Protein AF-A0A2T3GA55-F1 (afdb_monomer_lite)

Structure (mmCIF, N/CA/C/O backbone):
data_AF-A0A2T3GA55-F1
#
_entry.id   AF-A0A2T3GA55-F1
#
loop_
_atom_site.group_PDB
_atom_site.id
_atom_site.type_symbol
_atom_site.label_atom_id
_atom_site.label_alt_id
_atom_site.label_comp_id
_atom_site.label_asym_id
_atom_site.label_entity_id
_atom_site.label_seq_id
_atom_site.pdbx_PDB_ins_code
_atom_site.Cartn_x
_atom_site.Cartn_y
_atom_site.Cartn_z
_atom_site.occupancy
_atom_site.B_iso_or_equiv
_atom_site.auth_seq_id
_atom_site.auth_comp_id
_atom_site.auth_asym_id
_atom_site.auth_atom_id
_atom_site.pdbx_PDB_model_num
ATOM 1 N N . MET A 1 1 ? -4.677 -5.260 -0.514 1.00 96.19 1 MET A N 1
ATOM 2 C CA . MET A 1 1 ? -3.449 -5.928 -0.987 1.00 96.19 1 MET A CA 1
ATOM 3 C C . MET A 1 1 ? -2.407 -4.839 -1.131 1.00 96.19 1 MET A C 1
ATOM 5 O O . MET A 1 1 ? -2.725 -3.806 -1.706 1.00 96.19 1 MET A O 1
ATOM 9 N N . ALA A 1 2 ? -1.230 -5.041 -0.551 1.00 95.25 2 ALA A N 1
ATOM 10 C CA . ALA A 1 2 ? -0.173 -4.039 -0.507 1.00 95.25 2 ALA A CA 1
ATOM 11 C C . ALA A 1 2 ? 1.080 -4.580 -1.197 1.00 95.25 2 ALA A C 1
ATOM 13 O O . ALA A 1 2 ? 1.342 -5.790 -1.122 1.00 95.25 2 ALA A O 1
ATOM 14 N N . ASP A 1 3 ? 1.811 -3.696 -1.877 1.00 95.75 3 ASP A N 1
ATOM 15 C CA . ASP A 1 3 ? 3.162 -3.948 -2.378 1.00 95.75 3 ASP A CA 1
ATOM 16 C C . ASP A 1 3 ? 3.270 -5.247 -3.186 1.00 95.75 3 ASP A C 1
ATOM 18 O O . ASP A 1 3 ? 4.075 -6.126 -2.856 1.00 95.75 3 ASP A O 1
ATOM 22 N N . ILE A 1 4 ? 2.432 -5.430 -4.218 1.00 96.81 4 ILE A N 1
ATOM 23 C CA . ILE A 1 4 ? 2.640 -6.545 -5.158 1.00 96.81 4 ILE A CA 1
ATOM 24 C C . ILE A 1 4 ? 4.035 -6.411 -5.772 1.00 96.81 4 ILE A C 1
ATOM 26 O O . ILE A 1 4 ? 4.764 -7.394 -5.841 1.00 96.81 4 ILE A O 1
ATOM 30 N N . GLN A 1 5 ? 4.412 -5.196 -6.176 1.00 93.31 5 GLN A N 1
ATOM 31 C CA . GLN A 1 5 ? 5.736 -4.806 -6.648 1.00 93.31 5 GLN A CA 1
ATOM 32 C C . GLN A 1 5 ? 6.448 -5.903 -7.460 1.00 93.31 5 GLN A C 1
ATOM 34 O O . GLN A 1 5 ? 7.613 -6.247 -7.216 1.00 93.31 5 GLN A O 1
ATOM 39 N N . ASP A 1 6 ? 5.729 -6.451 -8.441 1.00 93.69 6 ASP A N 1
ATOM 40 C CA . ASP A 1 6 ? 6.230 -7.487 -9.335 1.00 93.69 6 ASP A CA 1
ATOM 41 C C . ASP A 1 6 ? 6.695 -6.880 -10.669 1.00 93.69 6 ASP A C 1
ATOM 43 O O . ASP A 1 6 ? 6.344 -5.759 -11.057 1.00 93.69 6 ASP A O 1
ATOM 47 N N . LYS A 1 7 ? 7.564 -7.615 -11.365 1.00 91.44 7 LYS A N 1
ATOM 48 C CA . LYS A 1 7 ? 8.037 -7.273 -12.716 1.00 91.44 7 LYS A CA 1
ATOM 49 C C . LYS A 1 7 ? 6.975 -7.653 -13.773 1.00 91.44 7 LYS A C 1
ATOM 51 O O . LYS A 1 7 ? 6.017 -8.340 -13.424 1.00 91.44 7 LYS A O 1
ATOM 56 N N . PRO A 1 8 ? 7.140 -7.281 -15.062 1.00 92.44 8 PRO A N 1
ATOM 57 C CA . PRO A 1 8 ? 6.168 -7.619 -16.111 1.00 92.44 8 PRO A CA 1
ATOM 58 C C . PRO A 1 8 ? 5.787 -9.099 -16.186 1.00 92.44 8 PRO A C 1
ATOM 60 O O . PRO A 1 8 ? 4.627 -9.441 -16.409 1.00 92.44 8 PRO A O 1
ATOM 63 N N . GLU A 1 9 ? 6.755 -9.989 -15.984 1.00 93.44 9 GLU A N 1
ATOM 64 C CA . GLU A 1 9 ? 6.503 -11.404 -15.741 1.00 93.44 9 GLU A CA 1
ATOM 65 C C . GLU A 1 9 ? 6.203 -11.623 -14.250 1.00 93.44 9 GLU A C 1
ATOM 67 O O . GLU A 1 9 ? 7.098 -11.996 -13.486 1.00 93.44 9 GLU A O 1
ATOM 72 N N . VAL A 1 10 ? 4.953 -11.351 -13.855 1.00 96.44 10 VAL A N 1
ATOM 73 C CA . VAL A 1 10 ? 4.454 -11.494 -12.474 1.00 96.44 10 VAL A CA 1
ATOM 74 C C . VAL A 1 10 ? 4.730 -12.898 -11.941 1.00 96.44 10 VAL A C 1
ATOM 76 O O . VAL A 1 10 ? 4.567 -13.896 -12.653 1.00 96.44 10 VAL A O 1
ATOM 79 N N . ASP A 1 11 ? 5.153 -12.976 -10.682 1.00 96.38 11 ASP A N 1
ATOM 80 C CA . ASP A 1 11 ? 5.551 -14.233 -10.068 1.00 96.38 11 ASP A CA 1
ATOM 81 C C . ASP A 1 11 ? 4.339 -15.179 -9.923 1.00 96.38 11 ASP A C 1
ATOM 83 O O . ASP A 1 11 ? 3.278 -14.774 -9.431 1.00 96.38 11 ASP A O 1
ATOM 87 N N . PRO A 1 12 ? 4.453 -16.462 -10.316 1.00 97.25 12 PRO A N 1
ATOM 88 C CA . PRO A 1 12 ? 3.365 -17.421 -10.151 1.00 97.25 12 PRO A CA 1
ATOM 89 C C . PRO A 1 12 ? 2.891 -17.583 -8.700 1.00 97.25 12 PRO A C 1
ATOM 91 O O . PRO A 1 12 ? 1.712 -17.880 -8.485 1.00 97.25 12 PRO A O 1
ATOM 94 N N . ASP A 1 13 ? 3.769 -17.391 -7.711 1.00 97.44 13 ASP A N 1
ATOM 95 C CA . ASP A 1 13 ? 3.400 -17.450 -6.297 1.00 97.44 13 ASP A CA 1
ATOM 96 C C . ASP A 1 13 ? 2.600 -16.214 -5.869 1.00 97.44 13 ASP A C 1
ATOM 98 O O . ASP A 1 13 ? 1.644 -16.366 -5.109 1.00 97.44 13 ASP A O 1
ATOM 102 N N . THR A 1 14 ? 2.880 -15.027 -6.420 1.00 97.75 14 THR A N 1
ATOM 103 C CA . THR A 1 14 ? 2.029 -13.835 -6.246 1.00 97.75 14 THR A CA 1
ATOM 104 C C . THR A 1 14 ? 0.611 -14.128 -6.733 1.00 97.75 14 THR A C 1
ATOM 106 O O . THR A 1 14 ? -0.357 -14.025 -5.976 1.00 97.75 14 THR A O 1
ATOM 109 N N . ILE A 1 15 ? 0.475 -14.601 -7.978 1.00 98.38 15 ILE A N 1
ATOM 110 C CA . ILE A 1 15 ? -0.829 -14.930 -8.581 1.00 98.38 15 ILE A CA 1
ATOM 111 C C . ILE A 1 15 ? -1.546 -16.008 -7.758 1.00 98.38 15 ILE A C 1
ATOM 113 O O . ILE A 1 15 ? -2.759 -15.948 -7.544 1.00 98.38 15 ILE A O 1
ATOM 117 N N . ARG A 1 16 ? -0.808 -17.016 -7.281 1.00 98.31 16 ARG A N 1
ATOM 118 C CA . ARG A 1 16 ? -1.361 -18.090 -6.452 1.00 98.31 16 ARG A CA 1
ATOM 119 C C . ARG A 1 16 ? -1.829 -17.585 -5.091 1.00 98.31 16 ARG A C 1
ATOM 121 O O . ARG A 1 16 ? -2.898 -18.006 -4.658 1.00 98.31 16 ARG A O 1
ATOM 128 N N . LEU A 1 17 ? -1.072 -16.708 -4.432 1.00 98.50 17 LEU A N 1
ATOM 129 C CA . LEU A 1 17 ? -1.464 -16.115 -3.154 1.00 98.50 17 LEU A CA 1
ATOM 130 C C . LEU A 1 17 ? -2.773 -15.338 -3.298 1.00 98.50 17 LEU A C 1
ATOM 132 O O . LEU A 1 17 ? -3.695 -15.569 -2.519 1.00 98.50 17 LEU A O 1
ATOM 136 N N . ILE A 1 18 ? -2.871 -14.482 -4.320 1.00 98.56 18 ILE A N 1
ATOM 137 C CA . ILE A 1 18 ? -4.080 -13.704 -4.619 1.00 98.56 18 ILE A CA 1
ATOM 138 C C . ILE A 1 18 ? -5.263 -14.648 -4.868 1.00 98.56 18 ILE A C 1
ATOM 140 O O . ILE A 1 18 ? -6.307 -14.511 -4.233 1.00 98.56 18 ILE A O 1
ATOM 144 N N . ARG A 1 19 ? -5.084 -15.665 -5.722 1.00 98.69 19 ARG A N 1
ATOM 145 C CA . ARG A 1 19 ? -6.135 -16.645 -6.034 1.00 98.69 19 ARG A CA 1
ATOM 146 C C . ARG A 1 19 ? -6.633 -17.393 -4.798 1.00 98.69 19 ARG A C 1
ATOM 148 O O . ARG A 1 19 ? -7.840 -17.514 -4.610 1.00 98.69 19 ARG A O 1
ATOM 155 N N . GLU A 1 20 ? -5.733 -17.911 -3.965 1.00 98.62 20 GLU A N 1
ATOM 156 C CA . GLU A 1 20 ? -6.134 -18.649 -2.762 1.00 98.62 20 GLU A CA 1
ATOM 157 C C . GLU A 1 20 ? -6.738 -17.729 -1.696 1.00 98.62 20 GLU A C 1
ATOM 159 O O . GLU A 1 20 ? -7.642 -18.153 -0.979 1.00 98.62 20 GLU A O 1
ATOM 164 N N . ALA A 1 21 ? -6.293 -16.472 -1.607 1.00 98.56 21 ALA A N 1
ATOM 165 C CA . ALA A 1 21 ? -6.888 -15.484 -0.715 1.00 98.56 21 ALA A CA 1
ATOM 166 C C . ALA A 1 21 ? -8.329 -15.163 -1.122 1.00 98.56 21 ALA A C 1
ATOM 168 O O . ALA A 1 21 ? -9.211 -15.252 -0.274 1.00 98.56 21 ALA A O 1
ATOM 169 N N . ILE A 1 22 ? -8.581 -14.894 -2.408 1.00 98.62 22 ILE A N 1
ATOM 170 C CA . ILE A 1 22 ? -9.934 -14.677 -2.946 1.00 98.62 22 ILE A CA 1
ATOM 171 C C . ILE A 1 22 ? -10.798 -15.913 -2.708 1.00 98.62 22 ILE A C 1
ATOM 173 O O . ILE A 1 22 ? -11.869 -15.809 -2.126 1.00 98.62 22 ILE A O 1
ATOM 177 N N . ARG A 1 23 ? -10.297 -17.110 -3.039 1.00 98.25 23 ARG A N 1
ATOM 178 C CA . ARG A 1 23 ? -11.025 -18.370 -2.819 1.00 98.25 23 ARG A CA 1
ATOM 179 C C . ARG A 1 23 ? -11.372 -18.615 -1.349 1.00 98.25 23 ARG A C 1
ATOM 181 O O . ARG A 1 23 ? -12.375 -19.256 -1.049 1.00 98.25 23 ARG A O 1
ATOM 188 N N . LYS A 1 24 ? -10.500 -18.196 -0.429 1.00 98.31 24 LYS A N 1
ATOM 189 C CA . LYS A 1 24 ? -10.686 -18.382 1.013 1.00 98.31 24 LYS A CA 1
ATOM 190 C C . LYS A 1 24 ? -11.614 -17.332 1.622 1.00 98.31 24 LYS A C 1
ATOM 192 O O . LYS A 1 24 ? -12.299 -17.665 2.588 1.00 98.31 24 LYS A O 1
ATOM 197 N N . ALA A 1 25 ? -11.541 -16.097 1.141 1.00 97.94 25 ALA A N 1
ATOM 198 C CA . ALA A 1 25 ? -12.227 -14.951 1.721 1.00 97.94 25 ALA A CA 1
ATOM 199 C C . ALA A 1 25 ? -13.588 -14.666 1.089 1.00 97.94 25 ALA A C 1
ATOM 201 O O . ALA A 1 25 ? -14.432 -14.141 1.796 1.00 97.94 25 ALA A O 1
ATOM 202 N N . ASP A 1 26 ? -13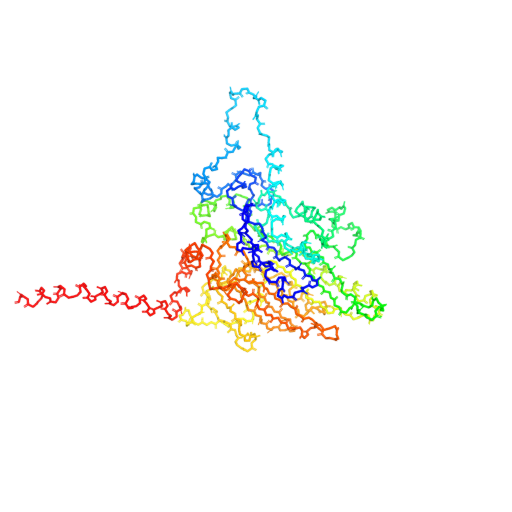.772 -15.009 -0.190 1.00 97.94 26 ASP A N 1
ATOM 203 C CA . ASP A 1 26 ? -14.946 -14.638 -0.991 1.00 97.94 26 ASP A CA 1
ATOM 204 C C . ASP A 1 26 ? -15.295 -13.137 -0.855 1.00 97.94 26 ASP A C 1
ATOM 206 O O . ASP A 1 26 ? -16.360 -12.796 -0.350 1.00 97.94 26 ASP A O 1
ATOM 210 N N . PRO A 1 27 ? -14.351 -12.224 -1.172 1.00 98.25 27 PRO A N 1
ATOM 211 C CA . PRO A 1 27 ? -14.492 -10.812 -0.831 1.00 98.25 27 PRO A CA 1
ATOM 212 C C . PRO A 1 27 ? -15.449 -10.066 -1.769 1.00 98.25 27 PRO A C 1
ATOM 214 O O . PRO A 1 27 ? -15.421 -10.280 -2.978 1.00 98.25 27 PRO A O 1
ATOM 217 N N . ASP A 1 28 ? -16.178 -9.089 -1.225 1.00 98.06 28 ASP A N 1
ATOM 218 C CA . ASP A 1 28 ? -17.022 -8.169 -2.007 1.00 98.06 28 ASP A CA 1
ATOM 219 C C . ASP A 1 28 ? -16.221 -7.060 -2.716 1.00 98.06 28 ASP A C 1
ATOM 221 O O . ASP A 1 28 ? -16.700 -6.447 -3.668 1.00 98.06 28 ASP A O 1
ATOM 225 N N . LEU A 1 29 ? -14.998 -6.784 -2.249 1.00 98.69 29 LEU A N 1
ATOM 226 C CA . LEU A 1 29 ? -14.118 -5.743 -2.781 1.00 98.69 29 LEU A CA 1
ATOM 227 C C . LEU A 1 29 ? -12.643 -6.103 -2.571 1.00 98.69 29 LEU A C 1
ATOM 229 O O . LEU A 1 29 ? -12.236 -6.545 -1.493 1.00 98.69 29 LEU A O 1
ATOM 233 N N . VAL A 1 30 ? -11.814 -5.832 -3.579 1.00 98.75 30 VAL A N 1
ATOM 234 C CA . VAL A 1 30 ? -10.350 -5.837 -3.464 1.00 98.75 30 VAL A CA 1
ATOM 235 C C . VAL A 1 30 ? -9.805 -4.410 -3.509 1.00 98.75 30 VAL A C 1
ATOM 237 O O . VAL A 1 30 ? -9.987 -3.691 -4.481 1.00 98.75 30 VAL A O 1
ATOM 240 N N . VAL A 1 31 ? -9.059 -4.018 -2.477 1.00 98.62 31 VAL A N 1
ATOM 241 C CA . VAL A 1 31 ? -8.334 -2.738 -2.442 1.00 98.62 31 VAL A CA 1
ATOM 242 C C . VAL A 1 31 ? -6.849 -2.965 -2.732 1.00 98.62 31 VAL A C 1
ATOM 244 O O . VAL A 1 31 ? -6.243 -3.843 -2.113 1.00 98.62 31 VAL A O 1
ATOM 247 N N . LEU A 1 32 ? -6.250 -2.179 -3.629 1.00 98.50 32 LEU A N 1
ATOM 248 C CA . LEU A 1 32 ? -4.815 -2.143 -3.938 1.00 98.50 32 LEU A CA 1
ATOM 249 C C . LEU A 1 32 ? -4.205 -0.835 -3.409 1.00 98.50 32 LEU A C 1
ATOM 251 O O . LEU A 1 32 ? -4.581 0.248 -3.847 1.00 98.50 32 LEU A O 1
ATOM 255 N N . THR A 1 33 ? -3.274 -0.923 -2.460 1.00 96.19 33 THR A N 1
ATOM 256 C CA . THR A 1 33 ? -2.779 0.233 -1.683 1.00 96.19 33 THR A CA 1
ATOM 257 C C . THR A 1 33 ? -1.459 0.808 -2.213 1.00 96.19 33 THR A C 1
ATOM 259 O O . THR A 1 33 ? -0.624 1.225 -1.422 1.00 96.19 33 THR A O 1
ATOM 262 N N . GLY A 1 34 ? -1.217 0.771 -3.526 1.00 93.81 34 GLY A N 1
ATOM 263 C CA . GLY A 1 34 ? 0.034 1.258 -4.131 1.00 93.81 34 GLY A CA 1
ATOM 264 C C . GLY A 1 34 ? 1.198 0.261 -4.169 1.00 93.81 34 GLY A C 1
ATOM 265 O O . GLY A 1 34 ? 1.159 -0.798 -3.534 1.00 93.81 34 GLY A O 1
ATOM 266 N N . ASP A 1 35 ? 2.187 0.594 -4.995 1.00 95.31 35 ASP A N 1
ATOM 267 C CA . ASP A 1 35 ? 3.342 -0.211 -5.407 1.00 95.31 35 ASP A CA 1
ATOM 268 C C . ASP A 1 35 ? 2.947 -1.590 -5.929 1.00 95.31 35 ASP A C 1
ATOM 270 O O . ASP A 1 35 ? 3.420 -2.645 -5.499 1.00 95.31 35 ASP A O 1
ATOM 274 N N . GLN A 1 36 ? 2.048 -1.588 -6.911 1.00 95.12 36 GLN A N 1
ATOM 275 C CA . GLN A 1 36 ? 1.646 -2.808 -7.603 1.00 95.12 36 GLN A CA 1
ATOM 276 C C . GLN A 1 36 ? 2.692 -3.227 -8.642 1.00 95.12 36 GLN A C 1
ATOM 278 O O . GLN A 1 36 ? 2.908 -4.420 -8.873 1.00 95.12 36 GLN A O 1
ATOM 283 N N . ILE A 1 37 ? 3.391 -2.254 -9.236 1.00 93.62 37 ILE A N 1
ATOM 284 C CA . ILE A 1 37 ? 4.450 -2.490 -10.221 1.00 93.62 37 ILE A CA 1
ATOM 285 C C . ILE A 1 37 ? 5.815 -2.253 -9.587 1.00 93.62 37 ILE A C 1
ATOM 287 O O . ILE A 1 37 ? 6.079 -1.222 -8.975 1.00 93.62 37 ILE A O 1
ATOM 291 N N . ARG A 1 38 ? 6.767 -3.147 -9.864 1.00 92.12 38 ARG A N 1
ATOM 292 C CA . ARG A 1 38 ? 8.191 -2.854 -9.678 1.00 92.12 38 ARG A CA 1
ATOM 293 C C . ARG A 1 38 ? 8.674 -1.874 -10.751 1.00 92.12 38 ARG A C 1
ATOM 295 O O . ARG A 1 38 ? 9.379 -2.269 -11.681 1.00 92.12 38 ARG A O 1
ATOM 302 N N . GLY A 1 39 ? 8.303 -0.597 -10.650 1.00 90.00 39 GLY A N 1
ATOM 303 C CA . GLY A 1 39 ? 8.564 0.397 -11.701 1.00 90.00 39 GLY A CA 1
ATOM 304 C C . GLY A 1 39 ? 10.048 0.618 -12.015 1.00 90.00 39 GLY A C 1
ATOM 305 O O . GLY A 1 39 ? 10.406 1.048 -13.104 1.00 90.00 39 GLY A O 1
ATOM 306 N N . TYR A 1 40 ? 10.934 0.228 -11.101 1.00 86.44 40 TYR A N 1
ATOM 307 C CA . TYR A 1 40 ? 12.385 0.262 -11.277 1.00 86.44 40 TYR A CA 1
ATOM 308 C C . TYR A 1 40 ? 13.017 -1.017 -11.849 1.00 86.44 40 TYR A C 1
ATOM 310 O O . TYR A 1 40 ? 14.250 -1.136 -11.874 1.00 86.44 40 TYR A O 1
ATOM 318 N N . ASP A 1 41 ? 12.211 -2.001 -12.259 1.00 89.88 41 ASP A N 1
ATOM 319 C CA . ASP A 1 41 ? 12.714 -3.218 -12.896 1.00 89.88 41 ASP A CA 1
ATOM 320 C C . ASP A 1 41 ? 13.459 -2.887 -14.210 1.00 89.88 41 ASP A C 1
ATOM 322 O O . ASP A 1 41 ? 13.027 -2.009 -14.964 1.00 89.88 41 ASP A O 1
ATOM 326 N N . PRO A 1 42 ? 14.562 -3.594 -14.531 1.00 86.44 42 PRO A N 1
ATOM 327 C CA . PRO A 1 42 ? 15.272 -3.449 -15.803 1.00 86.44 42 PRO A CA 1
ATOM 328 C C . PRO A 1 42 ? 14.399 -3.485 -17.062 1.00 86.44 42 PRO A C 1
ATOM 330 O O . PRO A 1 42 ? 14.786 -2.913 -18.080 1.00 86.44 42 PRO A O 1
ATOM 333 N N . ALA A 1 43 ? 13.229 -4.124 -17.029 1.00 90.12 43 ALA A N 1
ATOM 334 C CA . ALA A 1 43 ? 12.291 -4.118 -18.147 1.00 90.12 43 ALA A CA 1
ATOM 335 C C . ALA A 1 43 ? 11.807 -2.708 -18.542 1.00 90.12 43 ALA A C 1
ATOM 337 O O . ALA A 1 43 ? 11.412 -2.513 -19.695 1.00 90.12 43 ALA A O 1
ATOM 338 N N . TYR A 1 44 ? 11.871 -1.737 -17.628 1.00 91.31 44 TYR A N 1
ATOM 339 C CA . TYR A 1 44 ? 11.476 -0.340 -17.835 1.00 91.31 44 TYR A CA 1
ATOM 340 C C . TYR A 1 44 ? 12.671 0.608 -17.990 1.00 91.31 44 TYR A C 1
ATOM 342 O O . TYR A 1 44 ? 12.508 1.820 -17.964 1.00 91.31 44 TYR A O 1
ATOM 350 N N . ILE A 1 45 ? 13.889 0.085 -18.167 1.00 87.44 45 ILE A N 1
ATOM 351 C CA . ILE A 1 45 ? 15.132 0.872 -18.136 1.00 87.44 45 ILE A CA 1
ATOM 352 C C . ILE A 1 45 ? 15.158 2.076 -19.093 1.00 87.44 45 ILE A C 1
ATOM 354 O O . ILE A 1 45 ? 15.782 3.092 -18.796 1.00 87.44 45 ILE A O 1
ATOM 358 N N . ASP A 1 46 ? 14.495 1.964 -20.243 1.00 86.56 46 ASP A N 1
ATOM 359 C CA . ASP A 1 46 ? 14.435 3.027 -21.245 1.00 86.56 46 ASP A CA 1
ATOM 360 C C . ASP A 1 46 ? 13.376 4.096 -20.905 1.00 86.56 46 ASP A C 1
ATOM 362 O O . ASP A 1 46 ? 13.498 5.230 -21.347 1.00 86.56 46 ASP A O 1
ATOM 366 N N . THR A 1 47 ? 12.367 3.783 -20.092 1.00 91.75 47 THR A N 1
ATOM 367 C CA . THR A 1 47 ? 11.290 4.718 -19.713 1.00 91.75 47 THR A CA 1
ATOM 368 C C . THR A 1 47 ? 11.320 5.103 -18.236 1.00 91.75 47 THR A C 1
ATOM 370 O O . THR A 1 47 ? 10.472 5.863 -17.783 1.00 91.75 47 THR A O 1
ATOM 373 N N . PHE A 1 48 ? 12.313 4.608 -17.492 1.00 90.81 48 PHE A N 1
ATOM 374 C CA . PHE A 1 48 ? 12.415 4.787 -16.051 1.00 90.81 48 PHE A CA 1
ATOM 375 C C . PHE A 1 48 ? 12.422 6.265 -15.648 1.00 90.81 48 PHE A C 1
ATOM 377 O O . PHE A 1 48 ? 13.170 7.067 -16.218 1.00 90.81 48 PHE A O 1
ATOM 384 N N . LEU A 1 49 ? 11.646 6.589 -14.615 1.00 88.31 49 LEU A N 1
ATOM 385 C CA . LEU A 1 49 ? 11.608 7.901 -13.979 1.00 88.31 49 LEU A CA 1
ATOM 386 C C . LEU A 1 49 ? 12.060 7.793 -12.526 1.00 88.31 49 LEU A C 1
ATOM 388 O O . LEU A 1 49 ? 11.549 6.985 -11.754 1.00 88.31 49 LEU A O 1
ATOM 392 N N . ARG A 1 50 ? 13.005 8.651 -12.134 1.00 82.69 50 ARG A N 1
ATOM 393 C CA . ARG A 1 50 ? 13.403 8.807 -10.728 1.00 82.69 50 ARG A CA 1
ATOM 394 C C . ARG A 1 50 ? 12.429 9.714 -9.975 1.00 82.69 50 ARG A C 1
ATOM 396 O O . ARG A 1 50 ? 12.067 9.435 -8.837 1.00 82.69 50 ARG A O 1
ATOM 403 N N . ARG A 1 51 ? 12.053 10.817 -10.618 1.00 84.56 51 ARG A N 1
ATOM 404 C CA . ARG A 1 51 ? 11.135 11.853 -10.136 1.00 84.56 51 ARG A CA 1
ATOM 405 C C . ARG A 1 51 ? 10.182 12.218 -11.272 1.00 84.56 51 ARG A C 1
ATOM 407 O O . ARG A 1 51 ? 10.537 12.059 -12.445 1.00 84.56 51 ARG A O 1
ATOM 414 N N . ARG A 1 52 ? 8.997 12.725 -10.929 1.00 83.88 52 ARG A N 1
ATOM 415 C CA . ARG A 1 52 ? 8.079 13.309 -11.917 1.00 83.88 52 ARG A CA 1
ATOM 416 C C . ARG A 1 52 ? 8.767 14.465 -12.655 1.00 83.88 52 ARG A C 1
ATOM 418 O O . ARG A 1 52 ? 9.642 15.133 -12.109 1.00 83.88 52 ARG A O 1
ATOM 425 N N . GLY A 1 53 ? 8.407 14.662 -13.921 1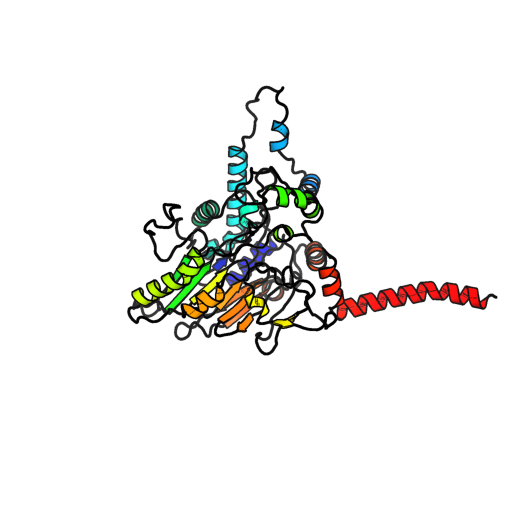.00 81.75 53 GLY A N 1
ATOM 426 C CA . GLY A 1 53 ? 8.971 15.719 -14.771 1.00 81.75 53 GLY A CA 1
ATOM 427 C C . GLY A 1 53 ? 10.381 15.452 -15.318 1.00 81.75 53 GLY A C 1
ATOM 428 O O . GLY A 1 53 ? 10.895 16.259 -16.092 1.00 81.75 53 GLY A O 1
ATOM 429 N N . GLU A 1 54 ? 11.025 14.333 -14.965 1.00 83.12 54 GLU A N 1
ATOM 430 C CA . GLU A 1 54 ? 12.291 13.942 -15.588 1.00 83.12 54 GLU A CA 1
ATOM 431 C C . GLU A 1 54 ? 12.099 13.380 -17.004 1.00 83.12 54 GLU A C 1
ATOM 433 O O . GLU A 1 54 ? 11.048 12.854 -17.361 1.00 83.12 54 GLU A O 1
ATOM 438 N N . GLN A 1 55 ? 13.155 13.464 -17.817 1.00 82.38 55 GLN A N 1
ATOM 439 C CA . GLN A 1 55 ? 13.181 12.824 -19.131 1.00 82.38 55 GLN A CA 1
ATOM 440 C C . GLN A 1 55 ? 13.276 11.293 -18.965 1.00 82.38 55 GLN A C 1
ATOM 442 O O . GLN A 1 55 ? 14.222 10.830 -18.312 1.00 82.38 55 GLN A O 1
ATOM 447 N N . PRO A 1 56 ? 12.356 10.503 -19.556 1.00 85.81 56 PRO A N 1
ATOM 448 C CA . PRO A 1 56 ? 12.347 9.047 -19.427 1.00 85.81 56 PRO A CA 1
ATOM 449 C C . PRO A 1 56 ? 13.696 8.407 -19.774 1.00 85.81 56 PRO A C 1
ATOM 451 O O . PRO A 1 56 ? 14.330 8.734 -20.780 1.00 85.81 56 PRO A O 1
ATOM 454 N N . GLY A 1 57 ? 14.167 7.518 -18.898 1.00 77.94 57 GLY A N 1
ATOM 455 C CA . GLY A 1 57 ? 15.431 6.805 -19.063 1.00 77.94 57 GLY A CA 1
ATOM 456 C C . GLY A 1 57 ? 16.687 7.658 -18.843 1.00 77.94 57 GLY A C 1
ATOM 457 O O . GLY A 1 57 ? 17.793 7.127 -18.920 1.00 77.94 57 GLY A O 1
ATOM 458 N N . ALA A 1 58 ? 16.604 8.954 -18.539 1.00 77.69 58 ALA A N 1
ATOM 459 C CA . ALA A 1 58 ? 17.808 9.777 -18.383 1.00 77.69 58 ALA A CA 1
ATOM 460 C C . ALA A 1 58 ? 18.667 9.370 -17.168 1.00 77.69 58 ALA A C 1
ATOM 462 O O . ALA A 1 58 ? 19.896 9.418 -17.236 1.00 77.69 58 ALA A O 1
ATOM 463 N N . ARG A 1 59 ? 18.037 8.937 -16.067 1.00 74.50 59 ARG A N 1
ATOM 464 C CA . ARG A 1 59 ? 18.695 8.687 -14.771 1.00 74.50 59 ARG A CA 1
ATOM 465 C C . ARG A 1 59 ? 18.424 7.272 -14.247 1.00 74.50 59 ARG A C 1
ATOM 467 O O . ARG A 1 59 ? 17.679 7.076 -13.294 1.00 74.50 59 ARG A O 1
ATOM 474 N N . VAL A 1 60 ? 19.023 6.271 -14.896 1.00 72.00 60 VAL A N 1
ATOM 475 C CA . VAL A 1 60 ? 18.860 4.845 -14.548 1.00 72.00 60 VAL A CA 1
ATOM 476 C C . VAL A 1 60 ? 19.805 4.408 -13.426 1.00 72.00 60 VAL A C 1
ATOM 478 O O . VAL A 1 60 ? 21.011 4.653 -13.486 1.00 72.00 60 VAL A O 1
ATOM 481 N N . ARG A 1 61 ? 19.273 3.669 -12.444 1.00 69.94 61 ARG A N 1
ATOM 482 C CA . ARG A 1 61 ? 20.030 3.102 -11.313 1.00 69.94 61 ARG A CA 1
ATOM 483 C C . ARG A 1 61 ? 21.174 2.198 -11.801 1.00 69.94 61 ARG A C 1
ATOM 485 O O . ARG A 1 61 ? 20.935 1.296 -12.604 1.00 69.94 61 ARG A O 1
ATOM 492 N N . VAL A 1 62 ? 22.385 2.328 -11.245 1.00 69.50 62 VAL A N 1
ATOM 493 C CA . VAL A 1 62 ? 23.522 1.454 -11.622 1.00 69.50 62 VAL A CA 1
ATOM 494 C C . VAL A 1 62 ? 23.216 -0.010 -11.305 1.00 69.50 62 VAL A C 1
ATOM 496 O O . VAL A 1 62 ? 23.550 -0.884 -12.104 1.00 69.50 62 VAL A O 1
ATOM 499 N N . ILE A 1 63 ? 22.515 -0.304 -10.199 1.00 67.25 63 ILE A N 1
ATOM 500 C CA . ILE A 1 63 ? 22.079 -1.684 -9.929 1.00 67.25 63 ILE A CA 1
ATOM 501 C C . ILE A 1 63 ? 21.138 -2.206 -11.019 1.00 67.25 63 ILE A C 1
ATOM 503 O O . ILE A 1 63 ? 21.271 -3.355 -11.422 1.00 67.25 63 ILE A O 1
ATOM 507 N N . THR A 1 64 ? 20.229 -1.368 -11.527 1.00 70.75 64 THR A N 1
ATOM 508 C CA . THR A 1 64 ? 19.301 -1.736 -12.601 1.00 70.75 64 THR A CA 1
ATOM 509 C C . THR A 1 64 ? 20.075 -1.974 -13.894 1.00 70.75 64 THR A C 1
ATOM 511 O O . THR A 1 64 ? 19.761 -2.915 -14.609 1.00 70.75 64 THR A O 1
ATOM 514 N N . GLU A 1 65 ? 21.144 -1.221 -14.172 1.00 73.75 65 GLU A N 1
ATOM 515 C CA . GLU A 1 65 ? 22.033 -1.495 -15.309 1.00 73.75 65 GLU A CA 1
ATOM 516 C C . GLU A 1 65 ? 22.824 -2.805 -15.152 1.00 73.75 65 GLU A C 1
ATOM 518 O O . GLU A 1 65 ? 23.020 -3.534 -16.127 1.00 73.75 65 GLU A O 1
ATOM 523 N N . ILE A 1 66 ? 23.278 -3.134 -13.939 1.00 72.25 66 ILE A N 1
ATOM 524 C CA . ILE A 1 66 ? 23.942 -4.413 -13.647 1.00 72.25 66 ILE A CA 1
ATOM 525 C C . ILE A 1 66 ? 22.946 -5.568 -13.797 1.00 72.25 66 ILE A C 1
ATOM 527 O O . ILE A 1 66 ? 23.244 -6.544 -14.487 1.00 72.25 66 ILE A O 1
ATOM 531 N N . GLU A 1 67 ? 21.756 -5.451 -13.202 1.00 73.62 67 GLU A N 1
ATOM 532 C CA . GLU A 1 67 ? 20.672 -6.427 -13.339 1.00 73.62 67 GLU A CA 1
ATOM 533 C C . GLU A 1 67 ? 20.264 -6.580 -14.814 1.00 73.62 67 GLU A C 1
ATOM 535 O O . GLU A 1 67 ? 20.124 -7.707 -15.285 1.00 73.62 67 GLU A O 1
ATOM 540 N N . ALA A 1 68 ? 20.170 -5.483 -15.573 1.00 77.19 68 ALA A N 1
ATOM 541 C CA . ALA A 1 68 ? 19.904 -5.494 -17.010 1.00 77.19 68 ALA A CA 1
ATOM 542 C C . ALA A 1 68 ? 20.969 -6.294 -17.770 1.00 77.19 68 ALA A C 1
ATOM 544 O O . ALA A 1 68 ? 20.625 -7.205 -18.521 1.00 77.19 68 ALA A O 1
ATOM 545 N N . LYS A 1 69 ? 22.261 -6.034 -17.522 1.00 78.94 69 LYS A N 1
ATOM 546 C CA . LYS A 1 69 ? 23.371 -6.781 -18.141 1.00 78.94 69 LYS A CA 1
ATOM 547 C C . LYS A 1 69 ? 23.314 -8.273 -17.818 1.00 78.94 69 LYS A C 1
ATOM 549 O O . LYS A 1 69 ? 23.505 -9.087 -18.717 1.00 78.94 69 LYS A O 1
ATOM 554 N N . LEU A 1 70 ? 23.026 -8.636 -16.566 1.00 76.31 70 LEU A N 1
ATOM 555 C CA . LEU A 1 70 ? 22.884 -10.036 -16.145 1.00 76.31 70 LEU A CA 1
ATOM 556 C C . LEU A 1 70 ? 21.677 -10.722 -16.801 1.00 76.31 70 LEU A C 1
ATOM 558 O O . LEU A 1 70 ? 21.752 -11.903 -17.130 1.00 76.31 70 LEU A O 1
ATOM 562 N N . ARG A 1 71 ? 20.583 -9.983 -17.015 1.00 78.38 71 ARG A N 1
ATOM 563 C CA . ARG A 1 71 ? 19.355 -10.460 -17.672 1.00 78.38 71 ARG A CA 1
ATOM 564 C C . ARG A 1 71 ? 19.400 -10.358 -19.203 1.00 78.38 71 ARG A C 1
ATOM 566 O O . ARG A 1 71 ? 18.443 -10.748 -19.861 1.00 78.38 71 ARG A O 1
ATOM 573 N N . GLY A 1 72 ? 20.483 -9.832 -19.780 1.00 78.00 72 GLY A N 1
ATOM 574 C CA . GLY A 1 72 ? 20.612 -9.618 -21.224 1.00 78.00 72 GLY A CA 1
ATOM 575 C C . GLY A 1 72 ? 19.748 -8.480 -21.786 1.00 78.00 72 GLY A C 1
ATOM 576 O O . GLY A 1 72 ? 19.585 -8.389 -23.001 1.00 78.00 72 GLY A O 1
ATOM 577 N N . VAL A 1 73 ? 19.214 -7.602 -20.934 1.00 79.81 73 VAL A N 1
ATOM 578 C CA . VAL A 1 73 ? 18.448 -6.416 -21.337 1.00 79.81 73 VAL A CA 1
ATOM 579 C C . VAL A 1 73 ? 19.422 -5.320 -21.775 1.00 79.81 73 VAL A C 1
ATOM 581 O O . VAL A 1 73 ? 20.317 -4.929 -21.022 1.00 79.81 73 VAL A O 1
ATOM 584 N N . LYS A 1 74 ? 19.264 -4.820 -23.004 1.00 71.69 74 LYS A N 1
ATOM 585 C CA . LYS A 1 74 ? 20.068 -3.721 -23.559 1.00 71.69 74 LYS A CA 1
ATOM 586 C C . LYS A 1 74 ? 19.260 -2.427 -23.568 1.00 71.69 74 LYS A C 1
ATOM 588 O O . LYS A 1 74 ? 18.087 -2.449 -23.925 1.00 71.69 74 LYS A O 1
ATOM 593 N N . ARG A 1 75 ? 19.907 -1.310 -23.222 1.00 71.06 75 ARG A N 1
ATOM 594 C CA . ARG A 1 75 ? 19.321 0.031 -23.352 1.00 71.06 75 ARG A CA 1
ATOM 595 C C . ARG A 1 75 ? 19.246 0.414 -24.821 1.00 71.06 75 ARG A C 1
ATOM 597 O O . ARG A 1 75 ? 20.274 0.393 -25.497 1.00 71.06 75 ARG A O 1
ATOM 604 N N . ARG A 1 76 ? 18.061 0.790 -25.292 1.00 71.81 76 ARG A N 1
ATOM 605 C CA . ARG A 1 76 ? 17.818 1.135 -26.702 1.00 71.81 76 ARG A CA 1
ATOM 606 C C . ARG A 1 76 ? 17.898 2.637 -26.955 1.00 71.81 76 ARG A C 1
ATOM 608 O O . ARG A 1 76 ? 18.217 3.059 -28.059 1.00 71.81 76 ARG A O 1
ATOM 615 N N . ILE A 1 77 ? 17.734 3.461 -25.917 1.00 62.62 77 ILE A N 1
ATOM 616 C CA . ILE A 1 77 ? 17.921 4.920 -26.027 1.00 62.62 77 ILE A CA 1
ATOM 617 C C . ILE A 1 77 ? 19.393 5.303 -26.262 1.00 62.62 77 ILE A C 1
ATOM 619 O O . ILE A 1 77 ? 19.671 6.284 -26.949 1.00 62.62 77 ILE A O 1
ATOM 623 N N . ALA A 1 78 ? 20.349 4.525 -25.742 1.00 51.47 78 ALA A N 1
ATOM 624 C CA . ALA A 1 78 ? 21.781 4.832 -25.836 1.00 51.47 78 ALA A CA 1
ATOM 625 C C . ALA A 1 78 ? 22.347 4.774 -27.27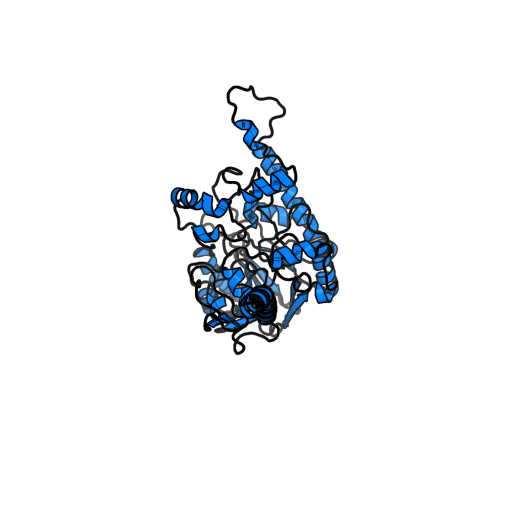3 1.00 51.47 78 ALA A C 1
ATOM 627 O O . ALA A 1 78 ? 23.395 5.360 -27.539 1.00 51.47 78 ALA A O 1
ATOM 628 N N . GLU A 1 79 ? 21.649 4.132 -28.216 1.00 49.12 79 GLU A N 1
ATOM 629 C CA . GLU A 1 79 ? 22.042 4.081 -29.633 1.00 49.12 79 GLU A CA 1
ATOM 630 C C . GLU A 1 79 ? 21.786 5.412 -30.377 1.00 49.12 79 GLU A C 1
ATOM 632 O O . GLU A 1 79 ? 22.272 5.601 -31.489 1.00 49.12 79 GLU A O 1
ATOM 637 N N . ARG A 1 80 ? 21.102 6.386 -29.749 1.00 51.19 80 ARG A N 1
ATOM 638 C CA . ARG A 1 80 ? 20.758 7.695 -30.345 1.00 51.19 80 ARG A CA 1
ATOM 639 C C . ARG A 1 80 ? 21.868 8.749 -30.325 1.00 51.19 80 ARG A C 1
ATOM 641 O O . ARG A 1 80 ? 21.690 9.812 -30.910 1.00 51.19 80 ARG A O 1
ATOM 648 N N . HIS A 1 81 ? 22.998 8.506 -29.661 1.00 45.41 81 HIS A N 1
ATOM 649 C CA . HIS A 1 81 ? 23.998 9.556 -29.419 1.00 45.41 81 HIS A CA 1
ATOM 650 C C . HIS A 1 81 ? 25.131 9.637 -30.459 1.00 45.41 81 HIS A C 1
ATOM 652 O O . HIS A 1 81 ? 26.168 10.232 -30.166 1.00 45.41 81 HIS A O 1
ATOM 658 N N . ASN A 1 82 ? 24.961 9.072 -31.662 1.00 50.06 82 ASN A N 1
ATOM 659 C CA . ASN A 1 82 ? 25.892 9.295 -32.771 1.00 50.06 82 ASN A CA 1
ATOM 660 C C . ASN A 1 82 ? 25.255 10.194 -33.854 1.00 50.06 82 ASN A C 1
ATOM 662 O O . ASN A 1 82 ? 24.557 9.679 -34.729 1.00 50.06 82 ASN A O 1
ATOM 666 N N . PRO A 1 83 ? 25.478 11.522 -33.810 1.00 51.72 83 PRO A N 1
ATOM 667 C CA . PRO A 1 83 ? 24.903 12.469 -34.770 1.00 51.72 83 PRO A CA 1
ATOM 668 C C . PRO A 1 83 ? 25.431 12.307 -36.208 1.00 51.72 83 PRO A C 1
ATOM 670 O O . PRO A 1 83 ? 24.881 12.923 -37.117 1.00 51.72 83 PRO A O 1
ATOM 673 N N . ASP A 1 84 ? 26.455 11.473 -36.428 1.00 57.78 84 ASP A N 1
ATOM 674 C CA . ASP A 1 84 ? 27.055 11.225 -37.745 1.00 57.78 84 ASP A CA 1
ATOM 675 C C . ASP A 1 84 ? 26.392 10.068 -38.520 1.00 57.78 84 ASP A C 1
ATOM 677 O O . ASP A 1 84 ? 26.817 9.739 -39.632 1.00 57.78 84 ASP A O 1
ATOM 681 N N . VAL A 1 85 ? 25.361 9.423 -37.958 1.00 55.16 85 VAL A N 1
ATOM 682 C CA . VAL A 1 85 ? 24.661 8.295 -38.596 1.00 55.16 85 VAL A CA 1
ATOM 683 C C . VAL A 1 85 ? 23.288 8.753 -39.111 1.00 55.16 85 VAL A C 1
ATOM 685 O O . VAL A 1 85 ? 22.491 9.267 -38.325 1.00 55.16 85 VAL A O 1
ATOM 688 N N . PRO A 1 86 ? 22.975 8.584 -40.412 1.00 50.06 86 PRO A N 1
ATOM 689 C CA . PRO A 1 86 ? 21.657 8.919 -40.945 1.00 50.06 86 PRO A CA 1
ATOM 690 C C . PRO A 1 86 ? 20.561 8.058 -40.291 1.00 50.06 86 PRO A C 1
ATOM 692 O O . PRO A 1 86 ? 20.803 6.877 -40.026 1.00 50.06 86 PRO A O 1
ATOM 695 N N . PRO A 1 87 ? 19.360 8.615 -40.039 1.00 50.09 87 PRO A N 1
ATOM 696 C CA . PRO A 1 87 ? 18.263 7.859 -39.450 1.00 50.09 87 PRO A CA 1
ATOM 697 C C . PRO A 1 87 ? 17.884 6.695 -40.372 1.00 50.09 87 PRO A C 1
ATOM 699 O O . PRO A 1 87 ? 17.618 6.890 -41.557 1.00 50.09 87 PRO A O 1
ATOM 702 N N . VAL A 1 88 ? 17.913 5.485 -39.822 1.00 54.50 88 VAL A N 1
ATOM 703 C CA . VAL A 1 88 ? 17.442 4.251 -40.465 1.00 54.50 88 VAL A CA 1
ATOM 704 C C . VAL A 1 88 ? 15.972 4.024 -40.097 1.00 54.50 88 VAL A C 1
ATOM 706 O O . VAL A 1 88 ? 15.556 4.383 -39.000 1.00 54.50 88 VAL A O 1
ATOM 709 N N . ASP A 1 89 ? 15.186 3.415 -40.986 1.00 49.59 89 ASP A N 1
ATOM 710 C CA . ASP A 1 89 ? 13.747 3.162 -40.769 1.00 49.59 89 ASP A CA 1
ATOM 711 C C . ASP A 1 89 ? 13.446 2.225 -39.568 1.00 49.59 89 ASP A C 1
ATOM 713 O O . ASP A 1 89 ? 12.316 2.183 -39.093 1.00 49.59 89 ASP A O 1
ATOM 717 N N . ASP A 1 90 ? 14.458 1.535 -39.021 1.00 53.97 90 ASP A N 1
ATOM 718 C CA . ASP A 1 90 ? 14.380 0.663 -37.831 1.00 53.97 90 ASP A CA 1
ATOM 719 C C . ASP A 1 90 ? 14.624 1.402 -36.485 1.00 53.97 90 ASP A C 1
ATOM 721 O O . ASP A 1 90 ? 14.895 0.778 -35.454 1.00 53.97 90 ASP A O 1
ATOM 725 N N . VAL A 1 91 ? 14.586 2.741 -36.454 1.00 58.91 91 VAL A N 1
ATOM 726 C CA . VAL A 1 91 ? 14.853 3.523 -35.230 1.00 58.91 91 VAL A CA 1
ATOM 727 C C . VAL A 1 91 ? 13.634 3.536 -34.308 1.00 58.91 91 VAL A C 1
ATOM 729 O O . VAL A 1 91 ? 12.674 4.268 -34.532 1.00 58.91 91 VAL A O 1
ATOM 732 N N . ILE A 1 92 ? 13.729 2.803 -33.198 1.00 70.88 92 ILE A N 1
ATOM 733 C CA . ILE A 1 92 ? 12.754 2.853 -32.101 1.00 70.88 92 ILE A CA 1
ATOM 734 C C . ILE A 1 92 ? 12.655 4.293 -31.561 1.00 70.88 92 ILE A C 1
ATOM 736 O O . ILE A 1 92 ? 13.657 4.916 -31.169 1.00 70.88 92 ILE A O 1
ATOM 740 N N . THR A 1 93 ? 11.443 4.845 -31.549 1.00 79.50 93 THR A N 1
ATOM 741 C CA . THR A 1 93 ? 11.137 6.185 -31.037 1.00 79.50 93 THR A CA 1
ATOM 742 C C . THR A 1 93 ? 10.880 6.191 -29.526 1.00 79.50 93 THR A C 1
ATOM 744 O O . THR A 1 93 ? 10.570 5.150 -28.949 1.00 79.50 93 THR A O 1
ATOM 747 N N . PRO A 1 94 ? 11.000 7.344 -28.832 1.00 81.88 94 PRO A N 1
ATOM 748 C CA . PRO A 1 94 ? 10.586 7.432 -27.433 1.00 81.88 94 PRO A CA 1
ATOM 749 C C . PRO A 1 94 ? 9.100 7.101 -27.266 1.00 81.88 94 PRO A C 1
ATOM 751 O O . PRO A 1 94 ? 8.729 6.501 -26.267 1.00 81.88 94 PRO A O 1
ATOM 754 N N . ALA A 1 95 ? 8.272 7.436 -28.263 1.00 85.44 95 ALA A N 1
ATOM 755 C CA . ALA A 1 95 ? 6.867 7.052 -28.290 1.00 85.44 95 ALA A CA 1
ATOM 756 C C . ALA A 1 95 ? 6.705 5.524 -28.349 1.00 85.44 95 ALA A C 1
ATOM 758 O O . ALA A 1 95 ? 5.995 4.974 -27.515 1.00 85.44 95 ALA A O 1
ATOM 759 N N . ASP A 1 96 ? 7.452 4.835 -29.221 1.00 87.12 96 ASP A N 1
ATOM 760 C CA . ASP A 1 96 ? 7.418 3.366 -29.305 1.00 87.12 96 ASP A CA 1
ATOM 761 C C . ASP A 1 96 ? 7.849 2.705 -27.985 1.00 87.12 96 ASP A C 1
ATOM 763 O O . ASP A 1 96 ? 7.255 1.722 -27.547 1.00 87.12 96 ASP A O 1
ATOM 767 N N . LEU A 1 97 ? 8.865 3.256 -27.310 1.00 89.50 97 LEU A N 1
ATOM 768 C CA . LEU A 1 97 ? 9.305 2.764 -25.998 1.00 89.50 97 LEU A CA 1
ATOM 769 C C . LEU A 1 97 ? 8.226 2.943 -24.930 1.00 89.50 97 LEU A C 1
ATOM 771 O O . LEU A 1 97 ? 8.015 2.038 -24.121 1.00 89.50 97 LEU A O 1
ATOM 775 N N . MET A 1 98 ? 7.541 4.087 -24.934 1.00 92.94 98 MET A N 1
ATOM 776 C CA . MET A 1 98 ? 6.409 4.329 -24.044 1.00 92.94 98 MET A CA 1
ATOM 777 C C . MET A 1 98 ? 5.255 3.367 -24.345 1.00 92.94 98 MET A C 1
ATOM 779 O O . MET A 1 98 ? 4.702 2.797 -23.410 1.00 92.94 98 MET A O 1
ATOM 783 N N . ASP A 1 99 ? 4.949 3.093 -25.614 1.00 93.81 99 ASP A N 1
ATOM 784 C CA . ASP A 1 99 ? 3.916 2.127 -26.012 1.00 93.81 99 ASP A CA 1
ATOM 785 C C . ASP A 1 99 ? 4.255 0.693 -25.592 1.00 93.81 99 ASP A C 1
ATOM 787 O O . ASP A 1 99 ? 3.405 -0.039 -25.072 1.00 93.81 99 ASP A O 1
ATOM 791 N N . GLU A 1 100 ? 5.517 0.288 -25.720 1.00 93.50 100 GLU A N 1
ATOM 792 C CA . GLU A 1 100 ? 5.980 -0.986 -25.176 1.00 93.50 100 GLU A CA 1
ATOM 793 C C . GLU A 1 100 ? 5.862 -1.044 -23.646 1.00 93.50 100 GLU A C 1
ATOM 795 O O . GLU A 1 100 ? 5.514 -2.094 -23.094 1.00 93.50 100 GLU A O 1
ATOM 800 N N . THR A 1 101 ? 6.154 0.057 -22.951 1.00 95.69 101 THR A N 1
ATOM 801 C CA . THR A 1 101 ? 6.003 0.166 -21.495 1.00 95.69 101 THR A CA 1
ATOM 802 C C . THR A 1 101 ? 4.535 0.088 -21.083 1.00 95.69 101 THR A C 1
ATOM 804 O O . THR A 1 101 ? 4.218 -0.713 -20.203 1.00 95.69 101 THR A O 1
ATOM 807 N N . ARG A 1 102 ? 3.619 0.782 -21.772 1.00 97.38 102 ARG A N 1
ATOM 808 C CA . ARG A 1 102 ? 2.161 0.629 -21.599 1.00 97.38 102 ARG A CA 1
ATOM 809 C C . ARG A 1 102 ? 1.740 -0.826 -21.750 1.00 97.38 102 ARG A C 1
ATOM 811 O O . ARG A 1 102 ? 0.999 -1.363 -20.930 1.00 97.38 102 ARG A O 1
ATOM 818 N N . ALA A 1 103 ? 2.238 -1.502 -22.786 1.00 97.44 103 ALA A N 1
ATOM 819 C CA . ALA A 1 103 ? 1.937 -2.908 -23.020 1.00 97.44 103 ALA A CA 1
ATOM 820 C C . ALA A 1 103 ? 2.479 -3.819 -21.906 1.00 97.44 103 ALA A C 1
ATOM 822 O O . ALA A 1 103 ? 1.825 -4.803 -21.563 1.00 97.44 103 ALA A O 1
ATOM 823 N N . LYS A 1 104 ? 3.656 -3.520 -21.338 1.00 97.06 104 LYS A N 1
ATOM 824 C CA . LYS A 1 104 ? 4.197 -4.234 -20.168 1.00 97.06 104 LYS A CA 1
ATOM 825 C C . LYS A 1 104 ? 3.320 -4.012 -18.939 1.00 97.06 104 LYS A C 1
ATOM 827 O O . LYS A 1 104 ? 2.886 -5.002 -18.368 1.00 97.06 104 LYS A O 1
ATOM 832 N N . VAL A 1 105 ? 3.003 -2.762 -18.597 1.00 97.81 105 VAL A N 1
ATOM 833 C CA . VAL A 1 105 ? 2.129 -2.397 -17.466 1.00 97.81 105 VAL A CA 1
ATOM 834 C C . VAL A 1 105 ? 0.783 -3.112 -17.562 1.00 97.81 105 VAL A C 1
ATOM 836 O O . VAL A 1 105 ? 0.400 -3.821 -16.635 1.00 97.81 105 VAL A O 1
ATOM 839 N N . ARG A 1 106 ? 0.128 -3.054 -18.728 1.00 98.00 106 ARG A N 1
ATOM 840 C CA . ARG A 1 106 ? -1.136 -3.759 -18.981 1.00 98.00 106 ARG A CA 1
ATOM 841 C C . ARG A 1 106 ? -1.024 -5.272 -18.774 1.00 98.00 106 ARG A C 1
ATOM 843 O O . ARG A 1 106 ? -1.927 -5.875 -18.205 1.00 98.00 106 ARG A O 1
ATOM 850 N N . ARG A 1 107 ? 0.074 -5.908 -19.204 1.00 97.31 107 ARG A N 1
ATOM 851 C CA . ARG A 1 107 ? 0.298 -7.346 -18.954 1.00 97.31 107 ARG A CA 1
ATOM 852 C C . ARG A 1 107 ? 0.525 -7.653 -17.476 1.00 97.31 107 ARG A C 1
ATOM 854 O O . ARG A 1 107 ? 0.004 -8.660 -17.005 1.00 97.31 107 ARG A O 1
ATOM 861 N N . THR A 1 108 ? 1.264 -6.804 -16.763 1.00 97.62 108 THR A N 1
ATOM 862 C CA . THR A 1 108 ? 1.460 -6.921 -15.312 1.00 97.62 108 THR A CA 1
ATOM 863 C C . THR A 1 108 ? 0.109 -6.891 -14.599 1.00 97.62 108 THR A C 1
ATOM 865 O O . THR A 1 108 ? -0.205 -7.815 -13.852 1.00 97.62 108 THR A O 1
ATOM 868 N N . PHE A 1 109 ? -0.723 -5.888 -14.909 1.00 98.38 109 PHE A N 1
ATOM 869 C CA . PHE A 1 109 ? -2.067 -5.734 -14.346 1.00 98.38 109 PHE A CA 1
ATOM 870 C C . PHE A 1 109 ? -2.935 -6.945 -14.670 1.00 98.38 109 PHE A C 1
ATOM 872 O O . PHE A 1 109 ? -3.481 -7.561 -13.762 1.00 98.38 109 PHE A O 1
ATOM 879 N N . ALA A 1 110 ? -2.973 -7.374 -15.935 1.00 98.31 110 ALA A N 1
ATOM 880 C CA . ALA A 1 110 ? -3.727 -8.556 -16.346 1.00 98.31 110 ALA A CA 1
ATOM 881 C C . ALA A 1 110 ? -3.326 -9.823 -15.575 1.00 98.31 110 ALA A C 1
ATOM 883 O O . ALA A 1 110 ? -4.177 -10.656 -15.271 1.00 98.31 110 ALA A O 1
ATOM 884 N N . ALA A 1 111 ? -2.042 -9.981 -15.250 1.00 98.31 111 ALA A N 1
ATOM 885 C CA . ALA A 1 111 ? -1.555 -11.156 -14.545 1.00 98.31 111 ALA A CA 1
ATOM 886 C C . ALA A 1 111 ? -1.988 -11.179 -13.070 1.00 98.31 111 ALA A C 1
ATOM 888 O O . ALA A 1 111 ? -2.526 -12.195 -12.622 1.00 98.31 111 ALA A O 1
ATOM 889 N N . PHE A 1 112 ? -1.788 -10.091 -12.315 1.00 97.44 112 PHE A N 1
ATOM 890 C CA . PHE A 1 112 ? -2.156 -10.074 -10.892 1.00 97.44 112 PHE A CA 1
ATOM 891 C C . PHE A 1 112 ? -3.648 -9.810 -10.648 1.00 97.44 112 PHE A C 1
ATOM 893 O O . PHE A 1 112 ? -4.186 -10.310 -9.661 1.00 97.44 112 PHE A O 1
ATOM 900 N N . LEU A 1 113 ? -4.335 -9.090 -11.544 1.00 98.56 113 LEU A N 1
ATOM 901 C CA . LEU A 1 113 ? -5.792 -8.914 -11.499 1.00 98.56 113 LEU A CA 1
ATOM 902 C C . LEU A 1 113 ? -6.538 -10.126 -12.047 1.00 98.56 113 LEU A C 1
ATOM 904 O O . LEU A 1 113 ? -7.717 -10.268 -11.753 1.00 98.56 113 LEU A O 1
ATOM 908 N N . GLY A 1 114 ? -5.884 -11.011 -12.806 1.00 98.50 114 GLY A N 1
ATOM 909 C CA . GLY A 1 114 ? -6.513 -12.200 -13.387 1.00 98.50 114 GLY A CA 1
ATOM 910 C C . GLY A 1 114 ? -7.401 -12.962 -12.393 1.00 98.50 114 GLY A C 1
ATOM 911 O O . GLY A 1 114 ? -8.587 -13.111 -12.658 1.00 98.50 114 GLY A O 1
ATOM 912 N N . PRO A 1 115 ? -6.903 -13.354 -11.202 1.00 98.56 115 PRO A N 1
ATOM 913 C CA . PRO A 1 115 ? -7.732 -14.009 -10.189 1.00 98.56 115 PRO A CA 1
ATOM 914 C C . PRO A 1 115 ? -8.902 -13.169 -9.647 1.00 98.56 115 PRO A C 1
ATOM 916 O O . PRO A 1 115 ? -9.894 -13.748 -9.216 1.00 98.56 115 PRO A O 1
ATOM 919 N N . VAL A 1 116 ? -8.783 -11.836 -9.635 1.00 98.69 116 VAL A N 1
ATOM 920 C CA . VAL A 1 116 ? -9.833 -10.895 -9.196 1.00 98.69 116 VAL A CA 1
ATOM 921 C C . VAL A 1 116 ? -10.940 -10.824 -10.249 1.00 98.69 116 VAL A C 1
ATOM 923 O O . VAL A 1 116 ? -12.111 -11.040 -9.938 1.00 98.69 116 VAL A O 1
ATOM 926 N N . VAL A 1 117 ? -10.550 -10.621 -11.510 1.00 98.69 117 VAL A N 1
ATOM 927 C CA . VAL A 1 117 ? -11.450 -10.557 -12.668 1.00 98.69 117 VAL A CA 1
ATOM 928 C C . VAL A 1 117 ? -12.151 -11.898 -12.894 1.00 98.69 117 VAL A C 1
ATOM 930 O O . VAL A 1 117 ? -13.362 -11.922 -13.096 1.00 98.69 117 VAL A O 1
ATOM 933 N N . ASP A 1 118 ? -11.426 -13.017 -12.798 1.00 98.56 118 ASP A N 1
ATOM 934 C CA . ASP A 1 118 ? -11.982 -14.371 -12.936 1.00 98.56 118 ASP A CA 1
ATOM 935 C C . ASP A 1 118 ? -13.060 -14.666 -11.879 1.00 98.56 118 ASP A C 1
ATOM 937 O O . ASP A 1 118 ? -14.004 -15.412 -12.145 1.00 98.56 118 ASP A O 1
ATOM 941 N N . ALA A 1 119 ? -12.922 -14.092 -10.679 1.00 98.44 119 ALA A N 1
ATOM 942 C CA . ALA A 1 119 ? -13.888 -14.226 -9.593 1.00 98.44 119 ALA A CA 1
ATOM 943 C C . ALA A 1 119 ? -15.059 -13.231 -9.693 1.00 98.44 119 ALA A C 1
ATOM 945 O O . ALA A 1 119 ? -16.025 -13.364 -8.948 1.00 98.44 119 ALA A O 1
ATOM 946 N N . GLY A 1 120 ? -14.996 -12.254 -10.605 1.00 98.44 120 GLY A N 1
ATOM 947 C CA . GLY A 1 120 ? -16.007 -11.204 -10.739 1.00 98.44 120 GLY A CA 1
ATOM 948 C C . GLY A 1 120 ? -16.040 -10.224 -9.564 1.00 98.44 120 GLY A C 1
ATOM 949 O O . GLY A 1 120 ? -17.065 -9.583 -9.347 1.00 98.44 120 GLY A O 1
ATOM 950 N N . VAL A 1 121 ? -14.945 -10.119 -8.806 1.00 98.69 121 VAL A N 1
ATOM 951 C CA . VAL A 1 121 ? -14.858 -9.253 -7.626 1.00 98.69 121 VAL A CA 1
ATOM 952 C C . VAL A 1 121 ? -14.470 -7.832 -8.058 1.00 98.69 121 VAL A C 1
ATOM 954 O O . VAL A 1 121 ? -13.458 -7.672 -8.745 1.00 98.69 121 VAL A O 1
ATOM 957 N N . PRO A 1 122 ? -15.228 -6.791 -7.670 1.00 98.69 122 PRO A N 1
ATOM 958 C CA . PRO A 1 122 ? -14.833 -5.404 -7.888 1.00 98.69 122 PRO A CA 1
ATOM 959 C C . PRO A 1 122 ? -13.504 -5.055 -7.210 1.00 98.69 122 PRO A C 1
ATOM 961 O O . PRO A 1 122 ? -13.153 -5.611 -6.165 1.00 98.69 122 PRO A O 1
ATOM 964 N N . PHE A 1 123 ? -12.769 -4.095 -7.765 1.00 98.81 123 PHE A N 1
ATOM 965 C CA . PHE A 1 123 ? -11.515 -3.637 -7.180 1.00 98.81 123 PHE A CA 1
ATOM 966 C C . PHE A 1 123 ? -11.286 -2.136 -7.339 1.00 98.81 123 PHE A C 1
ATOM 968 O O . PHE A 1 123 ? -11.769 -1.511 -8.279 1.00 98.81 123 PHE A O 1
ATOM 975 N N . ALA A 1 124 ? -10.493 -1.579 -6.429 1.00 98.56 124 ALA A N 1
ATOM 976 C CA . ALA A 1 124 ? -10.055 -0.190 -6.435 1.00 98.56 124 ALA A CA 1
ATOM 977 C C . ALA A 1 124 ? -8.548 -0.107 -6.166 1.00 98.56 124 ALA A C 1
ATOM 979 O O . ALA A 1 124 ? -8.002 -0.934 -5.429 1.00 98.56 124 ALA A O 1
ATOM 980 N N . ALA A 1 125 ? -7.877 0.888 -6.741 1.00 98.06 125 ALA A N 1
ATOM 981 C CA . ALA A 1 125 ? -6.437 1.078 -6.620 1.00 98.06 125 ALA A CA 1
ATOM 982 C C . ALA A 1 125 ? -6.061 2.526 -6.283 1.00 98.06 125 ALA A C 1
ATOM 984 O O . ALA A 1 125 ? -6.644 3.469 -6.809 1.00 98.06 125 ALA A O 1
ATOM 985 N N . THR A 1 126 ? -5.051 2.676 -5.432 1.00 97.56 126 THR A N 1
ATOM 986 C CA . THR A 1 126 ? -4.256 3.900 -5.268 1.00 97.56 126 THR A CA 1
ATOM 987 C C . THR A 1 126 ? -2.784 3.577 -5.536 1.00 97.56 126 THR A C 1
ATOM 989 O O . THR A 1 126 ? -2.442 2.433 -5.859 1.00 97.56 126 THR A O 1
ATOM 992 N N . TYR A 1 127 ? -1.917 4.576 -5.425 1.00 95.94 127 TYR A N 1
ATOM 993 C CA . TYR A 1 127 ? -0.550 4.552 -5.923 1.00 95.94 127 TYR A CA 1
ATOM 994 C C . TYR A 1 127 ? 0.479 4.708 -4.816 1.00 95.94 127 TYR A C 1
ATOM 996 O O . TYR A 1 127 ? 0.231 5.345 -3.793 1.00 95.94 127 TYR A O 1
ATOM 1004 N N . GLY A 1 128 ? 1.644 4.125 -5.063 1.00 93.88 128 GLY A N 1
ATOM 1005 C CA . GLY A 1 128 ? 2.838 4.287 -4.257 1.00 93.88 128 GLY A CA 1
ATOM 1006 C C . GLY A 1 128 ? 3.987 4.939 -5.020 1.00 93.88 128 GLY A C 1
ATOM 1007 O O . GLY A 1 128 ? 3.877 5.355 -6.181 1.00 93.88 128 GLY A O 1
ATOM 1008 N N . ASN A 1 129 ? 5.124 5.041 -4.341 1.00 91.88 129 ASN A N 1
ATOM 1009 C CA . ASN A 1 129 ? 6.309 5.733 -4.835 1.00 91.88 129 ASN A CA 1
ATOM 1010 C C . ASN A 1 129 ? 7.068 4.970 -5.937 1.00 91.88 129 ASN A C 1
ATOM 1012 O O . ASN A 1 129 ? 7.932 5.549 -6.603 1.00 91.88 129 ASN A O 1
ATOM 1016 N N . HIS A 1 130 ? 6.780 3.690 -6.168 1.00 92.31 130 HIS A N 1
ATOM 1017 C CA . HIS A 1 130 ? 7.378 2.889 -7.233 1.00 92.31 130 HIS A CA 1
ATOM 1018 C C . HIS A 1 130 ? 6.493 2.732 -8.470 1.00 92.31 130 HIS A C 1
ATOM 1020 O O . HIS A 1 130 ? 7.041 2.474 -9.547 1.00 92.31 130 HIS A O 1
ATOM 1026 N N . ASP A 1 131 ? 5.180 2.949 -8.379 1.00 94.62 131 ASP A N 1
ATOM 1027 C CA . ASP A 1 131 ? 4.267 2.731 -9.509 1.00 94.62 131 ASP A CA 1
ATOM 1028 C C . ASP A 1 131 ? 4.626 3.591 -10.732 1.00 94.62 131 ASP A C 1
ATOM 1030 O O . ASP A 1 131 ? 4.733 3.078 -11.850 1.00 94.62 131 ASP A O 1
ATOM 1034 N N . PHE A 1 132 ? 4.878 4.891 -10.542 1.00 93.69 132 PHE A N 1
ATOM 1035 C CA . PHE A 1 132 ? 5.176 5.811 -11.652 1.00 93.69 132 PHE A CA 1
ATOM 1036 C C . PHE A 1 132 ? 6.553 5.578 -12.288 1.00 93.69 132 PHE A C 1
ATOM 1038 O O . PHE A 1 132 ? 6.824 6.025 -13.405 1.00 93.69 132 PHE A O 1
ATOM 1045 N N . GLN A 1 133 ? 7.454 4.890 -11.581 1.00 92.44 133 GLN A N 1
ATOM 1046 C CA . GLN A 1 133 ? 8.859 4.802 -11.968 1.00 92.44 133 GLN A CA 1
ATOM 1047 C C . GLN A 1 133 ? 9.076 4.024 -13.261 1.00 92.44 133 GLN A C 1
ATOM 1049 O O . GLN A 1 133 ? 10.130 4.171 -13.872 1.00 92.44 133 GLN A O 1
ATOM 1054 N N . CYS A 1 134 ? 8.092 3.240 -13.709 1.00 93.50 134 CYS A N 1
ATOM 1055 C CA . CYS A 1 134 ? 8.133 2.597 -15.020 1.00 93.50 134 CYS A CA 1
ATOM 1056 C C . CYS A 1 134 ? 8.043 3.598 -16.187 1.00 93.50 134 CYS A C 1
ATOM 1058 O O . CYS A 1 134 ? 8.360 3.231 -17.318 1.00 93.50 134 CYS A O 1
ATOM 1060 N N . GLY A 1 135 ? 7.627 4.839 -15.925 1.00 93.81 135 GLY A N 1
ATOM 1061 C CA . GLY A 1 135 ? 7.407 5.894 -16.913 1.00 93.81 135 GLY A CA 1
ATOM 1062 C C . GLY A 1 135 ? 5.936 6.258 -17.113 1.00 93.81 135 GLY A C 1
ATOM 1063 O O . GLY A 1 135 ? 5.658 7.323 -17.652 1.00 93.81 135 GLY A O 1
ATOM 1064 N N . ILE A 1 136 ? 5.003 5.411 -16.669 1.00 95.50 136 ILE A N 1
ATOM 1065 C CA . ILE A 1 136 ? 3.556 5.642 -16.781 1.00 95.50 136 ILE A CA 1
ATOM 1066 C C . ILE A 1 136 ? 3.061 6.297 -15.492 1.00 95.50 136 ILE A C 1
ATOM 1068 O O . ILE A 1 136 ? 3.196 5.713 -14.418 1.00 95.50 136 ILE A O 1
ATOM 1072 N N . LEU A 1 137 ? 2.512 7.508 -15.581 1.00 94.19 137 LEU A N 1
ATOM 1073 C CA . LEU A 1 137 ? 2.034 8.262 -14.415 1.00 94.19 137 LEU A CA 1
ATOM 1074 C C . LEU A 1 137 ? 0.684 7.734 -13.908 1.00 94.19 137 LEU A C 1
ATOM 1076 O O . LEU A 1 137 ? 0.015 6.977 -14.605 1.00 94.19 137 LEU A O 1
ATOM 1080 N N . ALA A 1 138 ? 0.293 8.148 -12.699 1.00 93.12 138 ALA A N 1
ATOM 1081 C CA . ALA A 1 138 ? -0.921 7.683 -12.026 1.00 93.12 138 ALA A CA 1
ATOM 1082 C C . ALA A 1 138 ? -2.176 7.798 -12.906 1.00 93.12 138 ALA A C 1
ATOM 1084 O O . ALA A 1 138 ? -2.851 6.797 -13.096 1.00 93.12 138 ALA A O 1
ATOM 1085 N N . GLU A 1 139 ? -2.426 8.960 -13.519 1.00 91.81 139 GLU A N 1
ATOM 1086 C CA . GLU A 1 139 ? -3.570 9.193 -14.420 1.00 91.81 139 GLU A CA 1
ATOM 1087 C C . GLU A 1 139 ? -3.673 8.145 -15.539 1.00 91.81 139 GLU A C 1
ATOM 1089 O O . GLU A 1 139 ? -4.720 7.536 -15.753 1.00 91.81 139 GLU A O 1
ATOM 1094 N N . GLU A 1 140 ? -2.553 7.872 -16.207 1.00 94.75 140 GLU A N 1
ATOM 1095 C CA . GLU A 1 140 ? -2.505 6.904 -17.297 1.00 94.75 140 GLU A CA 1
ATOM 1096 C C . GLU A 1 140 ? -2.593 5.456 -16.782 1.00 94.75 140 GLU A C 1
ATOM 1098 O O . GLU A 1 140 ? -3.184 4.591 -17.428 1.00 94.75 140 GLU A O 1
ATOM 1103 N N . GLN A 1 141 ? -2.046 5.160 -15.599 1.00 96.25 141 GLN A N 1
ATOM 1104 C CA . GLN A 1 141 ? -2.264 3.857 -14.965 1.00 96.25 141 GLN A CA 1
ATOM 1105 C C . GLN A 1 141 ? -3.732 3.646 -14.588 1.00 96.25 141 GLN A C 1
ATOM 1107 O O . GLN A 1 141 ? -4.220 2.524 -14.686 1.00 96.25 141 GLN A O 1
ATOM 1112 N N . ASP A 1 142 ? -4.428 4.704 -14.181 1.00 94.44 142 ASP A N 1
ATOM 1113 C CA . ASP A 1 142 ? -5.860 4.717 -13.881 1.00 94.44 142 ASP A CA 1
ATOM 1114 C C . ASP A 1 142 ? -6.681 4.341 -15.123 1.00 94.44 142 ASP A C 1
ATOM 1116 O O . ASP A 1 142 ? -7.552 3.471 -15.059 1.00 94.44 142 ASP A O 1
ATOM 1120 N N . ASP A 1 143 ? -6.338 4.914 -16.283 1.00 95.56 143 ASP A N 1
ATOM 1121 C CA . ASP A 1 143 ? -6.920 4.524 -17.572 1.00 95.56 143 ASP A CA 1
ATOM 1122 C C . ASP A 1 143 ? -6.705 3.038 -17.868 1.00 95.56 143 ASP A C 1
ATOM 1124 O O . ASP A 1 143 ? -7.647 2.346 -18.257 1.00 95.56 143 ASP A O 1
ATOM 1128 N N . ILE A 1 144 ? -5.494 2.520 -17.635 1.00 97.62 144 ILE A N 1
ATOM 1129 C CA . ILE A 1 144 ? -5.188 1.101 -17.856 1.00 97.62 144 ILE A CA 1
ATOM 1130 C C . ILE A 1 144 ? -5.953 0.212 -16.863 1.00 97.62 144 ILE A C 1
ATOM 1132 O O . ILE A 1 144 ? -6.455 -0.836 -17.264 1.00 97.62 144 ILE A O 1
ATOM 1136 N N . TYR A 1 145 ? -6.082 0.595 -15.588 1.00 98.12 145 TYR A N 1
ATOM 1137 C CA . TYR A 1 145 ? -6.884 -0.153 -14.611 1.00 98.12 145 TYR A CA 1
ATOM 1138 C C . TYR A 1 145 ? -8.353 -0.242 -15.034 1.00 98.12 145 TYR A C 1
ATOM 1140 O O . TYR A 1 145 ? -8.946 -1.319 -14.939 1.00 98.12 145 TYR A O 1
ATOM 1148 N N . ARG A 1 146 ? -8.918 0.846 -15.573 1.00 97.50 146 ARG A N 1
ATOM 1149 C CA . ARG A 1 146 ? -10.300 0.894 -16.076 1.00 97.50 146 ARG A CA 1
ATOM 1150 C C . ARG A 1 146 ? -10.554 -0.010 -17.286 1.00 97.50 146 ARG A C 1
ATOM 1152 O O . ARG A 1 146 ? -11.709 -0.320 -17.572 1.00 97.50 146 ARG A O 1
ATOM 1159 N N . GLU A 1 147 ? -9.516 -0.485 -17.976 1.00 98.00 147 GLU A N 1
ATOM 1160 C CA . GLU A 1 147 ? -9.666 -1.502 -19.028 1.00 98.00 147 GLU A CA 1
ATOM 1161 C C . GLU A 1 147 ? -10.089 -2.876 -18.471 1.00 98.00 147 GLU A C 1
ATOM 1163 O O . GLU A 1 147 ? -10.584 -3.722 -19.223 1.00 98.00 147 GLU A O 1
ATOM 1168 N N . PHE A 1 148 ? -9.904 -3.123 -17.168 1.00 98.56 148 PHE A N 1
ATOM 1169 C CA . PHE A 1 148 ? -10.221 -4.397 -16.526 1.00 98.56 148 PHE A CA 1
ATOM 1170 C C . PHE A 1 148 ? -11.628 -4.389 -15.901 1.00 98.56 148 PHE A C 1
ATOM 1172 O O . PHE A 1 148 ? -11.982 -3.452 -15.179 1.00 98.56 148 PHE A O 1
ATOM 1179 N N . PRO A 1 149 ? -12.441 -5.445 -16.116 1.00 98.44 149 PRO A N 1
ATOM 1180 C CA . PRO A 1 149 ? -13.766 -5.551 -15.511 1.00 98.44 149 PRO A CA 1
ATOM 1181 C C . PRO A 1 149 ? -13.720 -5.466 -13.983 1.00 98.44 149 PRO A C 1
ATOM 1183 O O . PRO A 1 149 ? -12.875 -6.094 -13.349 1.00 98.44 149 PRO A O 1
ATOM 1186 N N . GLY A 1 150 ? -14.665 -4.727 -13.400 1.00 97.94 150 GLY A N 1
ATOM 1187 C CA . GLY A 1 150 ? -14.773 -4.559 -11.949 1.00 97.94 150 GLY A CA 1
ATOM 1188 C C . GLY A 1 150 ? -13.923 -3.426 -11.369 1.00 97.94 150 GLY A C 1
ATOM 1189 O O . GLY A 1 150 ? -14.000 -3.207 -10.165 1.00 97.94 150 GLY A O 1
ATOM 1190 N N . CYS A 1 151 ? -13.154 -2.691 -12.181 1.00 98.56 151 CYS A N 1
ATOM 1191 C CA . CYS A 1 151 ? -12.447 -1.501 -11.712 1.00 98.56 151 CYS A CA 1
ATOM 1192 C C . CYS A 1 151 ? -13.436 -0.414 -11.258 1.00 98.56 151 CYS A C 1
ATOM 1194 O O . CYS A 1 151 ? -14.343 -0.045 -12.007 1.00 98.56 151 CYS A O 1
ATOM 1196 N N . LEU A 1 152 ? -13.237 0.103 -10.046 1.00 97.75 152 LEU A N 1
ATOM 1197 C CA . LEU A 1 152 ? -14.040 1.163 -9.434 1.00 97.75 152 LEU A CA 1
ATOM 1198 C C . LEU A 1 152 ? -13.338 2.529 -9.426 1.00 97.75 152 LEU A C 1
ATOM 1200 O O . LEU A 1 152 ? -13.910 3.492 -8.921 1.00 97.75 152 LEU A O 1
ATOM 1204 N N . ASN A 1 153 ? -12.120 2.634 -9.969 1.00 96.69 153 ASN A N 1
ATOM 1205 C CA . ASN A 1 153 ? -11.401 3.905 -10.023 1.00 96.69 153 ASN A CA 1
ATOM 1206 C C . ASN A 1 153 ? -12.165 4.905 -10.916 1.00 96.69 153 ASN A C 1
ATOM 1208 O O . ASN A 1 153 ? -12.422 4.597 -12.089 1.00 96.69 153 ASN A O 1
ATOM 1212 N N . PRO A 1 154 ? -12.527 6.095 -10.402 1.00 93.31 154 PRO A N 1
ATOM 1213 C CA . PRO A 1 154 ? -13.273 7.090 -11.162 1.00 93.31 154 PRO A CA 1
ATOM 1214 C C . PRO A 1 154 ? -12.410 7.659 -12.294 1.00 93.31 154 PRO A C 1
ATOM 1216 O O . PRO A 1 154 ? -11.188 7.680 -12.170 1.00 93.31 154 PRO A O 1
ATOM 1219 N N . PRO A 1 155 ? -13.006 8.131 -13.404 1.00 86.50 155 PRO A N 1
ATOM 1220 C CA . PRO A 1 155 ? -12.251 8.837 -14.434 1.00 86.50 155 PRO A CA 1
ATOM 1221 C C . PRO A 1 155 ? -11.561 10.071 -13.841 1.00 86.50 155 PRO A C 1
ATOM 1223 O O . PRO A 1 155 ? -12.113 10.725 -12.953 1.00 86.50 155 PRO A O 1
ATOM 1226 N N . ALA A 1 156 ? -10.379 10.407 -14.363 1.00 71.81 156 ALA A N 1
ATOM 1227 C CA . ALA A 1 156 ? -9.680 11.618 -13.956 1.00 71.81 156 ALA A CA 1
ATOM 1228 C C . ALA A 1 156 ? -10.572 12.861 -14.176 1.00 71.81 156 ALA A C 1
ATOM 1230 O O . ALA A 1 156 ? -11.353 12.901 -15.139 1.00 71.81 156 ALA A O 1
ATOM 1231 N N . PRO A 1 157 ? -10.499 13.875 -13.293 1.00 66.50 157 PRO A N 1
ATOM 1232 C CA . PRO A 1 157 ? -11.224 15.122 -13.493 1.00 66.50 157 PRO A CA 1
ATOM 1233 C C . PRO A 1 157 ? -10.821 15.760 -14.830 1.00 66.50 157 PRO A C 1
ATOM 1235 O O . PRO A 1 157 ? -9.665 15.727 -15.233 1.00 66.50 157 PRO A O 1
ATOM 1238 N N . ALA A 1 158 ? -11.784 16.358 -15.534 1.00 53.97 158 ALA A N 1
ATOM 1239 C CA . ALA A 1 158 ? -11.589 16.869 -16.896 1.00 53.97 158 ALA A CA 1
ATOM 1240 C C . ALA A 1 158 ? -10.637 18.086 -17.007 1.00 53.97 158 ALA A C 1
ATOM 1242 O O . ALA A 1 158 ? -10.430 18.595 -18.111 1.00 53.97 158 ALA A O 1
ATOM 1243 N N . SER A 1 159 ? -10.104 18.587 -15.888 1.00 56.69 159 SER A N 1
ATOM 1244 C CA . SER A 1 159 ? -9.227 19.756 -15.829 1.00 56.69 159 SER A CA 1
ATOM 1245 C C . SER A 1 159 ? -8.290 19.713 -14.623 1.00 56.69 159 SER A C 1
ATOM 1247 O O . SER A 1 159 ? -8.750 19.479 -13.507 1.00 56.69 159 SER A O 1
ATOM 1249 N N . ASP A 1 160 ? -7.033 20.097 -14.844 1.00 57.97 160 ASP A N 1
ATOM 1250 C CA . ASP A 1 160 ? -6.016 20.301 -13.799 1.00 57.97 160 ASP A CA 1
ATOM 1251 C C . ASP A 1 160 ? -6.165 21.642 -13.049 1.00 57.97 160 ASP A C 1
ATOM 1253 O O . ASP A 1 160 ? -5.323 21.999 -12.225 1.00 57.97 160 ASP A O 1
ATOM 1257 N N . GLU A 1 161 ? -7.194 22.442 -13.359 1.00 60.34 161 GLU A N 1
ATOM 1258 C CA . GLU A 1 161 ? -7.419 23.711 -12.665 1.00 60.34 161 GLU A CA 1
ATOM 1259 C C . GLU A 1 161 ? -7.950 23.462 -11.239 1.00 60.34 161 GLU A C 1
ATOM 1261 O O . GLU A 1 161 ? -8.998 22.828 -11.094 1.00 60.34 161 GLU A O 1
ATOM 1266 N N . PRO A 1 162 ? -7.296 24.003 -10.189 1.00 54.59 162 PRO A N 1
ATOM 1267 C CA . PRO A 1 162 ? -7.653 23.733 -8.791 1.00 54.59 162 PRO A CA 1
ATOM 1268 C C . PRO A 1 162 ? -9.106 24.074 -8.424 1.00 54.59 162 PRO A C 1
ATOM 1270 O O . PRO A 1 162 ? -9.706 23.397 -7.591 1.00 54.59 162 PRO A O 1
ATOM 1273 N N . ASP A 1 163 ? -9.669 25.103 -9.068 1.00 59.06 163 ASP A N 1
ATOM 1274 C CA . ASP A 1 163 ? -10.997 25.658 -8.773 1.00 59.06 163 ASP A CA 1
ATOM 1275 C C . ASP A 1 163 ? -12.088 25.208 -9.762 1.00 59.06 163 ASP A C 1
ATOM 1277 O O . ASP A 1 163 ? -13.233 25.672 -9.693 1.00 59.06 163 ASP A O 1
ATOM 1281 N N . ALA A 1 164 ? -11.762 24.340 -10.725 1.00 61.56 164 ALA A N 1
ATOM 1282 C CA . ALA A 1 164 ? -12.757 23.873 -11.678 1.00 61.56 164 ALA A CA 1
ATOM 1283 C C . ALA A 1 164 ? -13.832 23.022 -10.970 1.00 61.56 164 ALA A C 1
ATOM 1285 O O . ALA A 1 164 ? -13.510 22.211 -10.096 1.00 61.56 164 ALA A O 1
ATOM 1286 N N . PRO A 1 165 ? -15.123 23.167 -11.341 1.00 59.53 165 PRO A N 1
ATOM 1287 C CA . PRO A 1 165 ? -16.179 22.349 -10.767 1.00 59.53 165 PRO A CA 1
ATOM 1288 C C . PRO A 1 165 ? -15.882 20.875 -11.020 1.00 59.53 165 PRO A C 1
ATOM 1290 O O . PRO A 1 165 ? -15.759 20.442 -12.169 1.00 59.53 165 PRO A O 1
ATOM 1293 N N . ARG A 1 166 ? -15.788 20.100 -9.941 1.00 66.69 166 ARG A N 1
ATOM 1294 C CA . ARG A 1 166 ? -15.508 18.672 -10.042 1.00 66.69 166 ARG A CA 1
ATOM 1295 C C . ARG A 1 166 ? -16.751 17.936 -10.520 1.00 66.69 166 ARG A C 1
ATOM 1297 O O . ARG A 1 166 ? -17.823 18.144 -9.950 1.00 66.69 166 ARG A O 1
ATOM 1304 N N . PRO A 1 167 ? -16.633 17.085 -11.549 1.00 69.12 167 PRO A N 1
ATOM 1305 C CA . PRO A 1 167 ? -17.779 16.359 -12.080 1.00 69.12 167 PRO A CA 1
ATOM 1306 C C . PRO A 1 167 ? -18.347 15.338 -11.082 1.00 69.12 167 PRO A C 1
ATOM 1308 O O . PRO A 1 167 ? -19.549 15.088 -11.111 1.00 69.12 167 PRO A O 1
ATOM 1311 N N . ASP A 1 168 ? -17.515 14.798 -10.187 1.00 86.94 168 ASP A N 1
ATOM 1312 C CA . ASP A 1 168 ? -17.927 13.929 -9.083 1.00 86.94 168 ASP A CA 1
ATOM 1313 C C . ASP A 1 168 ? -17.290 14.423 -7.771 1.00 86.94 168 ASP A C 1
ATOM 1315 O O . ASP A 1 168 ? -16.062 14.431 -7.670 1.00 86.94 168 ASP A O 1
ATOM 1319 N N . PRO A 1 169 ? -18.073 14.843 -6.758 1.00 90.00 169 PRO A N 1
ATOM 1320 C CA . PRO A 1 169 ? -17.523 15.273 -5.471 1.00 90.00 169 PRO A CA 1
ATOM 1321 C C . PRO A 1 169 ? -16.841 14.134 -4.693 1.00 90.00 169 PRO A C 1
ATOM 1323 O O . PRO A 1 169 ? -16.062 14.408 -3.778 1.00 90.00 169 PRO A O 1
ATOM 1326 N N . LEU A 1 170 ? -17.094 12.870 -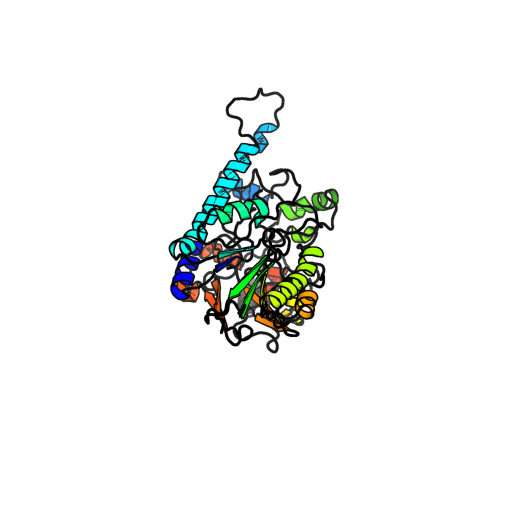5.057 1.00 95.06 170 LEU A N 1
ATOM 1327 C CA . LEU A 1 170 ? -16.440 11.700 -4.467 1.00 95.06 170 LEU A CA 1
ATOM 1328 C C . LEU A 1 170 ? -15.077 11.380 -5.091 1.00 95.06 170 LEU A C 1
ATOM 1330 O O . LEU A 1 170 ? -14.400 10.485 -4.594 1.00 95.06 170 LEU A O 1
ATOM 1334 N N . ALA A 1 171 ? -14.656 12.084 -6.141 1.00 94.12 171 ALA A N 1
ATOM 1335 C CA . ALA A 1 171 ? -13.361 11.889 -6.783 1.00 94.12 171 ALA A CA 1
ATOM 1336 C C . ALA A 1 171 ? -12.531 13.179 -6.723 1.00 94.12 171 ALA A C 1
ATOM 1338 O O . ALA A 1 171 ? -12.998 14.256 -7.105 1.00 94.12 171 ALA A O 1
ATOM 1339 N N . PHE A 1 172 ? -11.291 13.078 -6.240 1.00 92.81 172 PHE A N 1
ATOM 1340 C CA . PHE A 1 172 ? -10.367 14.208 -6.155 1.00 92.81 172 PHE A CA 1
ATOM 1341 C C . PHE A 1 172 ? -9.344 14.181 -7.289 1.00 92.81 172 PHE A C 1
ATOM 1343 O O . PHE A 1 172 ? -9.324 15.085 -8.120 1.00 92.81 172 PHE A O 1
ATOM 1350 N N . GLU A 1 173 ? -8.527 13.136 -7.341 1.00 92.62 173 GLU A N 1
ATOM 1351 C CA . GLU A 1 173 ? -7.470 12.930 -8.337 1.00 92.62 173 GLU A CA 1
ATOM 1352 C C . GLU A 1 173 ? -7.247 11.417 -8.518 1.00 92.62 173 GLU A C 1
ATOM 1354 O O . GLU A 1 173 ? -7.799 10.630 -7.738 1.00 92.62 173 GLU A O 1
ATOM 1359 N N . PRO A 1 174 ? -6.430 10.972 -9.491 1.00 93.88 174 PRO A N 1
ATOM 1360 C CA . PRO A 1 174 ? -6.069 9.563 -9.613 1.00 93.88 174 PRO A CA 1
ATOM 1361 C C . PRO A 1 174 ? -5.565 8.979 -8.282 1.00 93.88 174 PRO A C 1
ATOM 1363 O O . PRO A 1 174 ? -4.545 9.407 -7.735 1.00 93.88 174 PRO A O 1
ATOM 1366 N N . GLY A 1 175 ? -6.285 7.978 -7.769 1.00 95.31 175 GLY A N 1
ATOM 1367 C CA . GLY A 1 175 ? -5.988 7.308 -6.497 1.00 95.31 175 GLY A CA 1
ATOM 1368 C C . GLY A 1 175 ? -6.570 7.968 -5.238 1.00 95.31 175 GLY A C 1
ATOM 1369 O O . GLY A 1 175 ? -6.471 7.363 -4.173 1.00 95.31 175 GLY A O 1
ATOM 1370 N N . THR A 1 176 ? -7.214 9.139 -5.341 1.00 97.44 176 THR A N 1
ATOM 1371 C CA . THR A 1 176 ? -7.895 9.815 -4.218 1.00 97.44 176 THR A CA 1
ATOM 1372 C C . THR A 1 176 ? -9.396 9.933 -4.487 1.00 97.44 176 THR A C 1
ATOM 1374 O O . THR A 1 176 ? -9.833 10.798 -5.250 1.00 97.44 176 THR A O 1
ATOM 1377 N N . PHE A 1 177 ? -10.194 9.047 -3.887 1.00 97.81 177 PHE A N 1
ATOM 1378 C CA . PHE A 1 177 ? -11.646 8.988 -4.085 1.00 97.81 177 PHE A CA 1
ATOM 1379 C C . PHE A 1 177 ? -12.372 8.178 -2.999 1.00 97.81 177 PHE A C 1
ATOM 1381 O O . PHE A 1 177 ? -11.770 7.379 -2.281 1.00 97.81 177 PHE A O 1
ATOM 1388 N N . ALA A 1 178 ? -13.684 8.375 -2.891 1.00 98.19 178 ALA A N 1
ATOM 1389 C CA . ALA A 1 178 ? -14.563 7.722 -1.927 1.00 98.19 178 ALA A CA 1
ATOM 1390 C C . ALA A 1 178 ? -15.509 6.724 -2.603 1.00 98.19 178 ALA A C 1
ATOM 1392 O O . ALA A 1 178 ? -16.120 7.015 -3.630 1.00 98.19 178 ALA A O 1
ATOM 1393 N N . MET A 1 179 ? -15.680 5.561 -1.979 1.00 98.00 179 MET A N 1
ATOM 1394 C CA . MET A 1 179 ? -16.621 4.520 -2.386 1.00 98.00 179 MET A CA 1
ATOM 1395 C C . MET A 1 179 ? -17.664 4.311 -1.280 1.00 98.00 179 MET A C 1
ATOM 1397 O O . MET A 1 179 ? -17.409 3.550 -0.338 1.00 98.00 179 MET A O 1
ATOM 1401 N N . PRO A 1 180 ? -18.829 4.978 -1.360 1.00 97.69 180 PRO A N 1
ATOM 1402 C CA . PRO A 1 180 ? -19.917 4.750 -0.422 1.00 97.69 180 PRO A CA 1
ATOM 1403 C C . PRO A 1 180 ? -20.496 3.341 -0.592 1.00 97.69 180 PRO A C 1
ATOM 1405 O O . PRO A 1 180 ? -20.731 2.877 -1.707 1.00 97.69 180 PRO A O 1
ATOM 1408 N N . ILE A 1 181 ? -20.758 2.681 0.531 1.00 97.38 181 ILE A N 1
ATOM 1409 C CA . ILE A 1 181 ? -21.424 1.384 0.617 1.00 97.38 181 ILE A CA 1
ATOM 1410 C C . ILE A 1 181 ? -22.824 1.629 1.175 1.00 97.38 181 ILE A C 1
ATOM 1412 O O . ILE A 1 181 ? -22.992 2.031 2.330 1.00 97.38 181 ILE A O 1
ATOM 1416 N N . GLU A 1 182 ? -23.828 1.414 0.330 1.00 96.75 182 GLU A N 1
ATOM 1417 C CA . GLU A 1 182 ? -25.232 1.531 0.713 1.00 96.75 182 GLU A CA 1
ATOM 1418 C C . GLU A 1 182 ? -25.662 0.393 1.645 1.00 96.75 182 GLU A C 1
ATOM 1420 O O . GLU A 1 182 ? -25.146 -0.725 1.594 1.00 96.75 182 GLU A O 1
ATOM 1425 N N . SER A 1 183 ? -26.637 0.696 2.495 1.00 95.94 183 SER A N 1
ATOM 1426 C CA . SER A 1 183 ? -27.295 -0.259 3.372 1.00 95.94 183 SER A CA 1
ATOM 1427 C C . SER A 1 183 ? -28.014 -1.339 2.564 1.00 95.94 183 SER A C 1
ATOM 1429 O O . SER A 1 183 ? -28.611 -1.083 1.514 1.00 95.94 183 SER A O 1
ATOM 1431 N N . SER A 1 184 ? -28.006 -2.560 3.092 1.00 95.75 184 SER A N 1
ATOM 1432 C CA . SER A 1 184 ? -28.650 -3.719 2.475 1.00 95.75 184 SER A CA 1
ATOM 1433 C C . SER A 1 184 ? -30.183 -3.656 2.502 1.00 95.75 184 SER A C 1
ATOM 1435 O O . SER A 1 184 ? -30.845 -4.454 1.834 1.00 95.75 184 SER A O 1
ATOM 1437 N N . ASP A 1 185 ? -30.767 -2.703 3.235 1.00 95.25 185 ASP A N 1
ATOM 1438 C CA . ASP A 1 185 ? -32.216 -2.533 3.376 1.00 95.25 185 ASP A CA 1
ATOM 1439 C C . ASP A 1 185 ? -32.896 -1.842 2.175 1.00 95.25 185 ASP A C 1
ATOM 1441 O O . ASP A 1 185 ? -34.127 -1.761 2.118 1.00 95.25 185 ASP A O 1
ATOM 1445 N N . GLY A 1 186 ? -32.110 -1.373 1.199 1.00 93.25 186 GLY A N 1
ATOM 1446 C CA . GLY A 1 186 ? -32.597 -0.699 -0.005 1.00 93.25 186 GLY A CA 1
ATOM 1447 C C . GLY A 1 186 ? -33.080 0.737 0.226 1.00 93.25 186 GLY A C 1
ATOM 1448 O O . GLY A 1 186 ? -33.742 1.301 -0.646 1.00 93.25 186 GLY A O 1
ATOM 1449 N N . SER A 1 187 ? -32.774 1.337 1.380 1.00 94.50 187 SER A N 1
ATOM 1450 C CA . SER A 1 187 ? -33.107 2.732 1.699 1.00 94.50 187 SER A CA 1
ATOM 1451 C C . SER A 1 187 ? -32.277 3.757 0.921 1.00 94.50 187 SER A C 1
ATOM 1453 O O . SER A 1 187 ? -32.665 4.924 0.861 1.00 94.50 187 SER A O 1
ATOM 1455 N N . GLY A 1 188 ? -31.145 3.337 0.345 1.00 94.38 188 GLY A N 1
ATOM 1456 C CA . GLY A 1 188 ? -30.132 4.230 -0.224 1.00 94.38 188 GLY A CA 1
ATOM 1457 C C . GLY A 1 188 ? -29.289 4.950 0.836 1.00 94.38 188 GLY A C 1
ATOM 1458 O O . GLY A 1 188 ? -28.494 5.821 0.495 1.00 94.38 188 GLY A O 1
ATOM 1459 N N . HIS A 1 189 ? -29.453 4.614 2.120 1.00 96.38 189 HIS A N 1
ATOM 1460 C CA . HIS A 1 189 ? -28.606 5.128 3.192 1.00 96.38 189 HIS A CA 1
ATOM 1461 C C . HIS A 1 189 ? -27.185 4.574 3.059 1.00 96.38 189 HIS A C 1
ATOM 1463 O O . HIS A 1 189 ? -27.000 3.365 2.947 1.00 96.38 189 HIS A O 1
ATOM 1469 N N . ILE A 1 190 ? -26.171 5.427 3.146 1.00 98.00 190 ILE A N 1
ATOM 1470 C CA . ILE A 1 190 ? -24.762 5.035 3.117 1.00 98.00 190 ILE A CA 1
ATOM 1471 C C . ILE A 1 190 ? -24.362 4.551 4.514 1.00 98.00 190 ILE A C 1
ATOM 1473 O O . ILE A 1 190 ? -24.264 5.345 5.452 1.00 98.00 190 ILE A O 1
ATOM 1477 N N . ALA A 1 191 ? -24.143 3.244 4.660 1.00 97.38 191 ALA A N 1
ATOM 1478 C CA . ALA A 1 191 ? -23.773 2.616 5.928 1.00 97.38 191 ALA A CA 1
ATOM 1479 C C . ALA A 1 191 ? -22.303 2.871 6.293 1.00 97.38 191 ALA A C 1
ATOM 1481 O O . ALA A 1 191 ? -21.973 3.087 7.459 1.00 97.38 191 ALA A O 1
ATOM 1482 N N . MET A 1 192 ? -21.420 2.867 5.295 1.00 98.19 192 MET A N 1
ATOM 1483 C CA . MET A 1 192 ? -20.006 3.204 5.450 1.00 98.19 192 MET A CA 1
ATOM 1484 C C . MET A 1 192 ? -19.401 3.665 4.123 1.00 98.19 192 MET A C 1
ATOM 1486 O O . MET A 1 192 ? -20.029 3.541 3.076 1.00 98.19 192 MET A O 1
ATOM 1490 N N . SER A 1 193 ? -18.165 4.152 4.151 1.00 98.38 193 SER A N 1
ATOM 1491 C CA . SER A 1 193 ? -17.387 4.462 2.952 1.00 98.38 193 SER A CA 1
ATOM 1492 C C . SER A 1 193 ? -15.988 3.855 3.023 1.00 98.38 193 SER A C 1
ATOM 1494 O O . SER A 1 193 ? -15.364 3.803 4.087 1.00 98.38 193 SER A O 1
ATOM 1496 N N . VAL A 1 194 ? -15.481 3.409 1.878 1.00 98.69 194 VAL A N 1
ATOM 1497 C CA . VAL A 1 194 ? -14.074 3.044 1.692 1.00 98.69 194 VAL A CA 1
ATOM 1498 C C . VAL A 1 194 ? -13.385 4.186 0.957 1.00 98.69 194 VAL A C 1
ATOM 1500 O O . VAL A 1 194 ? -13.810 4.568 -0.129 1.00 98.69 194 VAL A O 1
ATOM 1503 N N . MET A 1 195 ? -12.326 4.731 1.547 1.00 98.50 195 MET A N 1
ATOM 1504 C CA . MET A 1 195 ? -11.585 5.865 1.004 1.00 98.50 195 MET A CA 1
ATOM 1505 C C . MET A 1 195 ? -10.250 5.392 0.440 1.00 98.50 195 MET A C 1
ATOM 1507 O O . MET A 1 195 ? -9.483 4.713 1.125 1.00 98.50 195 MET A O 1
ATOM 1511 N N . MET A 1 196 ? -9.974 5.770 -0.799 1.00 98.50 196 MET A N 1
ATOM 1512 C CA . MET A 1 196 ? -8.665 5.654 -1.430 1.00 98.50 196 MET A CA 1
ATOM 1513 C C . MET A 1 196 ? -7.984 7.012 -1.323 1.00 98.50 196 MET A C 1
ATOM 1515 O O . MET A 1 196 ? -8.618 8.025 -1.615 1.00 98.50 196 MET A O 1
ATOM 1519 N N . VAL A 1 197 ? -6.725 7.041 -0.889 1.00 97.88 197 VAL A N 1
ATOM 1520 C CA . VAL A 1 197 ? -5.934 8.275 -0.805 1.00 97.88 197 VAL A CA 1
ATOM 1521 C C . VAL A 1 197 ? -4.613 8.067 -1.534 1.00 97.88 197 VAL A C 1
ATOM 1523 O O . VAL A 1 197 ? -3.906 7.078 -1.312 1.00 97.88 197 VAL A O 1
ATOM 1526 N N . ASN A 1 198 ? -4.276 8.985 -2.436 1.00 96.38 198 ASN A N 1
ATOM 1527 C CA . ASN A 1 198 ? -2.956 9.067 -3.037 1.00 96.38 198 ASN A CA 1
ATOM 1528 C C . ASN A 1 198 ? -2.022 9.775 -2.052 1.00 96.38 198 ASN A C 1
ATOM 1530 O O . ASN A 1 198 ? -2.063 10.992 -1.888 1.00 96.38 198 ASN A O 1
ATOM 1534 N N . SER A 1 199 ? -1.166 9.004 -1.385 1.00 94.88 199 SER A N 1
ATOM 1535 C CA . SER A 1 199 ? -0.223 9.524 -0.387 1.00 94.88 199 SER A CA 1
ATOM 1536 C C . SER A 1 199 ? 0.960 10.296 -0.992 1.00 94.88 199 SER A C 1
ATOM 1538 O O . SER A 1 199 ? 1.874 10.688 -0.271 1.00 94.88 199 SER A O 1
ATOM 1540 N N . GLY A 1 200 ? 0.985 10.484 -2.315 1.00 90.69 200 GLY A N 1
ATOM 1541 C CA . GLY A 1 200 ? 2.133 11.007 -3.045 1.00 90.69 200 GLY A CA 1
ATOM 1542 C C . GLY A 1 200 ? 3.197 9.938 -3.305 1.00 90.69 200 GLY A C 1
ATOM 1543 O O . GLY A 1 200 ? 2.988 8.750 -3.064 1.00 90.69 200 GLY A O 1
ATOM 1544 N N . ASP A 1 201 ? 4.347 10.363 -3.834 1.00 89.00 201 ASP A N 1
ATOM 1545 C CA . ASP A 1 201 ? 5.492 9.485 -4.091 1.00 89.00 201 ASP A CA 1
ATOM 1546 C C . ASP A 1 201 ? 6.740 9.900 -3.301 1.00 89.00 201 ASP A C 1
ATOM 1548 O O . ASP A 1 201 ? 7.060 9.324 -2.263 1.00 89.00 201 ASP A O 1
ATOM 1552 N N . TYR A 1 202 ? 7.451 10.920 -3.757 1.00 87.31 202 TYR A N 1
ATOM 1553 C CA . TYR A 1 202 ? 8.650 11.443 -3.129 1.00 87.31 202 TYR A CA 1
ATOM 1554 C C . TYR A 1 202 ? 8.505 12.943 -2.929 1.00 87.31 202 TYR A C 1
ATOM 1556 O O . TYR A 1 202 ? 7.942 13.640 -3.771 1.00 87.31 202 TYR A O 1
ATOM 1564 N N . ALA A 1 203 ? 9.054 13.452 -1.831 1.00 84.50 203 ALA A N 1
ATOM 1565 C CA . ALA A 1 203 ? 9.076 14.888 -1.612 1.00 84.50 203 ALA A CA 1
ATOM 1566 C C . ALA A 1 203 ? 9.998 15.586 -2.632 1.00 84.50 203 ALA A C 1
ATOM 1568 O O . ALA A 1 203 ? 10.939 14.987 -3.161 1.00 84.50 203 ALA A O 1
ATOM 1569 N N . ASP A 1 204 ? 9.733 16.867 -2.882 1.00 78.56 204 ASP A N 1
ATOM 1570 C CA . ASP A 1 204 ? 10.505 17.732 -3.787 1.00 78.56 204 ASP A CA 1
ATOM 1571 C C . ASP A 1 204 ? 11.175 18.858 -2.979 1.00 78.56 204 ASP A C 1
ATOM 1573 O O . ASP A 1 204 ? 10.991 20.043 -3.253 1.00 78.56 204 ASP A O 1
ATOM 1577 N N . LYS A 1 205 ? 11.880 18.484 -1.898 1.00 74.88 205 LYS A N 1
ATOM 1578 C CA . LYS A 1 205 ? 12.551 19.443 -0.999 1.00 74.88 205 LYS A CA 1
ATOM 1579 C C . LYS A 1 205 ? 13.852 19.979 -1.584 1.00 74.88 205 LYS A C 1
ATOM 1581 O O . LYS A 1 205 ? 14.165 21.154 -1.398 1.00 74.88 205 LYS A O 1
ATOM 1586 N N . ASP A 1 206 ? 14.595 19.121 -2.276 1.00 75.44 206 ASP A N 1
ATOM 1587 C CA . ASP A 1 206 ? 15.868 19.489 -2.879 1.00 75.44 206 ASP A CA 1
ATOM 1588 C C . ASP A 1 206 ? 15.649 20.070 -4.278 1.00 75.44 206 ASP A C 1
ATOM 1590 O O . ASP A 1 206 ? 14.693 19.760 -4.984 1.00 75.44 206 ASP A O 1
ATOM 1594 N N . THR A 1 207 ? 16.574 20.900 -4.746 1.00 76.31 207 THR A N 1
ATOM 1595 C CA . THR A 1 207 ? 16.601 21.288 -6.157 1.00 76.31 207 THR A CA 1
ATOM 1596 C C . THR A 1 207 ? 17.034 20.104 -7.034 1.00 76.31 207 THR A C 1
ATOM 1598 O O . THR A 1 207 ? 17.766 19.216 -6.584 1.00 76.31 207 THR A O 1
ATOM 1601 N N . PRO A 1 208 ? 16.706 20.096 -8.343 1.00 77.31 208 PRO A N 1
ATOM 1602 C CA . PRO A 1 208 ? 17.220 19.079 -9.263 1.00 77.31 208 PRO A CA 1
ATOM 1603 C C . PRO A 1 208 ? 18.750 18.920 -9.229 1.00 77.31 208 PRO A C 1
ATOM 1605 O O . PRO A 1 208 ? 19.256 17.813 -9.397 1.00 77.31 208 PRO A O 1
ATOM 1608 N N . ALA A 1 209 ? 19.489 20.011 -8.988 1.00 76.38 209 ALA A N 1
ATOM 1609 C CA . ALA A 1 209 ? 20.946 19.990 -8.879 1.00 76.38 209 ALA A CA 1
ATOM 1610 C C . ALA A 1 209 ? 21.435 19.304 -7.590 1.00 76.38 209 ALA A C 1
ATOM 1612 O O . ALA A 1 209 ? 22.396 18.536 -7.635 1.00 76.38 209 ALA A O 1
ATOM 1613 N N . GLU A 1 210 ? 20.769 19.547 -6.460 1.00 77.00 210 GLU A N 1
ATOM 1614 C CA . GLU A 1 210 ? 21.062 18.889 -5.179 1.00 77.00 210 GLU A CA 1
ATOM 1615 C C . GLU A 1 210 ? 20.751 17.390 -5.249 1.00 77.00 210 GLU A C 1
ATOM 1617 O O . GLU A 1 210 ? 21.605 16.571 -4.899 1.00 77.00 210 GLU A O 1
ATOM 1622 N N . ARG A 1 211 ? 19.616 17.013 -5.850 1.00 76.50 211 ARG A N 1
ATOM 1623 C CA . ARG A 1 211 ? 19.294 15.607 -6.145 1.00 76.50 211 ARG A CA 1
ATOM 1624 C C . ARG A 1 211 ? 20.337 14.921 -7.014 1.00 76.50 211 ARG A C 1
ATOM 1626 O O . ARG A 1 211 ? 20.683 13.759 -6.795 1.00 76.50 211 ARG A O 1
ATOM 1633 N N . ASP A 1 212 ? 20.818 15.605 -8.047 1.00 76.31 212 ASP A N 1
ATOM 1634 C CA . ASP A 1 212 ? 21.829 15.057 -8.952 1.00 76.31 212 ASP A CA 1
ATOM 1635 C C . ASP A 1 212 ? 23.194 14.908 -8.259 1.00 76.31 212 ASP A C 1
ATOM 1637 O O . ASP A 1 212 ? 23.918 13.953 -8.543 1.00 76.31 212 ASP A O 1
ATOM 1641 N N . ALA A 1 213 ? 23.522 15.769 -7.290 1.00 76.56 213 ALA A N 1
ATOM 1642 C CA . ALA A 1 213 ? 24.734 15.636 -6.482 1.00 76.56 213 ALA A CA 1
ATOM 1643 C C . ALA A 1 213 ? 24.709 14.400 -5.564 1.00 76.56 213 ALA A C 1
ATOM 1645 O O . ALA A 1 213 ? 25.750 13.782 -5.332 1.00 76.56 213 ALA A O 1
ATOM 1646 N N . GLN A 1 214 ? 23.531 14.011 -5.072 1.00 69.31 214 GLN A N 1
ATOM 1647 C CA . GLN A 1 214 ? 23.348 12.841 -4.204 1.00 69.31 214 GLN A CA 1
ATOM 1648 C C . GLN A 1 214 ? 23.184 11.527 -4.989 1.00 69.31 214 GLN A C 1
ATOM 1650 O O . GLN A 1 214 ? 23.422 10.434 -4.466 1.00 69.31 214 GLN A O 1
ATOM 1655 N N . TYR A 1 215 ? 22.851 11.624 -6.279 1.00 68.81 215 TYR A N 1
ATOM 1656 C CA . TYR A 1 215 ? 22.584 10.490 -7.159 1.00 68.81 215 TYR A CA 1
ATOM 1657 C C . TYR A 1 215 ? 23.662 9.389 -7.178 1.00 68.81 215 TYR A C 1
ATOM 1659 O O . TYR A 1 215 ? 23.283 8.217 -7.195 1.00 68.81 215 TYR A O 1
ATOM 1667 N N . PRO A 1 216 ? 24.983 9.671 -7.151 1.00 71.62 216 PRO A N 1
ATOM 1668 C CA . PRO A 1 216 ? 25.996 8.612 -7.168 1.00 71.62 216 PRO A CA 1
ATOM 1669 C C . PRO A 1 216 ? 25.909 7.643 -5.976 1.00 71.62 216 PRO A C 1
ATOM 1671 O O . PRO A 1 216 ? 26.177 6.448 -6.133 1.00 71.62 216 PRO A O 1
ATOM 1674 N N . LEU A 1 217 ? 25.515 8.136 -4.795 1.00 65.50 217 LEU A N 1
ATOM 1675 C CA . LEU A 1 217 ? 25.327 7.308 -3.598 1.00 65.50 217 LEU A CA 1
ATOM 1676 C C . LEU A 1 217 ? 24.112 6.396 -3.768 1.00 65.50 217 LEU A C 1
ATOM 1678 O O . LEU A 1 217 ? 24.219 5.179 -3.621 1.00 65.50 217 LEU A O 1
ATOM 1682 N N . TYR A 1 218 ? 22.990 6.976 -4.188 1.00 61.34 218 TYR A N 1
ATOM 1683 C CA . TYR A 1 218 ? 21.769 6.238 -4.481 1.00 61.34 218 TYR A CA 1
ATOM 1684 C C . TYR A 1 218 ? 21.971 5.172 -5.571 1.00 61.34 218 TYR A C 1
ATOM 1686 O O . TYR A 1 218 ? 21.606 4.008 -5.413 1.00 61.34 218 TYR A O 1
ATOM 1694 N N . ALA A 1 219 ? 22.610 5.542 -6.682 1.00 60.84 219 ALA A N 1
ATOM 1695 C CA . ALA A 1 219 ? 22.766 4.669 -7.835 1.00 60.84 219 ALA A CA 1
ATOM 1696 C C . ALA A 1 219 ? 23.555 3.389 -7.503 1.00 60.84 219 ALA A C 1
ATOM 1698 O O . ALA A 1 219 ? 23.290 2.344 -8.104 1.00 60.84 219 ALA A O 1
ATOM 1699 N N . THR A 1 220 ? 24.494 3.462 -6.551 1.00 60.06 220 THR A N 1
ATOM 1700 C CA . THR A 1 220 ? 25.408 2.367 -6.188 1.00 60.06 220 THR A CA 1
ATOM 1701 C C . THR A 1 220 ? 24.907 1.459 -5.061 1.00 60.06 220 THR A C 1
ATOM 1703 O O . THR A 1 220 ? 25.362 0.316 -4.996 1.00 60.06 220 THR A O 1
ATOM 1706 N N . ASN A 1 221 ? 23.952 1.890 -4.226 1.00 56.59 221 ASN A N 1
ATOM 1707 C CA . ASN A 1 221 ? 23.351 1.043 -3.184 1.00 56.59 221 ASN A CA 1
ATOM 1708 C C . ASN A 1 221 ? 21.824 1.232 -3.016 1.00 56.59 221 ASN A C 1
ATOM 1710 O O . ASN A 1 221 ? 21.356 1.425 -1.900 1.00 56.59 221 ASN A O 1
ATOM 1714 N N . PRO A 1 222 ? 20.999 1.108 -4.069 1.00 50.12 222 PRO A N 1
ATOM 1715 C CA . PRO A 1 222 ? 19.582 1.489 -4.015 1.00 50.12 222 PRO A CA 1
ATOM 1716 C C . PRO A 1 222 ? 18.684 0.508 -3.242 1.00 50.12 222 PRO A C 1
ATOM 1718 O O . PRO A 1 222 ? 17.489 0.736 -3.120 1.00 50.12 222 PRO A O 1
ATOM 1721 N N . ARG A 1 223 ? 19.228 -0.632 -2.782 1.00 48.91 223 ARG A N 1
ATOM 1722 C CA . ARG A 1 223 ? 18.515 -1.536 -1.863 1.00 48.91 223 ARG A CA 1
ATOM 1723 C C . ARG A 1 223 ? 18.655 -1.093 -0.402 1.00 48.91 223 ARG A C 1
ATOM 1725 O O . ARG A 1 223 ? 17.867 -1.544 0.414 1.00 48.91 223 ARG A O 1
ATOM 1732 N N . GLY A 1 224 ? 19.667 -0.279 -0.078 1.00 46.56 224 GLY A N 1
ATOM 1733 C CA . GLY A 1 224 ? 19.912 0.272 1.265 1.00 46.56 224 GLY A CA 1
ATOM 1734 C C . GLY A 1 224 ? 19.996 1.794 1.323 1.00 46.56 224 GLY A C 1
ATOM 1735 O O . GLY A 1 224 ? 20.305 2.331 2.377 1.00 46.56 224 GLY A O 1
ATOM 1736 N N . LEU A 1 225 ? 19.782 2.460 0.187 1.00 45.12 225 LEU A N 1
ATOM 1737 C CA . LEU A 1 225 ? 19.559 3.891 0.051 1.00 45.12 225 LEU A CA 1
ATOM 1738 C C . LEU A 1 225 ? 18.318 4.064 -0.835 1.00 45.12 225 LEU A C 1
ATOM 1740 O O . LEU A 1 225 ? 18.376 3.780 -2.033 1.00 45.12 225 LEU A O 1
ATOM 1744 N N . ASP A 1 226 ? 17.194 4.468 -0.260 1.00 53.66 226 ASP A N 1
ATOM 1745 C CA . ASP A 1 226 ? 15.990 4.831 -1.004 1.00 53.66 226 ASP A CA 1
ATOM 1746 C C . ASP A 1 226 ? 16.201 6.196 -1.695 1.00 53.66 226 ASP A C 1
ATOM 1748 O O . ASP A 1 226 ? 16.994 7.015 -1.246 1.00 53.66 226 ASP A O 1
ATOM 1752 N N . LEU A 1 227 ? 15.490 6.493 -2.787 1.00 51.75 227 LEU A N 1
ATOM 1753 C CA . LEU A 1 227 ? 15.382 7.873 -3.296 1.00 51.75 227 LEU A CA 1
ATOM 1754 C C . LEU A 1 227 ? 14.739 8.805 -2.284 1.00 51.75 227 LEU A C 1
ATOM 1756 O O . LEU A 1 227 ? 14.879 10.025 -2.372 1.00 51.75 227 LEU A O 1
ATOM 1760 N N . ALA A 1 228 ? 13.981 8.221 -1.368 1.00 49.28 228 ALA A N 1
ATOM 1761 C CA . ALA A 1 228 ? 13.551 8.892 -0.182 1.00 49.28 228 ALA A CA 1
ATOM 1762 C C . ALA A 1 228 ? 14.776 9.529 0.512 1.00 49.28 228 ALA A C 1
ATOM 1764 O O . ALA A 1 228 ? 14.694 10.713 0.825 1.00 49.28 228 ALA A O 1
ATOM 1765 N N . ASP A 1 229 ? 15.912 8.841 0.653 1.00 52.94 229 ASP A N 1
ATOM 1766 C CA . ASP A 1 229 ? 17.091 9.335 1.383 1.00 52.94 229 ASP A CA 1
ATOM 1767 C C . ASP A 1 229 ? 17.714 10.618 0.815 1.00 52.94 229 ASP A C 1
ATOM 1769 O O . ASP A 1 229 ? 18.575 11.193 1.480 1.00 52.94 229 ASP A O 1
ATOM 1773 N N . SER A 1 230 ? 17.277 11.088 -0.365 1.00 55.50 230 SER A N 1
ATOM 1774 C CA . SER A 1 230 ? 17.624 12.425 -0.847 1.00 55.50 230 SER A CA 1
ATOM 1775 C C . SER A 1 230 ? 16.645 13.528 -0.425 1.00 55.50 230 SER A C 1
ATOM 1777 O O . SER A 1 230 ? 17.101 14.545 0.079 1.00 55.50 230 SER A O 1
ATOM 1779 N N . ASP A 1 231 ? 15.319 13.335 -0.538 1.00 65.75 231 ASP A N 1
ATOM 1780 C CA . ASP A 1 231 ? 14.352 14.452 -0.380 1.00 65.75 231 ASP A CA 1
ATOM 1781 C C . ASP A 1 231 ? 13.206 14.196 0.613 1.00 65.75 231 ASP A C 1
ATOM 1783 O O . ASP A 1 231 ? 12.632 15.149 1.135 1.00 65.75 231 ASP A O 1
ATOM 1787 N N . GLY A 1 232 ? 12.819 12.942 0.857 1.00 77.94 232 GLY A N 1
ATOM 1788 C CA . GLY A 1 232 ? 11.572 12.634 1.579 1.00 77.94 232 GLY A CA 1
ATOM 1789 C C . GLY A 1 232 ? 10.700 11.617 0.857 1.00 77.94 232 GLY A C 1
ATOM 1790 O O . GLY A 1 232 ? 10.805 11.463 -0.361 1.00 77.94 232 GLY A O 1
ATOM 1791 N N . TYR A 1 233 ? 9.812 10.959 1.596 1.00 88.69 233 TYR A N 1
ATOM 1792 C CA . TYR A 1 233 ? 8.585 10.433 0.999 1.00 88.69 233 TYR A CA 1
ATOM 1793 C C . TYR A 1 233 ? 7.562 11.553 0.833 1.00 88.69 233 TYR A C 1
ATOM 1795 O O . TYR A 1 233 ? 7.606 12.543 1.570 1.00 88.69 233 TYR A O 1
ATOM 1803 N N . GLY A 1 234 ? 6.704 11.410 -0.177 1.00 87.69 234 GLY A N 1
ATOM 1804 C CA . GLY A 1 234 ? 5.633 12.358 -0.458 1.00 87.69 234 GLY A CA 1
ATOM 1805 C C . GLY A 1 234 ? 4.555 12.367 0.626 1.00 87.69 234 GLY A C 1
ATOM 1806 O O . GLY A 1 234 ? 4.513 11.497 1.495 1.00 87.69 234 GLY A O 1
ATOM 1807 N N . THR A 1 235 ? 3.693 13.373 0.548 1.00 93.06 235 THR A N 1
ATOM 1808 C CA . THR A 1 235 ? 2.456 13.486 1.324 1.00 93.06 235 THR A CA 1
ATOM 1809 C C . THR A 1 235 ? 1.304 13.804 0.375 1.00 93.06 235 THR A C 1
ATOM 1811 O O . THR A 1 235 ? 1.560 14.349 -0.708 1.00 93.06 235 THR A O 1
ATOM 1814 N N . PRO A 1 236 ? 0.043 13.559 0.774 1.00 94.56 236 PRO A N 1
ATOM 1815 C CA . PRO A 1 236 ? -1.097 14.170 0.103 1.00 94.56 236 PRO A CA 1
ATOM 1816 C C . PRO A 1 236 ? -0.932 15.696 0.005 1.00 94.56 236 PRO A C 1
ATOM 1818 O O . PRO A 1 236 ? -0.293 16.324 0.859 1.00 94.56 236 PRO A O 1
ATOM 1821 N N . SER A 1 237 ? -1.498 16.300 -1.042 1.00 93.19 237 SER A N 1
ATOM 1822 C CA . SER A 1 237 ? -1.523 17.760 -1.181 1.00 93.19 237 SER A CA 1
ATOM 1823 C C . SER A 1 237 ? -2.429 18.401 -0.118 1.00 93.19 237 SER A C 1
ATOM 1825 O O . SER A 1 237 ? -3.357 17.749 0.369 1.00 93.19 237 SER A O 1
ATOM 1827 N N . PRO A 1 238 ? -2.221 19.683 0.240 1.00 94.50 238 PRO A N 1
ATOM 1828 C CA . PRO A 1 238 ? -3.132 20.398 1.136 1.00 94.50 238 PRO A CA 1
ATOM 1829 C C . PRO A 1 238 ? -4.594 20.348 0.672 1.00 94.50 238 PRO A C 1
ATOM 1831 O O . PRO A 1 238 ? -5.505 20.231 1.490 1.00 94.50 238 PRO A O 1
ATOM 1834 N N . GLU A 1 239 ? -4.824 20.388 -0.639 1.00 94.25 239 GLU A N 1
ATOM 1835 C CA . GLU A 1 239 ? -6.146 20.281 -1.246 1.00 94.25 239 GLU A CA 1
ATOM 1836 C C . GLU A 1 239 ? -6.737 18.872 -1.083 1.00 94.25 239 GLU A C 1
ATOM 1838 O O . GLU A 1 239 ? -7.927 18.748 -0.792 1.00 94.25 239 GLU A O 1
ATOM 1843 N N . ALA A 1 240 ? -5.929 17.813 -1.220 1.00 94.69 240 ALA A N 1
ATOM 1844 C CA . ALA A 1 240 ? -6.370 16.437 -0.976 1.00 94.69 240 ALA A CA 1
ATOM 1845 C C . ALA A 1 240 ? -6.727 16.214 0.503 1.00 94.69 240 ALA A C 1
ATOM 1847 O O . ALA A 1 240 ? -7.724 15.560 0.801 1.00 94.69 240 ALA A O 1
ATOM 1848 N N . ILE A 1 241 ? -5.967 16.812 1.429 1.00 97.25 241 ILE A N 1
ATOM 1849 C CA . ILE A 1 241 ? -6.260 16.776 2.871 1.00 97.25 241 ILE A CA 1
ATOM 1850 C C . ILE A 1 241 ? -7.567 17.513 3.172 1.00 97.25 241 ILE A C 1
ATOM 1852 O O . ILE A 1 241 ? -8.424 16.976 3.870 1.00 97.25 241 ILE A O 1
ATOM 1856 N N . ALA A 1 242 ? -7.758 18.716 2.620 1.00 96.69 242 ALA A N 1
ATOM 1857 C CA . ALA A 1 242 ? -9.004 19.467 2.781 1.00 96.69 242 ALA A CA 1
ATOM 1858 C C . ALA A 1 242 ? -10.215 18.677 2.254 1.00 96.69 242 ALA A C 1
ATOM 1860 O O . ALA A 1 242 ? -11.268 18.632 2.895 1.00 96.69 242 ALA A O 1
ATOM 1861 N N . TRP A 1 243 ? -10.037 17.971 1.136 1.00 96.69 243 TRP A N 1
ATOM 1862 C CA . TRP A 1 243 ? -11.083 17.146 0.546 1.00 96.69 243 TRP A CA 1
ATOM 1863 C C . TRP A 1 243 ? -11.547 15.993 1.446 1.00 96.69 243 TRP A C 1
ATOM 1865 O O . TRP A 1 243 ? -12.716 15.618 1.369 1.00 96.69 243 TRP A O 1
ATOM 1875 N N . LEU A 1 244 ? -10.709 15.471 2.353 1.00 97.56 244 LEU A N 1
ATOM 1876 C CA . LEU A 1 244 ? -11.126 14.438 3.317 1.00 97.56 244 LEU A CA 1
ATOM 1877 C C . LEU A 1 244 ? -12.282 14.908 4.216 1.00 97.56 244 LEU A C 1
ATOM 1879 O O . LEU A 1 244 ? -13.131 14.094 4.595 1.00 97.56 244 LEU A O 1
ATOM 1883 N N . ALA A 1 245 ? -12.335 16.204 4.533 1.00 96.81 245 ALA A N 1
ATOM 1884 C CA . ALA A 1 245 ? -13.450 16.811 5.254 1.00 96.81 245 ALA A CA 1
ATOM 1885 C C . ALA A 1 245 ? -14.636 17.099 4.322 1.00 96.81 245 ALA A C 1
ATOM 1887 O O . ALA A 1 245 ? -15.779 16.780 4.656 1.00 96.81 245 ALA A O 1
ATOM 1888 N N . ASP A 1 246 ? -14.378 17.646 3.131 1.00 96.31 246 ASP A N 1
ATOM 1889 C CA . ASP A 1 246 ? -15.431 17.968 2.161 1.00 96.31 246 ASP A CA 1
ATOM 1890 C C . ASP A 1 246 ? -16.224 16.728 1.733 1.00 96.31 246 ASP A C 1
ATOM 1892 O O . ASP A 1 246 ? -17.454 16.769 1.659 1.00 96.31 246 ASP A O 1
ATOM 1896 N N . VAL A 1 247 ? -15.548 15.596 1.519 1.00 96.94 247 VAL A N 1
ATOM 1897 C CA . VAL A 1 247 ? -16.211 14.346 1.141 1.00 96.94 247 VAL A CA 1
ATOM 1898 C C . VAL A 1 247 ? -17.072 13.791 2.276 1.00 96.94 247 VAL A C 1
ATOM 1900 O O . VAL A 1 247 ? -18.146 13.259 2.016 1.00 96.94 247 VAL A O 1
ATOM 1903 N N . GLN A 1 248 ? -16.680 13.968 3.543 1.00 97.75 248 GLN A N 1
ATOM 1904 C CA . GLN A 1 248 ? -17.533 13.600 4.679 1.00 97.75 248 GLN A CA 1
ATOM 1905 C C . GLN A 1 248 ? -18.789 14.471 4.751 1.00 97.75 248 GLN A C 1
ATOM 1907 O O . GLN A 1 248 ? -19.878 13.949 4.995 1.00 97.75 248 GLN A O 1
ATOM 1912 N N . HIS A 1 249 ? -18.674 15.774 4.479 1.00 96.56 249 HIS A N 1
ATOM 1913 C CA . HIS A 1 249 ? -19.839 16.654 4.382 1.00 96.56 249 HIS A CA 1
ATOM 1914 C C . HIS A 1 249 ? -20.783 16.235 3.247 1.00 96.56 249 HIS A C 1
ATOM 1916 O O . HIS A 1 249 ? -21.998 16.219 3.444 1.00 96.56 249 HIS A O 1
ATOM 1922 N N . GLU A 1 250 ? -20.243 15.854 2.089 1.00 96.50 250 GLU A N 1
ATOM 1923 C CA . GLU A 1 250 ? -21.023 15.335 0.961 1.00 96.50 250 GLU A CA 1
ATOM 1924 C C . GLU A 1 250 ? -21.743 14.026 1.326 1.00 96.50 250 GLU A C 1
ATOM 1926 O O . GLU A 1 250 ? -22.947 13.893 1.098 1.00 96.50 250 GLU A O 1
ATOM 1931 N N . LEU A 1 251 ? -21.047 13.069 1.946 1.00 97.69 251 LEU A N 1
ATOM 1932 C CA . LEU A 1 251 ? -21.638 11.800 2.381 1.00 97.69 251 LEU A CA 1
ATOM 1933 C C . LEU A 1 251 ? -22.745 12.013 3.430 1.00 97.69 251 LEU A C 1
ATOM 1935 O O . LEU A 1 251 ? -23.829 11.437 3.317 1.00 97.69 251 LEU A O 1
ATOM 1939 N N . ALA A 1 252 ? -22.517 12.896 4.405 1.00 97.31 252 ALA A N 1
ATOM 1940 C CA . ALA A 1 252 ? -23.514 13.278 5.403 1.00 97.31 252 ALA A CA 1
ATOM 1941 C C . ALA A 1 252 ? -24.741 13.957 4.767 1.00 97.31 252 ALA A C 1
ATOM 1943 O O . ALA A 1 252 ? -25.882 13.706 5.166 1.00 97.31 252 ALA A O 1
ATOM 1944 N N . ALA A 1 253 ? -24.525 14.807 3.757 1.00 96.38 253 ALA A N 1
ATOM 1945 C CA . ALA A 1 253 ? -25.598 15.459 3.014 1.00 96.38 253 ALA A CA 1
ATOM 1946 C C . ALA A 1 253 ? -26.442 14.448 2.223 1.00 96.38 253 ALA A C 1
ATOM 1948 O O . ALA A 1 253 ? -27.668 14.571 2.209 1.00 96.38 253 ALA A O 1
ATOM 1949 N N . ARG A 1 254 ? -25.813 13.424 1.628 1.00 96.75 254 ARG A N 1
ATOM 1950 C CA . ARG A 1 254 ? -26.513 12.324 0.938 1.00 96.75 254 ARG A CA 1
ATOM 1951 C C . ARG A 1 254 ? -27.384 11.500 1.883 1.00 96.75 254 ARG A C 1
ATOM 1953 O O . ARG A 1 254 ? -28.514 11.183 1.522 1.00 96.75 254 ARG A O 1
ATOM 1960 N N . ASN A 1 255 ? -26.905 11.215 3.094 1.00 97.12 255 ASN A N 1
ATOM 1961 C CA . ASN A 1 255 ? -27.703 10.532 4.119 1.00 97.12 255 ASN A CA 1
ATOM 1962 C C . ASN A 1 255 ? -28.815 11.417 4.704 1.00 97.12 255 ASN A C 1
ATOM 1964 O O . ASN A 1 255 ? -29.834 10.908 5.173 1.00 97.12 255 ASN A O 1
ATOM 1968 N N . GLY A 1 256 ? -28.642 12.741 4.684 1.00 96.50 256 GLY A N 1
ATOM 1969 C CA . GLY A 1 256 ? -29.636 13.708 5.152 1.00 96.50 256 GLY A CA 1
ATOM 1970 C C . GLY A 1 256 ? -29.786 13.789 6.676 1.00 96.50 256 GLY A C 1
ATOM 1971 O O . GLY A 1 256 ? -30.653 14.516 7.163 1.00 96.50 256 GLY A O 1
ATOM 1972 N N . ASP A 1 257 ? -28.953 13.079 7.440 1.00 91.56 257 ASP A N 1
ATOM 1973 C CA . ASP A 1 257 ? -28.941 13.104 8.907 1.00 91.56 257 ASP A CA 1
ATOM 1974 C C . ASP A 1 257 ? -27.871 14.045 9.490 1.00 91.56 257 ASP A C 1
ATOM 1976 O O . ASP A 1 257 ? -27.857 14.295 10.700 1.00 91.56 257 ASP A O 1
ATOM 1980 N N . GLY A 1 258 ? -27.010 14.597 8.626 1.00 91.00 258 GLY A N 1
ATOM 1981 C CA . GLY A 1 258 ? -25.949 15.536 8.982 1.00 91.00 258 GLY A CA 1
ATOM 1982 C C . GLY A 1 258 ? -24.824 14.917 9.809 1.00 91.00 258 GLY A C 1
ATOM 1983 O O . GLY A 1 258 ? -24.047 15.661 10.409 1.00 91.00 258 GLY A O 1
ATOM 1984 N N . LYS A 1 259 ? -24.742 13.583 9.886 1.00 95.19 259 LYS A N 1
ATOM 1985 C CA . LYS A 1 259 ? -23.683 12.882 10.614 1.00 95.19 259 LYS A CA 1
ATOM 1986 C C . LYS A 1 259 ? -22.595 12.415 9.647 1.00 95.19 259 LYS A C 1
ATOM 1988 O O . LYS A 1 259 ? -22.927 11.930 8.568 1.00 95.19 259 LYS A O 1
ATOM 1993 N N . PRO A 1 260 ? -21.312 12.495 10.041 1.00 96.38 260 PRO A N 1
ATOM 1994 C CA . PRO A 1 260 ? -20.238 11.861 9.288 1.00 96.38 260 PRO A CA 1
ATOM 1995 C C . PRO A 1 260 ? -20.504 10.366 9.088 1.00 96.38 260 PRO A C 1
ATOM 1997 O O . PRO A 1 260 ? -20.983 9.679 9.998 1.00 96.38 260 PRO A O 1
ATOM 2000 N N . VAL A 1 261 ? -20.170 9.866 7.903 1.00 98.06 261 VAL A N 1
ATOM 2001 C CA . VAL A 1 261 ? -20.336 8.459 7.536 1.00 98.06 261 VAL A CA 1
ATOM 2002 C C . VAL A 1 261 ? -19.120 7.667 8.026 1.00 98.06 261 VAL A C 1
ATOM 2004 O O . VAL A 1 261 ? -17.987 8.092 7.778 1.00 98.06 261 VAL A O 1
ATOM 2007 N N . PRO A 1 262 ? -19.312 6.504 8.686 1.00 98.38 262 PRO A N 1
ATOM 2008 C CA . PRO A 1 262 ? -18.209 5.633 9.076 1.00 98.38 262 PRO A CA 1
ATOM 2009 C C . PRO A 1 262 ? -17.294 5.328 7.888 1.00 98.38 262 PRO A C 1
ATOM 2011 O O . PRO A 1 262 ? -17.752 4.808 6.874 1.00 98.38 262 PRO A O 1
ATOM 2014 N N . ALA A 1 263 ? -16.004 5.629 8.007 1.00 98.62 263 ALA A N 1
ATOM 2015 C CA . ALA A 1 263 ? -15.063 5.498 6.906 1.00 98.62 263 ALA A CA 1
ATOM 2016 C C . ALA A 1 263 ? -13.766 4.793 7.308 1.00 98.62 263 ALA A C 1
ATOM 2018 O O . ALA A 1 263 ? -13.208 5.022 8.384 1.00 98.62 263 ALA A O 1
ATOM 2019 N N . ILE A 1 264 ? -13.271 3.962 6.395 1.00 98.75 264 ILE A N 1
ATOM 2020 C CA . ILE A 1 264 ? -11.925 3.390 6.436 1.00 98.75 264 ILE A CA 1
ATOM 2021 C C . ILE A 1 264 ? -11.125 3.932 5.256 1.00 98.75 264 ILE A C 1
ATOM 2023 O O . ILE A 1 264 ? -11.614 3.924 4.128 1.00 98.75 264 ILE A O 1
ATOM 2027 N N . ALA A 1 265 ? -9.906 4.393 5.514 1.00 98.75 265 ALA A N 1
ATOM 2028 C CA . ALA A 1 265 ? -9.001 4.924 4.507 1.00 98.75 265 ALA A CA 1
ATOM 2029 C C . ALA A 1 265 ? -7.854 3.956 4.199 1.00 98.75 265 ALA A C 1
ATOM 2031 O O . ALA A 1 265 ? -7.347 3.249 5.076 1.00 98.75 265 ALA A O 1
ATOM 2032 N N . PHE A 1 266 ? -7.445 3.944 2.935 1.00 98.75 266 PHE A N 1
ATOM 2033 C CA . PHE A 1 266 ? -6.359 3.134 2.412 1.00 98.75 266 PHE A CA 1
ATOM 2034 C C . PHE A 1 266 ? -5.409 3.992 1.580 1.00 98.75 266 PHE A C 1
ATOM 2036 O O . PHE A 1 266 ? -5.833 4.641 0.622 1.00 98.75 266 PHE A O 1
ATOM 2043 N N . GLN A 1 267 ? -4.121 3.932 1.908 1.00 98.12 267 GLN A N 1
ATOM 2044 C CA . GLN A 1 267 ? -3.070 4.613 1.154 1.00 98.12 267 GLN A CA 1
ATOM 2045 C C . GLN A 1 267 ? -1.772 3.818 1.135 1.00 98.12 267 GLN A C 1
ATOM 2047 O O . GLN A 1 267 ? -1.695 2.728 1.704 1.00 98.12 267 GLN A O 1
ATOM 2052 N N . HIS A 1 268 ? -0.761 4.333 0.443 1.00 97.94 268 HIS A N 1
ATOM 2053 C CA . HIS A 1 268 ? 0.516 3.649 0.340 1.00 97.94 268 HIS A CA 1
ATOM 2054 C C . HIS A 1 268 ? 1.477 4.039 1.465 1.00 97.94 268 HIS A C 1
ATOM 2056 O O . HIS A 1 268 ? 1.767 3.215 2.333 1.00 97.94 268 HIS A O 1
ATOM 2062 N N . ILE A 1 269 ? 1.933 5.295 1.460 1.00 96.94 269 ILE A N 1
ATOM 2063 C CA . ILE A 1 269 ? 2.933 5.827 2.388 1.00 96.94 269 ILE A CA 1
ATOM 2064 C C . ILE A 1 269 ? 2.250 6.182 3.716 1.00 96.94 269 ILE A C 1
ATOM 2066 O O . ILE A 1 269 ? 1.256 6.909 3.719 1.00 96.94 269 ILE A O 1
ATOM 2070 N N . PRO A 1 270 ? 2.765 5.707 4.858 1.00 97.06 270 PRO A N 1
ATOM 2071 C CA . PRO A 1 270 ? 2.210 6.017 6.170 1.00 97.06 270 PRO A CA 1
ATOM 2072 C C . PRO A 1 270 ? 2.536 7.462 6.607 1.00 97.06 270 PRO A C 1
ATOM 2074 O O . PRO A 1 270 ? 3.659 7.932 6.391 1.00 97.06 270 PRO A O 1
ATOM 2077 N N . PRO A 1 271 ? 1.611 8.168 7.283 1.00 96.81 271 PRO A N 1
ATOM 2078 C CA . PRO A 1 271 ? 1.923 9.407 7.989 1.00 96.81 271 PRO A CA 1
ATOM 2079 C C . PRO A 1 271 ? 2.664 9.113 9.312 1.00 96.81 271 PRO A C 1
ATOM 2081 O O . PRO A 1 271 ? 2.822 7.957 9.723 1.00 96.81 271 PRO A O 1
ATOM 2084 N N . GLN A 1 272 ? 3.171 10.151 9.984 1.00 96.25 272 GLN A N 1
ATOM 2085 C CA . GLN A 1 272 ? 4.056 9.986 11.151 1.00 96.25 272 GLN A CA 1
ATOM 2086 C C . GLN A 1 272 ? 3.362 9.372 12.373 1.00 96.25 272 GLN A C 1
ATOM 2088 O O . GLN A 1 272 ? 4.025 8.730 13.188 1.00 96.25 272 GLN A O 1
ATOM 2093 N N . GLU A 1 273 ? 2.043 9.504 12.478 1.00 97.69 273 GLU A N 1
ATOM 2094 C CA . GLU A 1 273 ? 1.195 9.012 13.567 1.00 97.69 273 GLU A CA 1
ATOM 2095 C C . GLU A 1 273 ? 1.279 7.491 13.728 1.00 97.69 273 GLU A C 1
ATOM 2097 O O . GLU A 1 273 ? 1.009 6.945 14.796 1.00 97.69 273 GLU A O 1
ATOM 2102 N N . PHE A 1 274 ? 1.742 6.765 12.708 1.00 98.06 274 PHE A N 1
ATOM 2103 C CA . PHE A 1 274 ? 2.032 5.339 12.845 1.00 98.06 274 PHE A CA 1
ATOM 2104 C C . PHE A 1 274 ? 3.130 5.042 13.884 1.00 98.06 274 PHE A C 1
ATOM 2106 O O . PHE A 1 274 ? 3.196 3.922 14.398 1.00 98.06 274 PHE A O 1
ATOM 2113 N N . TYR A 1 275 ? 3.961 6.023 14.252 1.00 97.88 275 TYR A N 1
ATOM 2114 C CA . TYR A 1 275 ? 4.866 5.918 15.398 1.00 97.88 275 TYR A CA 1
ATOM 2115 C C . TYR A 1 275 ? 4.161 6.086 16.753 1.00 97.88 275 TYR A C 1
ATOM 2117 O O . TYR A 1 275 ? 4.687 5.588 17.751 1.00 97.88 275 TYR A O 1
ATOM 2125 N N . ASP A 1 276 ? 2.977 6.699 16.818 1.00 97.62 276 ASP A N 1
ATOM 2126 C CA . ASP A 1 276 ? 2.253 6.945 18.076 1.00 97.62 276 ASP A CA 1
ATOM 2127 C C . ASP A 1 276 ? 1.664 5.664 18.675 1.00 97.62 276 ASP A C 1
ATOM 2129 O O . ASP A 1 276 ? 1.448 5.567 19.888 1.00 97.62 276 ASP A O 1
ATOM 2133 N N . VAL A 1 277 ? 1.471 4.631 17.851 1.00 98.12 277 VAL A N 1
ATOM 2134 C CA . VAL A 1 277 ? 1.089 3.281 18.299 1.00 98.12 277 VAL A CA 1
ATOM 2135 C C . VAL A 1 277 ? 2.290 2.408 18.686 1.00 98.12 277 VAL A C 1
ATOM 2137 O O . VAL A 1 277 ? 2.125 1.257 19.112 1.00 98.12 277 VAL A O 1
ATOM 2140 N N . LEU A 1 278 ? 3.507 2.940 18.561 1.00 98.31 278 LEU A N 1
ATOM 2141 C CA . LEU A 1 278 ? 4.745 2.288 18.966 1.00 98.31 278 LEU A CA 1
ATOM 2142 C C . LEU A 1 278 ? 5.267 2.850 20.289 1.00 98.31 278 LEU A C 1
ATOM 2144 O O . LEU A 1 278 ? 4.928 3.940 20.739 1.00 98.31 278 LEU A O 1
ATOM 2148 N N . LYS A 1 279 ? 6.159 2.085 20.916 1.00 98.00 279 LYS A N 1
ATOM 2149 C CA . LYS A 1 279 ? 6.867 2.480 22.128 1.00 98.00 279 LYS A CA 1
ATOM 2150 C C . LYS A 1 279 ? 8.353 2.614 21.848 1.00 98.00 279 LYS A C 1
ATOM 2152 O O . LYS A 1 279 ? 9.007 1.629 21.501 1.00 98.00 279 LYS A O 1
ATOM 2157 N N . GLU A 1 280 ? 8.896 3.806 22.077 1.00 97.94 280 GLU A N 1
ATOM 2158 C CA . GLU A 1 280 ? 10.341 4.023 22.050 1.00 97.94 280 GLU A CA 1
ATOM 2159 C C . GLU A 1 280 ? 11.029 3.285 23.211 1.00 97.94 280 GLU A C 1
ATOM 2161 O O . GLU A 1 280 ? 10.560 3.272 24.355 1.00 97.94 280 GLU A O 1
ATOM 2166 N N . VAL A 1 281 ? 12.151 2.635 22.912 1.00 98.06 281 VAL A N 1
ATOM 2167 C CA . VAL A 1 281 ? 12.902 1.775 23.826 1.00 98.06 281 VAL A CA 1
ATOM 2168 C C . VAL A 1 281 ? 14.415 1.955 23.651 1.00 98.06 281 VAL A C 1
ATOM 2170 O O . VAL A 1 281 ? 14.878 2.400 22.601 1.00 98.06 281 VAL A O 1
ATOM 2173 N N . PRO A 1 282 ? 15.233 1.565 24.649 1.00 97.31 282 PRO A N 1
ATOM 2174 C CA . PRO A 1 282 ? 16.686 1.583 24.514 1.00 97.31 282 PRO A CA 1
ATOM 2175 C C . PRO A 1 282 ? 17.182 0.790 23.299 1.00 97.31 282 PRO A C 1
ATOM 2177 O O . PRO A 1 282 ? 16.645 -0.274 22.980 1.00 97.31 282 PRO A O 1
ATOM 2180 N N . ALA A 1 283 ? 18.279 1.252 22.695 1.00 89.12 283 ALA A N 1
ATOM 2181 C CA . ALA A 1 283 ? 18.783 0.775 21.404 1.00 89.12 283 ALA A CA 1
ATOM 2182 C C . ALA A 1 283 ? 19.094 -0.730 21.300 1.00 89.12 283 ALA A C 1
ATOM 2184 O O . ALA A 1 283 ? 19.187 -1.247 20.195 1.00 89.12 283 ALA A O 1
ATOM 2185 N N . TRP A 1 284 ? 19.274 -1.445 22.412 1.00 89.81 284 TRP A N 1
ATOM 2186 C CA . TRP A 1 284 ? 19.571 -2.888 22.427 1.00 89.81 284 TRP A CA 1
ATOM 2187 C C . TRP A 1 284 ? 18.439 -3.730 23.019 1.00 89.81 284 TRP A C 1
ATOM 2189 O O . TRP A 1 284 ? 18.643 -4.876 23.421 1.00 89.81 284 TRP A O 1
ATOM 2199 N N . THR A 1 285 ? 17.236 -3.163 23.084 1.00 94.00 285 THR A N 1
ATOM 2200 C CA . THR A 1 285 ? 16.040 -3.898 23.491 1.00 94.00 285 THR A CA 1
ATOM 2201 C C . THR A 1 285 ? 15.769 -5.034 22.492 1.00 94.00 285 THR A C 1
ATOM 2203 O O . THR A 1 285 ? 15.800 -4.798 21.281 1.00 94.00 285 THR A O 1
ATOM 2206 N N . PRO A 1 286 ? 15.512 -6.273 22.956 1.00 91.44 286 PRO A N 1
ATOM 2207 C CA . PRO A 1 286 ? 15.243 -7.399 22.069 1.00 91.44 286 PRO A CA 1
ATOM 2208 C C . PRO A 1 286 ? 14.081 -7.137 21.109 1.00 91.44 286 PRO A C 1
ATOM 2210 O O . PRO A 1 286 ? 13.005 -6.723 21.535 1.00 91.44 286 PRO A O 1
ATOM 2213 N N . ASN A 1 287 ? 14.289 -7.454 19.830 1.00 90.06 287 ASN A N 1
ATOM 2214 C CA . ASN A 1 287 ? 13.340 -7.230 18.730 1.00 90.06 287 ASN A CA 1
ATOM 2215 C C . ASN A 1 287 ? 12.950 -5.764 18.484 1.00 90.06 287 ASN A C 1
ATOM 2217 O O . ASN A 1 287 ? 12.001 -5.532 17.738 1.00 90.06 287 ASN A O 1
ATOM 2221 N N . ALA A 1 288 ? 13.643 -4.796 19.089 1.00 93.88 288 ALA A N 1
ATOM 2222 C CA . ALA A 1 288 ? 13.445 -3.406 18.721 1.00 93.88 288 ALA A CA 1
ATOM 2223 C C . ALA A 1 288 ? 13.896 -3.172 17.279 1.00 93.88 288 ALA A C 1
ATOM 2225 O O . ALA A 1 288 ? 14.836 -3.813 16.799 1.00 93.88 288 ALA A O 1
ATOM 2226 N N . VAL A 1 289 ? 13.208 -2.248 16.631 1.00 92.88 289 VAL A N 1
ATOM 2227 C CA . VAL A 1 289 ? 13.428 -1.841 15.252 1.00 92.88 289 VAL A CA 1
ATOM 2228 C C . VAL A 1 289 ? 13.810 -0.370 15.257 1.00 92.88 289 VAL A C 1
ATOM 2230 O O . VAL A 1 289 ? 13.162 0.436 15.927 1.00 92.88 289 VAL A O 1
ATOM 2233 N N . GLU A 1 290 ? 14.894 -0.020 14.579 1.00 90.75 290 GLU A N 1
ATOM 2234 C CA . GLU A 1 290 ? 15.308 1.376 14.447 1.00 90.75 290 GLU A CA 1
ATOM 2235 C C . GLU A 1 290 ? 14.362 2.116 13.493 1.00 90.75 290 GLU A C 1
ATOM 2237 O O . GLU A 1 290 ? 13.951 1.575 12.469 1.00 90.75 290 GLU A O 1
ATOM 2242 N N . GLY A 1 291 ? 13.976 3.338 13.855 1.00 89.12 291 GLY A N 1
ATOM 2243 C CA . GLY A 1 291 ? 13.171 4.183 12.985 1.00 89.12 291 GLY A CA 1
ATOM 2244 C C . GLY A 1 291 ? 13.944 4.613 11.742 1.00 89.12 291 GLY A C 1
ATOM 2245 O O . GLY A 1 291 ? 15.178 4.622 11.731 1.00 89.12 291 GLY A O 1
ATOM 2246 N N . SER A 1 292 ? 13.209 4.999 10.708 1.00 84.88 292 SER A N 1
ATOM 2247 C CA . SER A 1 292 ? 13.782 5.507 9.467 1.00 84.88 292 SER A CA 1
ATOM 2248 C C . SER A 1 292 ? 13.811 7.037 9.502 1.00 84.88 292 SER A C 1
ATOM 2250 O O . SER A 1 292 ? 12.999 7.673 10.173 1.00 84.88 292 SER A O 1
ATOM 2252 N N . ARG A 1 293 ? 14.755 7.645 8.777 1.00 83.62 293 ARG A N 1
ATOM 2253 C CA . ARG A 1 293 ? 14.751 9.088 8.469 1.00 83.62 293 ARG A CA 1
ATOM 2254 C C . ARG A 1 293 ? 14.632 10.018 9.686 1.00 83.62 293 ARG A C 1
ATOM 2256 O O . ARG A 1 293 ? 15.538 10.027 10.517 1.00 83.62 293 ARG A O 1
ATOM 2263 N N . THR A 1 294 ? 13.551 10.792 9.817 1.00 87.25 294 THR A N 1
ATOM 2264 C CA . THR A 1 294 ? 13.284 11.695 10.955 1.00 87.25 294 THR A CA 1
ATOM 2265 C C . THR A 1 294 ? 13.240 10.970 12.303 1.00 87.25 294 THR A C 1
ATOM 2267 O O . THR A 1 294 ? 13.470 11.583 13.347 1.00 87.25 294 THR A O 1
ATOM 2270 N N . PHE A 1 295 ? 13.036 9.652 12.290 1.00 89.75 295 PHE A N 1
ATOM 2271 C CA . PHE A 1 295 ? 13.063 8.772 13.456 1.00 89.75 295 PHE A CA 1
ATOM 2272 C C . PHE A 1 295 ? 14.358 7.947 13.567 1.00 89.75 295 PHE A C 1
ATOM 2274 O O . PHE A 1 295 ? 14.471 7.093 14.451 1.00 89.75 295 PHE A O 1
ATOM 2281 N N . SER A 1 296 ? 15.353 8.200 12.711 1.00 87.19 296 SER A N 1
ATOM 2282 C CA . SER A 1 296 ? 16.644 7.505 12.715 1.00 87.19 296 SER A CA 1
ATOM 2283 C C . SER A 1 296 ? 17.365 7.623 14.059 1.00 87.19 296 SER A C 1
ATOM 2285 O O . SER A 1 296 ? 17.340 8.656 14.732 1.00 87.19 296 SER A O 1
ATOM 2287 N N . GLY A 1 297 ? 18.001 6.529 14.480 1.00 86.19 297 GLY A N 1
ATOM 2288 C CA . GLY A 1 297 ? 18.681 6.415 15.772 1.00 86.19 297 GLY A CA 1
ATOM 2289 C C . GLY A 1 297 ? 17.761 6.167 16.974 1.00 86.19 297 GLY A C 1
ATOM 2290 O O . GLY A 1 297 ? 18.257 5.802 18.043 1.00 86.19 297 GLY A O 1
ATOM 2291 N N . ARG A 1 298 ? 16.438 6.292 16.817 1.00 93.62 298 ARG A N 1
ATOM 2292 C CA . ARG A 1 298 ? 15.441 5.910 17.830 1.00 93.62 298 ARG A CA 1
ATOM 2293 C C . ARG A 1 298 ? 14.999 4.471 17.576 1.00 93.62 298 ARG A C 1
ATOM 2295 O O . ARG A 1 298 ? 14.910 4.041 16.432 1.00 93.62 298 ARG A O 1
ATOM 2302 N N . CYS A 1 299 ? 14.773 3.693 18.631 1.00 95.88 299 CYS A N 1
ATOM 2303 C CA . CYS A 1 299 ? 14.403 2.278 18.522 1.00 95.88 299 CYS A CA 1
ATOM 2304 C C . CYS A 1 299 ? 13.017 2.045 19.107 1.00 95.88 299 CYS A C 1
ATOM 2306 O O . CYS A 1 299 ? 12.712 2.551 20.182 1.00 95.88 299 CYS A O 1
ATOM 2308 N N . PHE A 1 300 ? 12.209 1.234 18.434 1.00 97.75 300 PHE A N 1
ATOM 2309 C CA . PHE A 1 300 ? 10.799 1.055 18.746 1.00 97.75 300 PHE A CA 1
ATOM 2310 C C . PHE A 1 300 ? 10.419 -0.418 18.858 1.00 97.75 300 PHE A C 1
ATOM 2312 O O . PHE A 1 300 ? 11.001 -1.293 18.217 1.00 97.75 300 PHE A O 1
ATOM 2319 N N . VAL A 1 301 ? 9.409 -0.687 19.677 1.00 97.81 301 VAL A N 1
ATOM 2320 C CA . VAL A 1 301 ? 8.643 -1.939 19.690 1.00 97.81 301 VAL A CA 1
ATOM 2321 C C . VAL A 1 301 ? 7.159 -1.601 19.587 1.00 97.81 301 VAL A C 1
ATOM 2323 O O . VAL A 1 301 ? 6.765 -0.469 19.853 1.00 97.81 301 VAL A O 1
ATOM 2326 N N . LEU A 1 302 ? 6.322 -2.582 19.250 1.00 97.75 302 LEU A N 1
ATOM 2327 C CA . LEU A 1 302 ? 4.870 -2.416 19.350 1.00 97.75 302 LEU A CA 1
ATOM 2328 C C . LEU A 1 302 ? 4.477 -2.062 20.791 1.00 97.75 302 LEU A C 1
ATOM 2330 O O . LEU A 1 302 ? 4.907 -2.743 21.730 1.00 97.75 302 LEU A O 1
ATOM 2334 N N . ASP A 1 303 ? 3.635 -1.045 20.972 1.00 97.75 303 ASP A N 1
ATOM 2335 C CA . ASP A 1 303 ? 3.019 -0.798 22.270 1.00 97.75 303 ASP A CA 1
ATOM 2336 C C . ASP A 1 303 ? 1.878 -1.801 22.481 1.00 97.75 303 ASP A C 1
ATOM 2338 O O . ASP A 1 303 ? 0.828 -1.714 21.854 1.00 97.75 303 ASP A O 1
ATOM 2342 N N . ALA A 1 304 ? 2.070 -2.769 23.378 1.00 96.00 304 ALA A N 1
ATOM 2343 C CA . ALA A 1 304 ? 1.072 -3.802 23.661 1.00 96.00 304 ALA A CA 1
ATOM 2344 C C . ALA A 1 304 ? -0.240 -3.263 24.267 1.00 96.00 304 ALA A C 1
ATOM 2346 O O . ALA A 1 304 ? -1.219 -4.004 24.319 1.00 96.00 304 ALA A O 1
ATOM 2347 N N . SER A 1 305 ? -0.265 -2.014 24.747 1.00 97.12 305 SER A N 1
ATOM 2348 C CA . SER A 1 305 ? -1.491 -1.353 25.211 1.00 97.12 305 SER A CA 1
ATOM 2349 C C . SER A 1 305 ? -2.314 -0.739 24.076 1.00 97.12 305 SER A C 1
ATOM 2351 O O . SER A 1 305 ? -3.517 -0.560 24.247 1.00 97.12 305 SER A O 1
ATOM 2353 N N . LYS A 1 306 ? -1.688 -0.470 22.922 1.00 98.12 306 LYS A N 1
ATOM 2354 C CA . LYS A 1 306 ? -2.330 0.119 21.737 1.00 98.12 306 LYS A CA 1
ATOM 2355 C C . LYS A 1 306 ? -2.504 -0.879 20.592 1.00 98.12 306 LYS A C 1
ATOM 2357 O O . LYS A 1 306 ? -3.479 -0.810 19.852 1.00 98.12 306 LYS A O 1
ATOM 2362 N N . CYS A 1 307 ? -1.566 -1.811 20.430 1.00 98.06 307 CYS A N 1
ATOM 2363 C CA . CYS A 1 307 ? -1.516 -2.744 19.308 1.00 98.06 307 CYS A CA 1
ATOM 2364 C C . CYS A 1 307 ? -2.296 -4.040 19.565 1.00 98.06 307 CYS A C 1
ATOM 2366 O O . CYS A 1 307 ? -2.132 -4.701 20.594 1.00 98.06 307 CYS A O 1
ATOM 2368 N N . ARG A 1 308 ? -3.074 -4.475 18.566 1.00 97.00 308 ARG A N 1
ATOM 2369 C CA . ARG A 1 308 ? -3.844 -5.728 18.603 1.00 97.00 308 ARG A CA 1
ATOM 2370 C C . ARG A 1 308 ? -2.916 -6.958 18.700 1.00 97.00 308 ARG A C 1
ATOM 2372 O O . ARG A 1 308 ? -1.850 -6.968 18.072 1.00 97.00 308 ARG A O 1
ATOM 2379 N N . PRO A 1 309 ? -3.309 -8.036 19.409 1.00 94.06 309 PRO A N 1
ATOM 2380 C CA . PRO A 1 309 ? -2.553 -9.290 19.435 1.00 94.06 309 PRO A CA 1
ATOM 2381 C C . PRO A 1 309 ? -2.287 -9.857 18.034 1.00 94.06 309 PRO A C 1
ATOM 2383 O O . PRO A 1 309 ? -3.132 -9.779 17.149 1.00 94.06 309 PRO A O 1
ATOM 2386 N N . GLY A 1 310 ? -1.108 -10.452 17.832 1.00 89.50 310 GLY A N 1
ATOM 2387 C CA . GLY A 1 310 ? -0.685 -10.970 16.522 1.00 89.50 310 GLY A CA 1
ATOM 2388 C C . GLY A 1 310 ? -0.076 -9.919 15.585 1.00 89.50 310 GLY A C 1
ATOM 2389 O O . GLY A 1 310 ? 0.450 -10.285 14.536 1.00 89.50 310 GLY A O 1
ATOM 2390 N N . SER A 1 311 ? -0.083 -8.643 15.984 1.00 96.31 311 SER A N 1
ATOM 2391 C CA . SER A 1 311 ? 0.638 -7.563 15.308 1.00 96.31 311 SER A CA 1
ATOM 2392 C C . SER A 1 311 ? 2.138 -7.834 15.200 1.00 96.31 311 SER A C 1
ATOM 2394 O O . SER A 1 311 ? 2.744 -8.466 16.072 1.00 96.31 311 SER A O 1
ATOM 2396 N N . ARG A 1 312 ? 2.759 -7.305 14.140 1.00 95.75 312 ARG A N 1
ATOM 2397 C CA . ARG A 1 312 ? 4.200 -7.415 13.914 1.00 95.75 312 ARG A CA 1
ATOM 2398 C C . ARG A 1 312 ? 4.790 -6.117 13.374 1.00 95.75 312 ARG A C 1
ATOM 2400 O O . ARG A 1 312 ? 4.359 -5.644 12.328 1.00 95.75 312 ARG A O 1
ATOM 2407 N N . LEU A 1 313 ? 5.827 -5.639 14.059 1.00 96.12 313 LEU A N 1
ATOM 2408 C CA . LEU A 1 313 ? 6.785 -4.657 13.556 1.00 96.12 313 LEU A CA 1
ATOM 2409 C C . LEU A 1 313 ? 7.983 -5.427 12.985 1.00 96.12 313 LEU A C 1
ATOM 2411 O O . LEU A 1 313 ? 8.679 -6.146 13.710 1.00 96.12 313 LEU A O 1
ATOM 2415 N N . GLY A 1 314 ? 8.124 -5.407 11.665 1.00 91.88 314 GLY A N 1
ATOM 2416 C CA . GLY A 1 314 ? 9.125 -6.160 10.917 1.00 91.88 314 GLY A CA 1
ATOM 2417 C C . GLY A 1 314 ? 10.332 -5.328 10.496 1.00 91.88 314 GLY A C 1
ATOM 2418 O O . GLY A 1 314 ? 11.421 -5.904 10.393 1.00 91.88 314 GLY A O 1
ATOM 2419 N N . GLU A 1 315 ? 10.122 -4.028 10.292 1.00 91.12 315 GLU A N 1
ATOM 2420 C CA . GLU A 1 315 ? 11.106 -3.024 9.879 1.00 91.12 315 GLU A CA 1
ATOM 2421 C C . GLU A 1 315 ? 10.663 -1.604 10.253 1.00 91.12 315 GLU A C 1
ATOM 2423 O O . GLU A 1 315 ? 9.543 -1.413 10.739 1.00 91.12 315 GLU A O 1
ATOM 2428 N N . GLY A 1 316 ? 11.591 -0.648 10.134 1.00 91.38 316 GLY A N 1
ATOM 2429 C CA . GLY A 1 316 ? 11.345 0.757 10.453 1.00 91.38 316 GLY A CA 1
ATOM 2430 C C . GLY A 1 316 ? 10.260 1.327 9.549 1.00 91.38 316 GLY A C 1
ATOM 2431 O O . GLY A 1 316 ? 10.096 0.864 8.430 1.00 91.38 316 GLY A O 1
ATOM 2432 N N . ILE A 1 317 ? 9.508 2.301 10.049 1.00 93.88 317 ILE A N 1
ATOM 2433 C CA . ILE A 1 317 ? 8.402 2.901 9.305 1.00 93.88 317 ILE A CA 1
ATOM 2434 C C . ILE A 1 317 ? 8.957 3.960 8.351 1.00 93.88 317 ILE A C 1
ATOM 2436 O O . ILE A 1 317 ? 9.536 4.956 8.791 1.00 93.88 317 ILE A O 1
ATOM 2440 N N . GLY A 1 318 ? 8.797 3.738 7.048 1.00 90.94 318 GLY A N 1
ATOM 2441 C CA . GLY A 1 318 ? 9.120 4.682 5.981 1.00 90.94 318 GLY A CA 1
ATOM 2442 C C . GLY A 1 318 ? 8.052 5.763 5.814 1.00 90.94 318 GLY A C 1
ATOM 2443 O O . GLY A 1 318 ? 7.450 5.875 4.755 1.00 90.94 318 GLY A O 1
ATOM 2444 N N . CYS A 1 319 ? 7.779 6.554 6.852 1.00 92.62 319 CYS A N 1
ATOM 2445 C CA . CYS A 1 319 ? 6.786 7.627 6.762 1.00 92.62 319 CYS A CA 1
ATOM 2446 C C . CYS A 1 319 ? 7.310 8.883 6.059 1.00 92.62 319 CYS A C 1
ATOM 2448 O O . CYS A 1 319 ? 8.521 9.096 5.929 1.00 92.62 319 CYS A O 1
ATOM 2450 N N . ALA A 1 320 ? 6.383 9.763 5.680 1.00 90.31 320 ALA A N 1
ATOM 2451 C CA . ALA A 1 320 ? 6.708 11.121 5.262 1.00 90.31 320 ALA A CA 1
ATOM 2452 C C . ALA A 1 320 ? 7.559 11.868 6.309 1.00 90.31 320 ALA A C 1
ATOM 2454 O O . ALA A 1 320 ? 7.385 11.725 7.525 1.00 90.31 320 ALA A O 1
ATOM 2455 N N . ASP A 1 321 ? 8.484 12.705 5.831 1.00 87.44 321 ASP A N 1
ATOM 2456 C CA . ASP A 1 321 ? 9.397 13.465 6.699 1.00 87.44 321 ASP A CA 1
ATOM 2457 C C . ASP A 1 321 ? 8.696 14.592 7.462 1.00 87.44 321 ASP A C 1
ATOM 2459 O O . ASP A 1 321 ? 9.174 15.032 8.508 1.00 87.44 321 ASP A O 1
ATOM 2463 N N . GLU A 1 322 ? 7.570 15.069 6.948 1.00 88.38 322 GLU A N 1
ATOM 2464 C CA . GLU A 1 322 ? 6.759 16.106 7.571 1.00 88.38 322 GLU A CA 1
ATOM 2465 C C . GLU A 1 322 ? 5.384 15.539 7.894 1.00 88.38 322 GLU A C 1
ATOM 2467 O O . GLU A 1 322 ? 4.769 14.871 7.066 1.00 88.38 322 GLU A O 1
ATOM 2472 N N . ASN A 1 323 ? 4.910 15.811 9.109 1.00 94.25 323 ASN A N 1
ATOM 2473 C CA . ASN A 1 323 ? 3.512 15.612 9.438 1.00 94.25 323 ASN A CA 1
ATOM 2474 C C . ASN A 1 323 ? 2.722 16.820 8.914 1.00 94.25 323 ASN A C 1
ATOM 2476 O O . ASN A 1 323 ? 2.900 17.939 9.397 1.00 94.25 323 ASN A O 1
ATOM 2480 N N . VAL A 1 324 ? 1.881 16.580 7.909 1.00 95.44 324 VAL A N 1
ATOM 2481 C CA . VAL A 1 324 ? 1.060 17.598 7.233 1.00 95.44 324 VAL A CA 1
ATOM 2482 C C . VAL A 1 324 ? -0.350 17.731 7.822 1.00 95.44 324 VAL A C 1
ATOM 2484 O O . VAL A 1 324 ? -1.173 18.454 7.270 1.00 95.44 324 VAL A O 1
ATOM 2487 N N . GLY A 1 325 ? -0.635 17.059 8.943 1.00 97.06 325 GLY A N 1
ATOM 2488 C CA . GLY A 1 325 ? -1.938 17.089 9.611 1.00 97.06 325 GLY A CA 1
ATOM 2489 C C . GLY A 1 325 ? -2.994 16.202 8.950 1.00 97.06 325 GLY A C 1
ATOM 2490 O O . GLY A 1 325 ? -4.182 16.452 9.113 1.00 97.06 325 GLY A O 1
ATOM 2491 N N . GLU A 1 326 ? -2.584 15.181 8.191 1.00 97.88 326 GLU A N 1
ATOM 2492 C CA . GLU A 1 326 ? -3.500 14.275 7.483 1.00 97.88 326 GLU A CA 1
ATOM 2493 C C . GLU A 1 326 ? -4.430 13.527 8.455 1.00 97.88 326 GLU A C 1
ATOM 2495 O O . GLU A 1 326 ? -5.651 13.544 8.297 1.00 97.88 326 GLU A O 1
ATOM 2500 N N . VAL A 1 327 ? -3.864 12.909 9.499 1.00 98.12 327 VAL A N 1
ATOM 2501 C CA . VAL A 1 327 ? -4.646 12.151 10.488 1.00 98.12 327 VAL A CA 1
ATOM 2502 C C . VAL A 1 327 ? -5.491 13.085 11.351 1.00 98.12 327 VAL A C 1
ATOM 2504 O O . VAL A 1 327 ? -6.633 12.757 11.664 1.00 98.12 327 VAL A O 1
ATOM 2507 N N . ASP A 1 328 ? -4.976 14.269 11.683 1.00 98.06 328 ASP A N 1
ATOM 2508 C CA . ASP A 1 328 ? -5.749 15.291 12.392 1.00 98.06 328 ASP A CA 1
ATOM 2509 C C . ASP A 1 328 ? -6.943 15.769 11.554 1.00 98.06 328 ASP A C 1
ATOM 2511 O O . ASP A 1 328 ? -8.051 15.855 12.076 1.00 98.06 328 ASP A O 1
ATOM 2515 N N . ALA A 1 329 ? -6.779 15.959 10.241 1.00 98.06 329 ALA A N 1
ATOM 2516 C CA . ALA A 1 329 ? -7.888 16.283 9.346 1.00 98.06 329 ALA A CA 1
ATOM 2517 C C . ALA A 1 329 ? -8.942 15.163 9.293 1.00 98.06 329 ALA A C 1
ATOM 2519 O O . ALA A 1 329 ? -10.140 15.449 9.308 1.00 98.06 329 ALA A O 1
ATOM 2520 N N . MET A 1 330 ? -8.526 13.890 9.285 1.00 98.50 330 MET A N 1
ATOM 2521 C CA . MET A 1 330 ? -9.452 12.752 9.385 1.00 98.50 330 MET A CA 1
ATOM 2522 C C . MET A 1 330 ? -10.207 12.740 10.724 1.00 98.50 330 MET A C 1
ATOM 2524 O O . MET A 1 330 ? -11.417 12.505 10.751 1.00 98.50 330 MET A O 1
ATOM 2528 N N . ARG A 1 331 ? -9.515 13.011 11.839 1.00 97.62 331 ARG A N 1
ATOM 2529 C CA . ARG A 1 331 ? -10.120 13.098 13.179 1.00 97.62 331 ARG A CA 1
ATOM 2530 C C . ARG A 1 331 ? -11.128 14.246 13.262 1.00 97.62 331 ARG A C 1
ATOM 2532 O O . ARG A 1 331 ? -12.253 14.027 13.710 1.00 97.62 331 ARG A O 1
ATOM 2539 N N . ASP A 1 332 ? -10.749 15.429 12.785 1.00 97.56 332 ASP A N 1
ATOM 2540 C CA . ASP A 1 332 ? -11.568 16.644 12.806 1.00 97.56 332 ASP A CA 1
ATOM 2541 C C . ASP A 1 332 ? -12.805 16.529 11.903 1.00 97.56 332 ASP A C 1
ATOM 2543 O O . ASP A 1 332 ? -13.888 16.980 12.284 1.00 97.56 332 ASP A O 1
ATOM 2547 N N . ALA A 1 333 ? -12.675 15.890 10.733 1.00 96.69 333 ALA A N 1
ATOM 2548 C CA . ALA A 1 333 ? -13.801 15.605 9.840 1.00 96.69 333 ALA A CA 1
ATOM 2549 C C . ALA A 1 333 ? -14.833 14.657 10.479 1.00 96.69 333 ALA A C 1
ATOM 2551 O O . ALA A 1 333 ? -16.031 14.740 10.196 1.00 96.69 333 ALA A O 1
ATOM 2552 N N . GLY A 1 334 ? -14.374 13.759 11.356 1.00 95.00 334 GLY A N 1
ATOM 2553 C CA . GLY A 1 334 ? -15.183 12.696 11.935 1.00 95.00 334 GLY A CA 1
ATOM 2554 C C . GLY A 1 334 ? -15.517 11.584 10.933 1.00 95.00 334 GLY A C 1
ATOM 2555 O O . GLY A 1 334 ? -15.285 11.679 9.731 1.00 95.00 334 GLY A O 1
ATOM 2556 N N . GLY A 1 335 ? -16.052 10.472 11.440 1.00 96.50 335 GLY A N 1
ATOM 2557 C CA . GLY A 1 335 ? -16.431 9.305 10.628 1.00 96.50 335 GLY A CA 1
ATOM 2558 C C . GLY A 1 335 ? -15.277 8.341 10.330 1.00 96.50 335 GLY A C 1
ATOM 2559 O O . GLY A 1 335 ? -15.487 7.128 10.362 1.00 96.50 335 GLY A O 1
ATOM 2560 N N . TYR A 1 336 ? -14.056 8.838 10.122 1.00 98.62 336 TYR A N 1
ATOM 2561 C CA . TYR A 1 336 ? -12.870 8.000 9.918 1.00 98.62 336 TYR A CA 1
ATOM 2562 C C . TYR A 1 336 ? -12.523 7.201 11.180 1.00 98.62 336 TYR A C 1
ATOM 2564 O O . TYR A 1 336 ? -12.217 7.770 12.224 1.00 98.62 336 TYR A O 1
ATOM 2572 N N . PHE A 1 337 ? -12.557 5.871 11.083 1.00 98.50 337 PHE A N 1
ATOM 2573 C CA . PHE A 1 337 ? -12.229 4.970 12.195 1.00 98.50 337 PHE A CA 1
ATOM 2574 C C . PHE A 1 337 ? -10.953 4.156 11.959 1.00 98.50 337 PHE A C 1
ATOM 2576 O O . PHE A 1 337 ? -10.462 3.507 12.883 1.00 98.50 337 PHE A O 1
ATOM 2583 N N . ALA A 1 338 ? -10.408 4.163 10.739 1.00 98.69 338 ALA A N 1
ATOM 2584 C CA . ALA A 1 338 ? -9.183 3.446 10.416 1.00 98.69 338 ALA A CA 1
ATOM 2585 C C . ALA A 1 338 ? -8.443 4.031 9.202 1.00 98.69 338 ALA A C 1
ATOM 2587 O O . ALA A 1 338 ? -9.080 4.423 8.226 1.00 98.69 338 ALA A O 1
ATOM 2588 N N . LEU A 1 339 ? -7.110 3.984 9.244 1.00 98.81 339 LEU A N 1
ATOM 2589 C CA . LEU A 1 339 ? -6.186 4.236 8.140 1.00 98.81 339 LEU A CA 1
ATOM 2590 C C . LEU A 1 339 ? -5.229 3.044 7.994 1.00 98.81 339 LEU A C 1
ATOM 2592 O O . LEU A 1 339 ? -4.533 2.660 8.940 1.00 98.81 339 LEU A O 1
ATOM 2596 N N . PHE A 1 340 ? -5.195 2.447 6.803 1.00 98.69 340 PHE A N 1
ATOM 2597 C CA . PHE A 1 340 ? -4.339 1.307 6.489 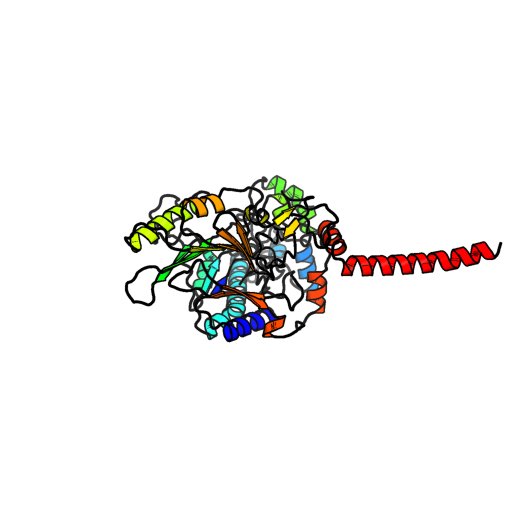1.00 98.69 340 PHE A CA 1
ATOM 2598 C C . PHE A 1 340 ? -3.352 1.598 5.360 1.00 98.69 340 PHE A C 1
ATOM 2600 O O . PHE A 1 340 ? -3.744 2.059 4.288 1.00 98.69 340 PHE A O 1
ATOM 2607 N N . CYS A 1 341 ? -2.090 1.232 5.592 1.00 98.38 341 CYS A N 1
ATOM 2608 C CA . CYS A 1 341 ? -0.968 1.507 4.697 1.00 98.38 341 CYS A CA 1
ATOM 2609 C C . CYS A 1 341 ? -0.246 0.237 4.212 1.00 98.38 341 CYS A C 1
ATOM 2611 O O . CYS A 1 341 ? -0.341 -0.840 4.822 1.00 98.38 341 CYS A O 1
ATOM 2613 N N . GLY A 1 342 ? 0.466 0.384 3.092 1.00 95.88 342 GLY A N 1
ATOM 2614 C CA . GLY A 1 342 ? 1.446 -0.571 2.564 1.00 95.88 342 GLY A CA 1
ATOM 2615 C C . GLY A 1 342 ? 2.864 -0.079 2.842 1.00 95.88 342 GLY A C 1
ATOM 2616 O O . GLY A 1 342 ? 3.153 0.297 3.973 1.00 95.88 342 GLY A O 1
ATOM 2617 N N . HIS A 1 343 ? 3.714 -0.042 1.816 1.00 95.31 343 HIS A N 1
ATOM 2618 C CA . HIS A 1 343 ? 5.037 0.593 1.782 1.00 95.31 343 HIS A CA 1
ATOM 2619 C C . HIS A 1 343 ? 6.134 -0.139 2.571 1.00 95.31 343 HIS A C 1
ATOM 2621 O O . HIS A 1 343 ? 7.189 -0.482 2.036 1.00 95.31 343 HIS A O 1
ATOM 2627 N N . ASP A 1 344 ? 5.880 -0.455 3.842 1.00 94.06 344 ASP A N 1
ATOM 2628 C CA . ASP A 1 344 ? 6.804 -1.209 4.690 1.00 94.06 344 ASP A CA 1
ATOM 2629 C C . ASP A 1 344 ? 6.449 -2.703 4.653 1.00 94.06 344 ASP A C 1
ATOM 2631 O O . ASP A 1 344 ? 5.624 -3.222 5.417 1.00 94.06 344 ASP A O 1
ATOM 2635 N N . HIS A 1 345 ? 7.090 -3.421 3.735 1.00 94.69 345 HIS A N 1
ATOM 2636 C CA . HIS A 1 345 ? 6.728 -4.772 3.304 1.00 94.69 345 HIS A CA 1
ATOM 2637 C C . HIS A 1 345 ? 6.661 -5.834 4.419 1.00 94.69 345 HIS A C 1
ATOM 2639 O O . HIS A 1 345 ? 6.048 -6.891 4.232 1.00 94.69 345 HIS A O 1
ATOM 2645 N N . LYS A 1 346 ? 7.330 -5.630 5.557 1.00 94.00 346 LYS A N 1
ATOM 2646 C CA . LYS A 1 346 ? 7.441 -6.575 6.682 1.00 94.00 346 LYS A CA 1
ATOM 2647 C C . LYS A 1 346 ? 6.502 -6.240 7.842 1.00 94.00 346 LYS A C 1
ATOM 2649 O O . LYS A 1 346 ? 6.409 -7.059 8.770 1.00 94.00 346 LYS A O 1
ATOM 2654 N N . ASN A 1 347 ? 5.834 -5.088 7.812 1.00 97.00 347 ASN A N 1
ATOM 2655 C CA . ASN A 1 347 ? 4.925 -4.641 8.861 1.00 97.00 347 ASN A CA 1
ATOM 2656 C C . ASN A 1 347 ? 3.523 -5.236 8.669 1.00 97.00 347 ASN A C 1
ATOM 2658 O O . ASN A 1 347 ? 3.028 -5.410 7.562 1.00 97.00 347 ASN A O 1
ATOM 2662 N N . SER A 1 348 ? 2.881 -5.635 9.769 1.00 97.56 348 SER A N 1
ATOM 2663 C CA . SER A 1 348 ? 1.534 -6.225 9.732 1.00 97.56 348 SER A CA 1
ATOM 2664 C C . SER A 1 348 ? 0.743 -5.963 11.017 1.00 97.56 348 SER A C 1
ATOM 2666 O O . SER A 1 348 ? -0.022 -6.819 11.476 1.00 97.56 348 SER A O 1
ATOM 2668 N N . PHE A 1 349 ? 0.981 -4.824 11.665 1.00 98.12 349 PHE A N 1
ATOM 2669 C CA . PHE A 1 349 ? 0.331 -4.459 12.922 1.00 98.12 349 PHE A CA 1
ATOM 2670 C C . PHE A 1 349 ? -0.968 -3.675 12.713 1.00 98.12 349 PHE A C 1
ATOM 2672 O O . PHE A 1 349 ? -1.244 -3.209 11.613 1.00 98.12 349 PHE A O 1
ATOM 2679 N N . VAL A 1 350 ? -1.764 -3.579 13.777 1.00 98.62 350 VAL A N 1
ATOM 2680 C CA . VAL A 1 350 ? -2.894 -2.648 13.903 1.00 98.62 350 VAL A CA 1
ATOM 2681 C C . VAL A 1 350 ? -2.825 -2.062 15.304 1.00 98.62 350 VAL A C 1
ATOM 2683 O O . VAL A 1 350 ? -2.866 -2.827 16.273 1.00 98.62 350 VAL A O 1
ATOM 2686 N N . GLY A 1 351 ? -2.681 -0.747 15.411 1.00 98.44 351 GLY A N 1
ATOM 2687 C CA . GLY A 1 351 ? -2.677 -0.013 16.670 1.00 98.44 351 GLY A CA 1
ATOM 2688 C C . GLY A 1 351 ? -3.809 0.997 16.724 1.00 98.44 351 GLY A C 1
ATOM 2689 O O . GLY A 1 351 ? -4.191 1.527 15.692 1.00 98.44 351 GLY A O 1
ATOM 2690 N N . HIS A 1 352 ? -4.341 1.242 17.916 1.00 98.31 352 HIS A N 1
ATOM 2691 C CA . HIS A 1 352 ? -5.369 2.252 18.136 1.00 98.31 352 HIS A CA 1
ATOM 2692 C C . HIS A 1 352 ? -4.760 3.481 18.810 1.00 98.31 352 HIS A C 1
ATOM 2694 O O . HIS A 1 352 ? -4.119 3.347 19.860 1.00 98.31 352 HIS A O 1
ATOM 2700 N N . ASP A 1 353 ? -4.972 4.659 18.232 1.00 97.44 353 ASP A N 1
ATOM 2701 C CA . ASP A 1 353 ? -4.559 5.930 18.818 1.00 97.44 353 ASP A CA 1
ATOM 2702 C C . ASP A 1 353 ? -5.578 7.032 18.518 1.00 97.44 353 ASP A C 1
ATOM 2704 O O . ASP A 1 353 ? -5.965 7.240 17.373 1.00 97.44 353 ASP A O 1
ATOM 2708 N N . ASP A 1 354 ? -6.021 7.719 19.571 1.00 95.00 354 ASP A N 1
ATOM 2709 C CA . ASP A 1 354 ? -6.937 8.864 19.505 1.00 95.00 354 ASP A CA 1
ATOM 2710 C C . ASP A 1 354 ? -8.121 8.683 18.533 1.00 95.00 354 ASP A C 1
ATOM 2712 O O . ASP A 1 354 ? -8.345 9.462 17.608 1.00 95.00 354 ASP A O 1
ATOM 2716 N N . GLY A 1 355 ? -8.865 7.586 18.720 1.00 94.44 355 GLY A N 1
ATOM 2717 C CA . GLY A 1 355 ? -10.108 7.318 17.994 1.00 94.44 355 GLY A CA 1
ATOM 2718 C C . GLY A 1 355 ? -9.948 6.675 16.614 1.00 94.44 355 GLY A C 1
ATOM 2719 O O . GLY A 1 355 ? -10.960 6.256 16.053 1.00 94.44 355 GLY A O 1
ATOM 2720 N N . ILE A 1 356 ? -8.723 6.513 16.104 1.00 98.00 356 ILE A N 1
ATOM 2721 C CA . ILE A 1 356 ? -8.452 5.897 14.800 1.00 98.00 356 ILE A CA 1
ATOM 2722 C C . ILE A 1 356 ? -7.531 4.678 14.929 1.00 98.00 356 ILE A C 1
ATOM 2724 O O . ILE A 1 356 ? -6.584 4.650 15.719 1.00 98.00 356 ILE A O 1
ATOM 2728 N N . ASP A 1 357 ? -7.814 3.637 14.148 1.00 98.75 357 ASP A N 1
ATOM 2729 C CA . ASP A 1 357 ? -6.894 2.518 13.974 1.00 98.75 357 ASP A CA 1
ATOM 2730 C C . ASP A 1 357 ? -5.868 2.816 12.876 1.00 98.75 357 ASP A C 1
ATOM 2732 O O . ASP A 1 357 ? -6.232 3.111 11.743 1.00 98.75 357 ASP A O 1
ATOM 2736 N N . LEU A 1 358 ? -4.587 2.652 13.188 1.00 98.75 358 LEU A N 1
ATOM 2737 C CA . LEU A 1 358 ? -3.462 2.773 12.262 1.00 98.75 358 LEU A CA 1
ATOM 2738 C C . LEU A 1 358 ? -2.886 1.379 12.000 1.00 98.75 358 LEU A C 1
ATOM 2740 O O . LEU A 1 358 ? -2.435 0.692 12.929 1.00 98.75 358 LEU A O 1
ATOM 2744 N N . GLY A 1 359 ? -2.934 0.912 10.751 1.00 98.25 359 GLY A N 1
ATOM 2745 C CA . GLY A 1 359 ? -2.606 -0.477 10.430 1.00 98.25 359 GLY A CA 1
ATOM 2746 C C . GLY A 1 359 ? -1.809 -0.694 9.149 1.00 98.25 359 GLY A C 1
ATOM 2747 O O . GLY A 1 359 ? -1.891 0.068 8.199 1.00 98.25 359 GLY A O 1
ATOM 2748 N N . TYR A 1 360 ? -1.055 -1.791 9.110 1.00 98.00 360 TYR A N 1
ATOM 2749 C CA . TYR A 1 360 ? -0.273 -2.204 7.941 1.00 98.00 360 TYR A CA 1
ATOM 2750 C C . TYR A 1 360 ? -0.766 -3.508 7.337 1.00 98.00 360 TYR A C 1
ATOM 2752 O O . TYR A 1 360 ? -1.194 -4.425 8.056 1.00 98.00 360 TYR A O 1
ATOM 2760 N N . ALA A 1 361 ? -0.590 -3.654 6.029 1.00 96.12 361 ALA A N 1
ATOM 2761 C CA . ALA A 1 361 ? -0.484 -4.954 5.380 1.00 96.12 361 ALA A CA 1
ATOM 2762 C C . ALA A 1 361 ? 0.956 -5.171 4.868 1.00 96.12 361 ALA A C 1
ATOM 2764 O O . ALA A 1 361 ? 1.529 -4.254 4.293 1.00 96.12 361 ALA A O 1
ATOM 2765 N N . PRO A 1 362 ? 1.537 -6.373 5.046 1.00 95.50 362 PRO A N 1
ATOM 2766 C CA . PRO A 1 362 ? 2.819 -6.706 4.447 1.00 95.50 362 PRO A CA 1
ATOM 2767 C C . PRO A 1 362 ? 2.661 -6.891 2.935 1.00 95.50 362 PRO A C 1
ATOM 2769 O O . PRO A 1 362 ? 1.548 -7.074 2.432 1.00 95.50 362 PRO A O 1
ATOM 2772 N N . THR A 1 363 ? 3.790 -6.977 2.234 1.00 96.31 363 THR A N 1
ATOM 2773 C CA . THR A 1 363 ? 3.796 -7.304 0.806 1.00 96.31 363 THR A CA 1
ATOM 2774 C C . THR A 1 363 ? 3.085 -8.629 0.511 1.00 96.31 363 THR A C 1
ATOM 2776 O O . THR A 1 363 ? 3.252 -9.644 1.210 1.00 96.31 363 THR A O 1
ATOM 2779 N N . CYS A 1 364 ? 2.304 -8.622 -0.569 1.00 94.69 364 CYS A N 1
ATOM 2780 C CA . CYS A 1 364 ? 1.717 -9.816 -1.172 1.00 94.69 364 CYS A CA 1
ATOM 2781 C C . CYS A 1 364 ? 2.442 -10.287 -2.449 1.00 94.69 364 CYS A C 1
ATOM 2783 O O . CYS A 1 364 ? 2.105 -11.349 -2.973 1.00 94.69 364 CYS A O 1
ATOM 2785 N N . GLY A 1 365 ? 3.457 -9.548 -2.904 1.00 94.62 365 GLY A N 1
ATOM 2786 C CA . GLY A 1 365 ? 4.338 -9.906 -4.017 1.00 94.62 365 GLY A CA 1
ATOM 2787 C C . GLY A 1 365 ? 5.425 -10.911 -3.662 1.00 94.62 365 GLY A C 1
ATOM 2788 O O . GLY A 1 365 ? 5.649 -11.195 -2.485 1.00 94.62 365 GLY A O 1
ATOM 2789 N N . PHE A 1 366 ? 6.152 -11.413 -4.664 1.00 93.88 366 PHE A N 1
ATOM 2790 C CA . PHE A 1 366 ? 7.307 -12.310 -4.487 1.00 93.88 366 PHE A CA 1
ATOM 2791 C C . PHE A 1 366 ? 8.568 -11.853 -5.242 1.00 93.88 366 PHE A C 1
ATOM 2793 O O . PHE A 1 366 ? 9.631 -12.453 -5.059 1.00 93.88 366 PHE A O 1
ATOM 2800 N N . GLU A 1 367 ? 8.508 -10.767 -6.023 1.00 89.44 367 GLU A N 1
ATOM 2801 C CA . GLU A 1 367 ? 9.684 -10.187 -6.684 1.00 89.44 367 GLU A CA 1
ATOM 2802 C C . GLU A 1 367 ? 10.353 -9.037 -5.914 1.00 89.44 367 GLU A C 1
ATOM 2804 O O . GLU A 1 367 ? 11.447 -8.597 -6.300 1.00 89.44 367 GLU A O 1
ATOM 2809 N N . CYS A 1 368 ? 9.723 -8.550 -4.845 1.00 86.44 368 CYS A N 1
ATOM 2810 C CA . CYS A 1 368 ? 10.238 -7.497 -3.976 1.00 86.44 368 CYS A CA 1
ATOM 2811 C C . CYS A 1 368 ? 10.817 -8.040 -2.662 1.00 86.44 368 CYS A C 1
ATOM 2813 O O . CYS A 1 368 ? 10.542 -9.172 -2.246 1.00 86.44 368 CYS A O 1
ATOM 2815 N N . TYR A 1 369 ? 11.596 -7.200 -1.966 1.00 86.94 369 TYR A N 1
ATOM 2816 C CA . TYR A 1 369 ? 12.030 -7.516 -0.606 1.00 86.94 369 TYR A CA 1
ATOM 2817 C C . TYR A 1 369 ? 10.819 -7.724 0.312 1.00 86.94 369 TYR A C 1
ATOM 2819 O O . TYR A 1 369 ? 9.716 -7.295 -0.000 1.00 86.94 369 TYR A O 1
ATOM 2827 N N . GLY A 1 370 ? 10.976 -8.421 1.430 1.00 88.94 370 GLY A N 1
ATOM 2828 C CA . GLY A 1 370 ? 9.839 -8.645 2.314 1.00 88.94 370 GLY A CA 1
ATOM 2829 C C . GLY A 1 370 ? 10.111 -9.715 3.351 1.00 88.94 370 GLY A C 1
ATOM 2830 O O . GLY A 1 370 ? 11.256 -10.143 3.521 1.00 88.94 370 GLY A O 1
ATOM 2831 N N . PRO A 1 371 ? 9.079 -10.150 4.081 1.00 90.81 371 PRO A N 1
ATOM 2832 C CA . PRO A 1 371 ? 9.237 -11.176 5.085 1.00 90.81 371 PRO A CA 1
ATOM 2833 C C . PRO A 1 371 ? 9.404 -12.549 4.415 1.00 90.81 371 PRO A C 1
ATOM 2835 O O . PRO A 1 371 ? 9.146 -12.739 3.225 1.00 90.81 371 PRO A O 1
ATOM 2838 N N . LYS A 1 372 ? 9.788 -13.551 5.215 1.00 91.50 372 LYS A N 1
ATOM 2839 C CA . LYS A 1 372 ? 9.764 -14.975 4.815 1.00 91.50 372 LYS A CA 1
ATOM 2840 C C . LYS A 1 372 ? 8.469 -15.321 4.086 1.00 91.50 372 LYS A C 1
ATOM 2842 O O . LYS A 1 372 ? 7.412 -14.879 4.534 1.00 91.50 372 LYS A O 1
ATOM 2847 N N . SER A 1 373 ? 8.529 -16.217 3.098 1.00 93.38 373 SER A N 1
ATOM 2848 C CA . SER A 1 373 ? 7.385 -16.576 2.243 1.00 93.38 373 SER A CA 1
ATOM 2849 C C . SER A 1 373 ? 6.106 -16.802 3.037 1.00 93.38 373 SER A C 1
ATOM 2851 O O . SER A 1 373 ? 5.114 -16.139 2.787 1.00 93.38 373 SER A O 1
ATOM 2853 N N . ARG A 1 374 ? 6.159 -17.618 4.102 1.00 95.12 374 ARG A N 1
ATOM 2854 C CA . ARG A 1 374 ? 5.009 -17.927 4.977 1.00 95.12 374 ARG A CA 1
ATOM 2855 C C . ARG A 1 374 ? 4.317 -16.724 5.648 1.00 95.12 374 ARG A C 1
ATOM 2857 O O . ARG A 1 374 ? 3.303 -16.930 6.300 1.00 95.12 374 ARG A O 1
ATOM 2864 N N . LEU A 1 375 ? 4.915 -15.536 5.612 1.00 95.31 375 LEU A N 1
ATOM 2865 C CA . LEU A 1 375 ? 4.455 -14.310 6.274 1.00 95.31 375 LEU A CA 1
ATOM 2866 C C . LEU A 1 375 ? 4.031 -13.233 5.267 1.00 95.31 375 LEU A C 1
ATOM 2868 O O . LEU A 1 375 ? 3.424 -12.254 5.688 1.00 95.31 375 LEU A O 1
ATOM 2872 N N . ARG A 1 376 ? 4.327 -13.419 3.975 1.00 96.62 376 ARG A N 1
ATOM 2873 C CA . ARG A 1 376 ? 3.724 -12.636 2.892 1.00 96.62 376 ARG A CA 1
ATOM 2874 C C . ARG A 1 376 ? 2.230 -12.934 2.865 1.00 96.62 376 ARG A C 1
ATOM 2876 O O . ARG A 1 376 ? 1.828 -14.072 3.150 1.00 96.62 376 ARG A O 1
ATOM 2883 N N . GLY A 1 377 ? 1.401 -11.935 2.597 1.00 97.00 377 GLY A N 1
ATOM 2884 C CA . GLY A 1 377 ? -0.034 -12.115 2.772 1.00 97.00 377 GLY A CA 1
ATOM 2885 C C . GLY A 1 377 ? -0.882 -10.918 2.401 1.00 97.00 377 GLY A C 1
ATOM 2886 O O . GLY A 1 377 ? -0.390 -9.839 2.107 1.00 97.00 377 GLY A O 1
ATOM 2887 N N . ILE A 1 378 ? -2.188 -11.139 2.453 1.00 98.06 378 ILE A N 1
ATOM 2888 C CA . ILE A 1 378 ? -3.218 -10.144 2.167 1.00 98.06 378 ILE A CA 1
ATOM 2889 C C . ILE A 1 378 ? -4.022 -9.926 3.445 1.00 98.06 378 ILE A C 1
ATOM 2891 O O . ILE A 1 378 ? -4.341 -10.885 4.145 1.00 98.06 378 ILE A O 1
ATOM 2895 N N . ARG A 1 379 ? -4.337 -8.676 3.781 1.00 98.25 379 ARG A N 1
ATOM 2896 C CA . ARG A 1 379 ? -5.196 -8.372 4.926 1.00 98.25 379 ARG A CA 1
ATOM 2897 C C . ARG A 1 379 ? -6.665 -8.469 4.516 1.00 98.25 379 ARG A C 1
ATOM 2899 O O . ARG A 1 379 ? -7.066 -7.838 3.545 1.00 98.25 379 ARG A O 1
ATOM 2906 N N . LEU A 1 380 ? -7.431 -9.262 5.258 1.00 98.56 380 LEU A N 1
ATOM 2907 C CA . LEU A 1 380 ? -8.882 -9.375 5.142 1.00 98.56 380 LEU A CA 1
ATOM 2908 C C . LEU A 1 380 ? -9.547 -8.457 6.165 1.00 98.56 380 LEU A C 1
ATOM 2910 O O . LEU A 1 380 ? -9.072 -8.370 7.303 1.00 98.56 380 LEU A O 1
ATOM 2914 N N . PHE A 1 381 ? -10.638 -7.822 5.758 1.00 98.50 381 PHE A N 1
ATOM 2915 C CA . PHE A 1 381 ? -11.517 -7.020 6.596 1.00 98.50 381 PHE A CA 1
ATOM 2916 C C . PHE A 1 381 ? -12.927 -7.593 6.499 1.00 98.50 381 PHE A C 1
ATOM 2918 O O . PHE A 1 381 ? -13.373 -7.903 5.397 1.00 98.50 381 PHE A O 1
ATOM 2925 N N . GLU A 1 382 ? -13.604 -7.740 7.633 1.00 98.31 382 GLU A N 1
ATOM 2926 C CA . GLU A 1 382 ? -15.022 -8.094 7.680 1.00 98.31 382 GLU A CA 1
ATOM 2927 C C . GLU A 1 382 ? -15.744 -6.998 8.464 1.00 98.31 382 GLU A C 1
ATOM 2929 O O . GLU A 1 382 ? -15.378 -6.682 9.603 1.00 98.31 382 GLU A O 1
ATOM 2934 N N . PHE A 1 383 ? -16.746 -6.395 7.832 1.00 97.50 383 PHE A N 1
ATOM 2935 C CA . PHE A 1 383 ? -17.526 -5.301 8.397 1.00 97.50 383 PHE A CA 1
ATOM 2936 C C . PHE A 1 383 ? -18.903 -5.801 8.823 1.00 97.50 383 PHE A C 1
ATOM 2938 O O . PHE A 1 383 ? -19.488 -6.685 8.197 1.00 97.50 383 PHE A O 1
ATOM 2945 N N . HIS A 1 384 ? -19.428 -5.203 9.887 1.00 94.38 384 HIS A N 1
ATOM 2946 C CA . HIS A 1 384 ? -20.815 -5.366 10.294 1.00 94.38 384 HIS A CA 1
ATOM 2947 C C . HIS A 1 384 ? -21.557 -4.081 9.942 1.00 94.38 384 HIS A C 1
ATOM 2949 O O . HIS A 1 384 ? -21.152 -3.009 10.381 1.00 94.38 384 HIS A O 1
ATOM 2955 N N . GLU A 1 385 ? -22.605 -4.188 9.128 1.00 93.69 385 GLU A N 1
ATOM 2956 C CA . GLU A 1 385 ? -23.333 -3.034 8.583 1.00 93.69 385 GLU A CA 1
ATOM 2957 C C . GLU A 1 385 ? -23.879 -2.096 9.671 1.00 93.69 385 GLU A C 1
ATOM 2959 O O . GLU A 1 385 ? -23.868 -0.880 9.510 1.00 93.69 385 GLU A O 1
ATOM 2964 N N . ASP A 1 386 ? -24.312 -2.651 10.801 1.00 92.44 386 ASP A N 1
ATOM 2965 C CA . ASP A 1 386 ? -24.843 -1.905 11.940 1.00 92.44 386 ASP A CA 1
ATOM 2966 C C . ASP A 1 386 ? -23.758 -1.164 12.738 1.00 92.44 386 ASP A C 1
ATOM 2968 O O . ASP A 1 386 ? -24.040 -0.132 13.348 1.00 92.44 386 ASP A O 1
ATOM 2972 N N . HIS A 1 387 ? -22.520 -1.672 12.731 1.00 94.69 387 HIS A N 1
ATOM 2973 C CA . HIS A 1 387 ? -21.381 -1.085 13.438 1.00 94.69 387 HIS A CA 1
ATOM 2974 C C . HIS A 1 387 ? -20.063 -1.228 12.647 1.00 94.69 387 HIS A C 1
ATOM 2976 O O . HIS A 1 387 ? -19.153 -1.940 13.100 1.00 94.69 387 HIS A O 1
ATOM 2982 N N . PRO A 1 388 ? -19.891 -0.527 11.506 1.00 95.75 388 PRO A N 1
ATOM 2983 C CA . PRO A 1 388 ? -18.736 -0.722 10.622 1.00 95.75 388 PRO A CA 1
ATOM 2984 C C . PRO A 1 388 ? -17.383 -0.478 11.299 1.00 95.75 388 PRO A C 1
ATOM 2986 O O . PRO A 1 388 ? -16.409 -1.172 11.019 1.00 95.75 388 PRO A O 1
ATOM 2989 N N . SER A 1 389 ? -17.323 0.444 12.264 1.00 95.75 389 SER A N 1
ATOM 2990 C CA . SER A 1 389 ? -16.103 0.746 13.023 1.00 95.75 389 SER A CA 1
ATOM 2991 C C . SER A 1 389 ? -15.641 -0.384 13.951 1.00 95.75 389 SER A C 1
ATOM 2993 O O . SER A 1 389 ? -14.499 -0.377 14.405 1.00 95.75 389 SER A O 1
ATOM 2995 N N . THR A 1 390 ? -16.484 -1.389 14.212 1.00 95.75 390 THR A N 1
ATOM 2996 C CA . THR A 1 390 ? -16.138 -2.572 15.025 1.00 95.75 390 THR A CA 1
ATOM 2997 C C . THR A 1 390 ? -15.600 -3.746 14.200 1.00 95.75 390 THR A C 1
ATOM 2999 O O . THR A 1 390 ? -15.544 -4.875 14.687 1.00 95.75 390 THR A O 1
ATOM 3002 N N . TYR A 1 391 ? -15.194 -3.476 12.956 1.00 97.38 391 TYR A N 1
ATOM 3003 C CA . TYR A 1 391 ? -14.681 -4.449 11.995 1.00 97.38 391 TYR A CA 1
ATOM 3004 C C . TYR A 1 391 ? -13.643 -5.425 12.572 1.00 97.38 391 TYR A C 1
ATOM 3006 O O . TYR A 1 391 ? -12.791 -5.099 13.415 1.00 97.38 391 TYR A O 1
ATOM 3014 N N . THR A 1 392 ? -13.648 -6.641 12.034 1.00 97.19 392 THR A N 1
ATOM 3015 C CA . THR A 1 392 ? -12.580 -7.610 12.270 1.00 97.19 392 THR A CA 1
ATOM 3016 C C . THR A 1 392 ? -11.563 -7.537 11.136 1.00 97.19 392 THR A C 1
ATOM 3018 O O . THR A 1 392 ? -11.867 -7.203 9.991 1.00 97.19 392 THR A O 1
ATOM 3021 N N . THR A 1 393 ? -10.303 -7.833 11.451 1.00 97.81 393 THR A N 1
ATOM 3022 C CA . THR A 1 393 ? -9.266 -7.952 10.427 1.00 97.81 393 THR A CA 1
ATOM 3023 C C . THR A 1 393 ? -8.266 -9.035 10.785 1.00 97.81 393 THR A C 1
ATOM 3025 O O . THR A 1 393 ? -7.923 -9.229 11.955 1.00 97.81 393 THR A O 1
ATOM 3028 N N . ARG A 1 394 ? -7.773 -9.742 9.767 1.00 96.69 394 ARG A N 1
ATOM 3029 C CA . ARG A 1 394 ? -6.729 -10.762 9.908 1.00 96.69 394 ARG A CA 1
ATOM 3030 C C . ARG A 1 394 ? -5.870 -10.859 8.656 1.00 96.69 394 ARG A C 1
ATOM 3032 O O . ARG A 1 394 ? -6.276 -10.460 7.571 1.00 96.69 394 ARG A O 1
ATOM 3039 N N . MET A 1 395 ? -4.691 -11.450 8.808 1.00 97.62 395 MET A N 1
ATOM 3040 C CA . MET A 1 395 ? -3.814 -11.757 7.682 1.00 97.62 395 MET A CA 1
ATOM 3041 C C . MET A 1 395 ? -4.172 -13.106 7.056 1.00 97.62 395 MET A C 1
ATOM 3043 O O . MET A 1 395 ? -4.238 -14.109 7.758 1.00 97.62 395 MET A O 1
ATOM 3047 N N . LEU A 1 396 ? -4.323 -13.130 5.734 1.00 98.06 396 LEU A N 1
ATOM 3048 C CA . LEU A 1 396 ? -4.331 -14.317 4.885 1.00 98.06 396 LEU A CA 1
ATOM 3049 C C . LEU A 1 396 ? -2.914 -14.532 4.363 1.00 98.06 396 LEU A C 1
ATOM 3051 O O . LEU A 1 396 ? -2.494 -13.922 3.379 1.00 98.06 396 LEU A O 1
ATOM 3055 N N . THR A 1 397 ? -2.137 -15.343 5.071 1.00 98.00 397 THR A N 1
ATOM 3056 C CA . THR A 1 397 ? -0.719 -15.531 4.734 1.00 98.00 397 THR A CA 1
ATOM 3057 C C . THR A 1 397 ? -0.513 -16.684 3.761 1.00 98.00 397 THR A C 1
ATOM 3059 O O . THR A 1 397 ? -1.243 -17.674 3.794 1.00 98.00 397 THR A O 1
ATOM 3062 N N . TRP A 1 398 ? 0.557 -16.629 2.967 1.00 98.00 398 TRP A N 1
ATOM 3063 C CA . TRP A 1 398 ? 1.036 -17.775 2.184 1.00 98.00 398 TRP A CA 1
ATOM 3064 C C . TRP A 1 398 ? 1.190 -19.036 3.044 1.00 98.00 398 TRP A C 1
ATOM 3066 O O . TRP A 1 398 ? 0.849 -20.135 2.613 1.00 98.00 398 TRP A O 1
ATOM 3076 N N . GLY A 1 399 ? 1.662 -18.867 4.285 1.00 97.31 399 GLY A N 1
ATOM 3077 C CA . GLY A 1 399 ? 1.827 -19.942 5.262 1.00 97.31 399 GLY A CA 1
ATOM 3078 C C . GLY A 1 399 ? 0.536 -20.688 5.581 1.00 97.31 399 GLY A C 1
ATOM 3079 O O . GLY A 1 399 ? 0.562 -21.907 5.740 1.00 97.31 399 GLY A O 1
ATOM 3080 N N . GLU A 1 400 ? -0.567 -19.949 5.683 1.00 96.62 400 GLU A N 1
ATOM 3081 C CA . GLU A 1 400 ? -1.911 -20.466 5.954 1.00 96.62 400 GLU A CA 1
ATOM 3082 C C . GLU A 1 400 ? -2.567 -21.039 4.693 1.00 96.62 400 GLU A C 1
ATOM 3084 O O . GLU A 1 400 ? -3.177 -22.104 4.751 1.00 96.62 400 GLU A O 1
ATOM 3089 N N . LEU A 1 401 ? -2.443 -20.335 3.566 1.00 97.56 401 LEU A N 1
ATOM 3090 C CA . LEU A 1 401 ? -3.190 -20.633 2.343 1.00 97.56 401 LEU A CA 1
ATOM 3091 C C . LEU A 1 401 ? -2.532 -21.696 1.462 1.00 97.56 401 LEU A C 1
ATOM 3093 O O . LEU A 1 401 ? -3.221 -22.499 0.838 1.00 97.56 401 LEU A O 1
ATOM 3097 N N . VAL A 1 402 ? -1.201 -21.689 1.383 1.00 96.75 402 VAL A N 1
ATOM 3098 C CA . VAL A 1 402 ? -0.450 -22.475 0.397 1.00 96.75 402 VAL A CA 1
ATOM 3099 C C . VAL A 1 402 ? 0.531 -23.430 1.064 1.00 96.75 402 VAL A C 1
ATOM 3101 O O . VAL A 1 402 ? 0.529 -24.628 0.773 1.00 96.75 402 VAL A O 1
ATOM 3104 N N . GLY A 1 403 ? 1.388 -22.925 1.948 1.00 92.56 403 GLY A N 1
ATOM 3105 C CA . GLY A 1 403 ? 2.381 -23.738 2.634 1.00 92.56 403 GLY A CA 1
ATOM 3106 C C . GLY A 1 403 ? 3.573 -22.942 3.149 1.00 92.56 403 GLY A C 1
ATOM 3107 O O . GLY A 1 403 ? 3.607 -21.719 3.150 1.00 92.56 403 GLY A O 1
ATOM 3108 N N . ARG A 1 404 ? 4.597 -23.651 3.629 1.00 89.94 404 ARG A N 1
ATOM 3109 C CA . ARG A 1 404 ? 5.711 -23.013 4.347 1.00 89.94 404 ARG A CA 1
ATOM 3110 C C . ARG A 1 404 ? 6.659 -22.207 3.453 1.00 89.94 404 ARG A C 1
ATOM 3112 O O . ARG A 1 404 ? 7.216 -21.219 3.926 1.00 89.94 404 ARG A O 1
ATOM 3119 N N . TYR A 1 405 ? 6.876 -22.661 2.226 1.00 92.75 405 TYR A N 1
ATOM 3120 C CA . TYR A 1 405 ? 7.919 -22.161 1.334 1.00 92.75 405 TYR A CA 1
ATOM 3121 C C . TYR A 1 405 ? 7.325 -21.779 -0.017 1.00 92.75 405 TYR A C 1
ATOM 3123 O O . TYR A 1 405 ? 6.338 -22.389 -0.438 1.00 92.75 405 TYR A O 1
ATOM 3131 N N . SER A 1 406 ? 7.911 -20.770 -0.653 1.00 92.06 406 SER A N 1
ATOM 3132 C CA . SER A 1 406 ? 7.649 -20.413 -2.050 1.00 92.06 406 SER A CA 1
ATOM 3133 C C . SER A 1 406 ? 8.472 -21.293 -2.991 1.00 92.06 406 SER A C 1
ATOM 3135 O O . SER A 1 406 ? 9.349 -22.051 -2.556 1.00 92.06 406 SER A O 1
ATOM 3137 N N . HIS A 1 407 ? 8.218 -21.196 -4.294 1.00 91.00 407 HIS A N 1
ATOM 3138 C CA . HIS A 1 407 ? 9.002 -21.900 -5.307 1.00 91.00 407 HIS A CA 1
ATOM 3139 C C . HIS A 1 407 ? 10.472 -21.432 -5.344 1.00 91.00 407 HIS A C 1
ATOM 3141 O O . HIS A 1 407 ? 11.344 -22.203 -5.746 1.00 91.00 407 HIS A O 1
ATOM 3147 N N . ASN A 1 408 ? 10.764 -20.206 -4.885 1.00 87.25 408 ASN A N 1
ATOM 3148 C CA . ASN A 1 408 ? 12.108 -19.624 -4.836 1.00 87.25 408 ASN A CA 1
ATOM 3149 C C . ASN A 1 408 ? 12.476 -19.111 -3.432 1.00 87.25 408 ASN A C 1
ATOM 3151 O O . ASN A 1 408 ? 12.837 -17.951 -3.223 1.00 87.25 408 ASN A O 1
ATOM 3155 N N . GLU A 1 409 ? 12.416 -20.004 -2.443 1.00 88.81 409 GLU A N 1
ATOM 3156 C CA . GLU A 1 409 ? 12.701 -19.658 -1.044 1.00 88.81 409 GLU A CA 1
ATOM 3157 C C . GLU A 1 409 ? 14.131 -19.137 -0.823 1.00 88.81 409 GLU A C 1
ATOM 3159 O O . GLU A 1 409 ? 14.356 -18.340 0.082 1.00 88.81 409 GLU A O 1
ATOM 3164 N N . LEU A 1 410 ? 15.108 -19.558 -1.636 1.00 81.38 410 LEU A N 1
ATOM 3165 C CA . LEU A 1 410 ? 16.482 -19.051 -1.534 1.00 81.38 410 LEU A CA 1
ATOM 3166 C C . LEU A 1 410 ? 16.531 -17.547 -1.793 1.00 81.38 410 LEU A C 1
ATOM 3168 O O . LEU A 1 410 ? 17.142 -16.816 -1.014 1.00 81.38 410 LEU A O 1
ATOM 3172 N N . ARG A 1 411 ? 15.861 -17.083 -2.851 1.00 82.50 411 ARG A N 1
ATOM 3173 C CA . ARG A 1 411 ? 15.732 -15.657 -3.141 1.00 82.50 411 ARG A CA 1
ATOM 3174 C C . ARG A 1 411 ? 15.017 -14.936 -2.006 1.00 82.50 411 ARG A C 1
ATOM 3176 O O . ARG A 1 411 ? 15.569 -13.968 -1.499 1.00 82.50 411 ARG A O 1
ATOM 3183 N N . VAL A 1 412 ? 13.859 -15.439 -1.568 1.00 80.75 412 VAL A N 1
ATOM 3184 C CA . VAL A 1 412 ? 13.097 -14.820 -0.469 1.00 80.75 412 VAL A CA 1
ATOM 3185 C C . VAL A 1 412 ? 13.931 -14.748 0.810 1.00 80.75 412 VAL A C 1
ATOM 3187 O O . VAL A 1 412 ? 13.872 -13.759 1.533 1.00 80.75 412 VAL A O 1
ATOM 3190 N N . TRP A 1 413 ? 14.747 -15.764 1.096 1.00 79.56 413 TRP A N 1
ATOM 3191 C CA . TRP A 1 413 ? 15.651 -15.749 2.239 1.00 79.56 413 TRP A CA 1
ATOM 3192 C C . TRP A 1 413 ? 16.709 -14.653 2.115 1.00 79.56 413 TRP A C 1
ATOM 3194 O O . TRP A 1 413 ? 16.911 -13.913 3.081 1.00 79.56 413 TRP A O 1
ATOM 3204 N N . PHE A 1 414 ? 17.351 -14.534 0.945 1.00 74.81 414 PHE A N 1
ATOM 3205 C CA . PHE A 1 414 ? 18.283 -13.442 0.673 1.00 74.81 414 PHE A CA 1
ATOM 3206 C C . PHE A 1 414 ? 17.575 -12.095 0.791 1.00 74.81 414 PHE A C 1
ATOM 3208 O O . PHE A 1 414 ? 18.092 -11.214 1.444 1.00 74.81 414 PHE A O 1
ATOM 3215 N N . GLU A 1 415 ? 16.373 -11.933 0.263 1.00 75.12 415 GLU A N 1
ATOM 3216 C CA . GLU A 1 415 ? 15.619 -10.678 0.328 1.00 75.12 415 GLU A CA 1
ATOM 3217 C C . GLU A 1 415 ? 15.116 -10.318 1.742 1.00 75.12 415 GLU A C 1
ATOM 3219 O O . GLU A 1 415 ? 15.089 -9.143 2.099 1.00 75.12 415 GLU A O 1
ATOM 3224 N N . ASP A 1 416 ? 14.784 -11.300 2.587 1.00 73.00 416 ASP A N 1
ATOM 3225 C CA . ASP A 1 416 ? 14.396 -11.085 3.994 1.00 73.00 416 ASP A CA 1
ATOM 3226 C C . ASP A 1 416 ? 15.602 -10.704 4.878 1.00 73.00 416 ASP A C 1
ATOM 3228 O O . ASP A 1 416 ? 15.448 -9.943 5.841 1.00 73.00 416 ASP A O 1
ATOM 3232 N N . HIS A 1 417 ? 16.800 -11.222 4.556 1.00 64.44 417 HIS A N 1
ATOM 3233 C CA . HIS A 1 417 ? 18.015 -11.109 5.383 1.00 64.44 417 HIS A CA 1
ATOM 3234 C C . HIS A 1 417 ? 19.155 -10.302 4.755 1.00 64.44 417 HIS A C 1
ATOM 3236 O O . HIS A 1 417 ? 20.185 -10.133 5.410 1.00 64.44 417 HIS A O 1
ATOM 3242 N N . CYS A 1 418 ? 19.026 -9.835 3.514 1.00 58.22 418 CYS A N 1
ATOM 3243 C CA . CYS A 1 418 ? 20.027 -8.991 2.880 1.00 58.22 418 CYS A CA 1
ATOM 3244 C C . CYS A 1 418 ? 20.135 -7.730 3.723 1.00 58.22 418 CYS A C 1
ATOM 3246 O O . CYS A 1 418 ? 19.227 -6.911 3.772 1.00 58.22 418 CYS A O 1
ATOM 3248 N N . ILE A 1 419 ? 21.255 -7.631 4.429 1.00 56.31 419 ILE A N 1
ATOM 3249 C CA . ILE A 1 419 ? 21.677 -6.447 5.151 1.00 56.31 419 ILE A CA 1
ATOM 3250 C C . ILE A 1 419 ? 21.988 -5.410 4.079 1.00 56.31 419 ILE A C 1
ATOM 3252 O O . ILE A 1 419 ? 23.038 -5.462 3.440 1.00 56.31 419 ILE A O 1
ATOM 3256 N N . THR A 1 420 ? 21.027 -4.540 3.818 1.00 51.66 420 THR A N 1
ATOM 3257 C CA . THR A 1 420 ? 21.135 -3.476 2.821 1.00 51.66 420 THR A CA 1
ATOM 3258 C C . THR A 1 420 ? 21.917 -2.281 3.367 1.00 51.66 420 THR A C 1
ATOM 3260 O O . THR A 1 420 ? 22.558 -1.555 2.607 1.00 51.66 420 THR A O 1
ATOM 3263 N N . ASP A 1 421 ? 21.954 -2.150 4.694 1.00 56.03 421 ASP A N 1
ATOM 3264 C CA . ASP A 1 421 ? 22.644 -1.095 5.424 1.00 56.03 421 ASP A CA 1
ATOM 3265 C C . ASP A 1 421 ? 23.034 -1.533 6.856 1.00 56.03 421 ASP A C 1
ATOM 3267 O O . ASP A 1 421 ? 22.737 -2.633 7.337 1.00 56.03 421 ASP A O 1
ATOM 3271 N N . GLY A 1 422 ? 23.733 -0.650 7.572 1.00 57.94 422 GLY A N 1
ATOM 3272 C CA . GLY A 1 422 ? 24.136 -0.898 8.955 1.00 57.94 422 GLY A CA 1
ATOM 3273 C C . GLY A 1 422 ? 22.982 -0.910 9.966 1.00 57.94 422 GLY A C 1
ATOM 3274 O O . GLY A 1 422 ? 23.198 -1.377 11.085 1.00 57.94 422 GLY A O 1
ATOM 3275 N N . VAL A 1 423 ? 21.800 -0.396 9.620 1.00 67.00 423 VAL A N 1
ATOM 3276 C CA . VAL A 1 423 ? 20.608 -0.358 10.484 1.00 67.00 423 VAL A CA 1
ATOM 3277 C C . VAL A 1 423 ? 19.929 -1.725 10.479 1.00 67.00 423 VAL A C 1
ATOM 3279 O O . VAL A 1 423 ? 19.806 -2.353 11.529 1.00 67.00 423 VAL A O 1
ATOM 3282 N N . SER A 1 424 ? 19.666 -2.268 9.295 1.00 69.00 424 SER A N 1
ATOM 3283 C CA . SER A 1 424 ? 19.187 -3.628 9.062 1.00 69.00 424 SER A CA 1
ATOM 3284 C C . SER A 1 424 ? 20.081 -4.673 9.740 1.00 69.00 424 SER A C 1
ATOM 3286 O O . SER A 1 424 ? 19.590 -5.635 10.334 1.00 69.00 424 SER A O 1
ATOM 3288 N N . ALA A 1 425 ? 21.408 -4.477 9.726 1.00 70.00 425 ALA A N 1
ATOM 3289 C CA . ALA A 1 425 ? 22.343 -5.333 10.463 1.00 70.00 425 ALA A CA 1
ATOM 3290 C C . ALA A 1 425 ? 22.091 -5.301 11.979 1.00 70.00 425 ALA A C 1
ATOM 3292 O O . ALA A 1 425 ? 22.066 -6.345 12.638 1.00 70.00 425 ALA A O 1
ATOM 3293 N N . ARG A 1 426 ? 21.921 -4.095 12.538 1.00 76.88 426 ARG A N 1
ATOM 3294 C CA . ARG A 1 426 ? 21.665 -3.874 13.966 1.00 76.88 426 ARG A CA 1
ATOM 3295 C C . ARG A 1 426 ? 20.318 -4.462 14.374 1.00 76.88 426 ARG A C 1
ATOM 3297 O O . ARG A 1 426 ? 20.271 -5.186 15.365 1.00 76.88 426 ARG A O 1
ATOM 3304 N N . ASP A 1 427 ? 19.271 -4.263 13.581 1.00 80.25 427 ASP A N 1
ATOM 3305 C CA . ASP A 1 427 ? 17.945 -4.851 13.807 1.00 80.25 427 ASP A CA 1
ATOM 3306 C C . ASP A 1 427 ? 17.983 -6.376 13.833 1.00 80.25 427 ASP A C 1
ATOM 3308 O O . ASP A 1 427 ? 17.441 -7.006 14.744 1.00 80.25 427 ASP A O 1
ATOM 3312 N N . GLN A 1 428 ? 18.684 -7.002 12.884 1.00 79.06 428 GLN A N 1
ATOM 3313 C CA . GLN A 1 428 ? 18.851 -8.454 12.901 1.00 79.06 428 GLN A CA 1
ATOM 3314 C C . GLN A 1 428 ? 19.618 -8.907 14.148 1.00 79.06 428 GLN A C 1
ATOM 3316 O O . GLN A 1 428 ? 19.222 -9.890 14.768 1.00 79.06 428 GLN A O 1
ATOM 3321 N N . LEU A 1 429 ? 20.654 -8.181 14.583 1.00 81.56 429 LEU A N 1
ATOM 3322 C CA . LEU A 1 429 ? 21.383 -8.492 15.821 1.00 81.56 429 LEU A CA 1
ATOM 3323 C C . LEU A 1 429 ? 20.546 -8.289 17.093 1.00 81.56 429 LEU A C 1
ATOM 3325 O O . LEU A 1 429 ? 20.801 -8.973 18.082 1.00 81.56 429 LEU A O 1
ATOM 3329 N N . ARG A 1 430 ? 19.531 -7.415 17.081 1.00 86.00 430 ARG A N 1
ATOM 3330 C CA . ARG A 1 430 ? 18.563 -7.257 18.185 1.00 86.00 430 ARG A CA 1
ATOM 3331 C C . ARG A 1 430 ? 17.616 -8.458 18.308 1.00 86.00 430 ARG A C 1
ATOM 3333 O O . ARG A 1 430 ? 16.975 -8.623 19.348 1.00 86.00 430 ARG A O 1
ATOM 3340 N N . ARG A 1 431 ? 17.519 -9.331 17.294 1.00 84.12 431 ARG A N 1
ATOM 3341 C CA . ARG A 1 431 ? 16.702 -10.557 17.357 1.00 84.12 431 ARG A CA 1
ATOM 3342 C C . ARG A 1 431 ? 17.418 -11.632 18.190 1.00 84.12 431 ARG A C 1
ATOM 3344 O O . ARG A 1 431 ? 18.498 -12.077 17.795 1.00 84.12 431 ARG A O 1
ATOM 3351 N N . PRO A 1 432 ? 16.814 -12.155 19.278 1.00 83.69 432 PRO A N 1
ATOM 3352 C CA . PRO A 1 432 ? 17.487 -13.082 20.196 1.00 83.69 432 PRO A CA 1
ATOM 3353 C C . PRO A 1 432 ? 18.094 -14.322 19.533 1.00 83.69 432 PRO A C 1
ATOM 3355 O O . PRO A 1 432 ? 19.203 -14.731 19.870 1.00 83.69 432 PRO A O 1
ATOM 3358 N N . ALA A 1 433 ? 17.387 -14.913 18.566 1.00 80.69 433 ALA A N 1
ATOM 3359 C CA . ALA A 1 433 ? 17.860 -16.100 17.857 1.00 80.69 433 ALA A CA 1
ATOM 3360 C C . ALA A 1 433 ? 19.105 -15.813 16.999 1.00 80.69 433 ALA A C 1
ATOM 3362 O O . ALA A 1 433 ? 20.031 -16.626 16.954 1.00 80.69 433 ALA A O 1
ATOM 3363 N N . VAL A 1 434 ? 19.144 -14.648 16.345 1.00 80.12 434 VAL A N 1
ATOM 3364 C CA . VAL A 1 434 ? 20.288 -14.215 15.534 1.00 80.12 434 VAL A CA 1
ATOM 3365 C C . VAL A 1 434 ? 21.461 -13.888 16.449 1.00 80.12 434 VAL A C 1
ATOM 3367 O O . VAL A 1 434 ? 22.549 -14.416 16.238 1.00 80.12 434 VAL A O 1
ATOM 3370 N N . PHE A 1 435 ? 21.231 -13.118 17.518 1.00 81.88 435 PHE A N 1
ATOM 3371 C CA . PHE A 1 435 ? 22.255 -12.802 18.513 1.00 81.88 435 PHE A CA 1
ATOM 3372 C C . PHE A 1 435 ? 22.911 -14.064 19.085 1.00 81.88 435 PHE A C 1
ATOM 3374 O O . PHE A 1 435 ? 24.134 -14.187 19.065 1.00 81.88 435 PHE A O 1
ATOM 3381 N N . ALA A 1 436 ? 22.108 -15.031 19.540 1.00 82.00 436 ALA A N 1
ATOM 3382 C CA . ALA A 1 436 ? 22.605 -16.282 20.105 1.00 82.00 436 ALA A CA 1
ATOM 3383 C C . ALA A 1 436 ? 23.437 -17.085 19.092 1.00 82.00 436 ALA A C 1
ATOM 3385 O O . ALA A 1 436 ? 24.495 -17.609 19.440 1.00 82.00 436 ALA A O 1
ATOM 3386 N N . THR A 1 437 ? 22.992 -17.143 17.834 1.00 83.00 437 THR A N 1
ATOM 3387 C CA . THR A 1 437 ? 23.708 -17.844 16.758 1.00 83.00 437 THR A CA 1
ATOM 3388 C C . THR A 1 437 ? 25.046 -17.170 16.456 1.00 83.00 437 THR A C 1
ATOM 3390 O O . THR A 1 437 ? 26.083 -17.834 16.436 1.00 83.00 437 THR A O 1
ATOM 3393 N N . THR A 1 438 ? 25.055 -15.847 16.287 1.00 82.31 438 THR A N 1
ATOM 3394 C CA . THR A 1 438 ? 26.273 -15.070 16.017 1.00 82.31 438 THR A CA 1
ATOM 3395 C C . THR A 1 438 ? 27.257 -15.148 17.184 1.00 82.31 438 THR A C 1
ATOM 3397 O O . THR A 1 438 ? 28.449 -15.363 16.968 1.00 82.31 438 THR A O 1
ATOM 3400 N N . ALA A 1 439 ? 26.774 -15.059 18.427 1.00 83.62 439 ALA A N 1
ATOM 3401 C CA . ALA A 1 439 ? 27.597 -15.205 19.625 1.00 83.62 439 ALA A CA 1
ATOM 3402 C C . ALA A 1 439 ? 28.206 -16.612 19.743 1.00 83.62 439 ALA A C 1
ATOM 3404 O O . ALA A 1 439 ? 29.386 -16.743 20.070 1.00 83.62 439 ALA A O 1
ATOM 3405 N N . ALA A 1 440 ? 27.441 -17.664 19.428 1.00 86.38 440 ALA A N 1
ATOM 3406 C CA . ALA A 1 440 ? 27.937 -19.039 19.426 1.00 86.38 440 ALA A CA 1
ATOM 3407 C C . ALA A 1 440 ? 29.033 -19.253 18.368 1.00 86.38 440 ALA A C 1
ATOM 3409 O O . ALA A 1 440 ? 30.073 -19.840 18.674 1.00 86.38 440 ALA A O 1
ATOM 3410 N N . LEU A 1 441 ? 28.842 -18.732 17.151 1.00 86.62 441 LEU A N 1
ATOM 3411 C CA . LEU A 1 441 ? 29.842 -18.797 16.079 1.00 86.62 441 LEU A CA 1
ATOM 3412 C C . LEU A 1 441 ? 31.113 -18.014 16.433 1.00 86.62 441 LEU A C 1
ATOM 3414 O O . LEU A 1 441 ? 32.219 -18.530 16.265 1.00 86.62 441 LEU A O 1
ATOM 3418 N N . ALA A 1 442 ? 30.973 -16.804 16.981 1.00 85.44 442 ALA A N 1
ATOM 3419 C CA . ALA A 1 442 ? 32.103 -15.999 17.440 1.00 85.44 442 ALA A CA 1
ATOM 3420 C C . ALA A 1 442 ? 32.871 -16.692 18.580 1.00 85.44 442 ALA A C 1
ATOM 3422 O O . ALA A 1 442 ? 34.103 -16.728 18.570 1.00 85.44 442 ALA A O 1
ATOM 3423 N N . GLY A 1 443 ? 32.154 -17.303 19.529 1.00 86.94 443 GLY A N 1
ATOM 3424 C CA . GLY A 1 443 ? 32.741 -18.100 20.605 1.00 86.94 443 GLY A CA 1
ATOM 3425 C C . GLY A 1 443 ? 33.504 -19.322 20.087 1.00 86.94 443 GLY A C 1
ATOM 3426 O O . GLY A 1 443 ? 34.624 -19.578 20.531 1.00 86.94 443 GLY A O 1
ATOM 3427 N N . ALA A 1 444 ? 32.946 -20.040 19.107 1.00 86.69 444 ALA A N 1
ATOM 3428 C CA . ALA A 1 444 ? 33.604 -21.177 18.464 1.00 86.69 444 ALA A CA 1
ATOM 3429 C C . ALA A 1 444 ? 34.881 -20.759 17.715 1.00 86.69 444 ALA A C 1
ATOM 3431 O O . ALA A 1 444 ? 35.908 -21.428 17.835 1.00 86.69 444 ALA A O 1
ATOM 3432 N N . LEU A 1 445 ? 34.851 -19.626 17.004 1.00 87.81 445 LEU A N 1
ATOM 3433 C CA . LEU A 1 445 ? 36.020 -19.072 16.320 1.00 87.81 445 LEU A CA 1
ATOM 3434 C C . LEU A 1 445 ? 37.114 -18.662 17.316 1.00 87.81 445 LEU A C 1
ATOM 3436 O O . LEU A 1 445 ? 38.273 -19.046 17.156 1.00 87.81 445 LEU A O 1
ATOM 3440 N N . LEU A 1 446 ? 36.756 -17.937 18.381 1.00 87.75 446 LEU A N 1
ATOM 3441 C CA . LEU A 1 446 ? 37.699 -17.539 19.429 1.00 87.75 446 LEU A CA 1
ATOM 3442 C C . LEU A 1 446 ? 38.322 -18.764 20.114 1.00 87.75 446 LEU A C 1
ATOM 3444 O O . LEU A 1 446 ? 39.528 -18.800 20.369 1.00 87.75 446 LEU A O 1
ATOM 3448 N N . TYR A 1 447 ? 37.527 -19.800 20.376 1.00 84.88 447 TYR A N 1
ATOM 3449 C CA . TYR A 1 447 ? 38.017 -21.068 20.907 1.00 84.88 447 TYR A CA 1
ATOM 3450 C C . TYR A 1 447 ? 38.999 -21.753 19.943 1.00 84.88 447 TYR A C 1
ATOM 3452 O O . TYR A 1 447 ? 40.091 -22.148 20.356 1.00 84.88 447 TYR A O 1
ATOM 3460 N N . ALA A 1 448 ? 38.670 -21.816 18.650 1.00 84.75 448 ALA A N 1
ATOM 3461 C CA . ALA A 1 448 ? 39.531 -22.388 17.616 1.00 84.75 448 ALA A CA 1
ATOM 3462 C C . ALA A 1 448 ? 40.862 -21.632 17.449 1.00 84.75 448 ALA A C 1
ATOM 3464 O O . ALA A 1 448 ? 41.886 -22.263 17.201 1.00 84.75 448 ALA A O 1
ATOM 3465 N N . VAL A 1 449 ? 40.881 -20.307 17.635 1.00 84.25 449 VAL A N 1
ATOM 3466 C CA . VAL A 1 449 ? 42.104 -19.479 17.569 1.00 84.25 449 VAL A CA 1
ATOM 3467 C C . VAL A 1 449 ? 42.944 -19.581 18.849 1.00 84.25 449 VAL A C 1
ATOM 3469 O O . VAL A 1 449 ? 44.175 -19.586 18.799 1.00 84.25 449 VAL A O 1
ATOM 3472 N N . THR A 1 450 ? 42.306 -19.695 20.016 1.00 83.31 450 THR A N 1
ATOM 3473 C CA . THR A 1 450 ? 43.009 -19.761 21.311 1.00 83.31 450 THR A CA 1
ATOM 3474 C C . THR A 1 450 ? 43.560 -21.151 21.640 1.00 83.31 450 THR A C 1
ATOM 3476 O O . THR A 1 450 ? 44.548 -21.252 22.371 1.00 83.31 450 THR A O 1
ATOM 3479 N N . LEU A 1 451 ? 42.985 -22.222 21.083 1.00 76.38 451 LEU A N 1
ATOM 3480 C CA . LEU A 1 451 ? 43.465 -23.605 21.215 1.00 76.38 451 LEU A CA 1
ATOM 3481 C C . LEU A 1 451 ? 44.934 -23.788 20.758 1.00 76.38 451 LEU A C 1
ATOM 3483 O O . LEU A 1 451 ? 45.743 -24.258 21.564 1.00 76.38 451 LEU A O 1
ATOM 3487 N N . PRO A 1 452 ? 45.329 -23.378 19.534 1.00 75.62 452 PRO A N 1
ATOM 3488 C CA . PRO A 1 452 ? 46.720 -23.417 19.083 1.00 75.62 452 PRO A CA 1
ATOM 3489 C C . PRO A 1 452 ? 47.641 -22.539 19.934 1.00 75.62 452 PRO A C 1
ATOM 3491 O O . PRO A 1 452 ? 48.746 -22.961 20.270 1.00 75.62 452 PRO A O 1
ATOM 3494 N N . LEU A 1 453 ? 47.181 -21.344 20.333 1.00 71.12 453 LEU A N 1
ATOM 3495 C CA . LEU A 1 453 ? 47.962 -20.410 21.153 1.00 71.12 453 LEU A CA 1
ATOM 3496 C C . LEU A 1 453 ? 48.276 -20.993 22.539 1.00 71.12 453 LEU A C 1
ATOM 3498 O O . LEU A 1 453 ? 49.405 -20.899 23.016 1.00 71.12 453 LEU A O 1
ATOM 3502 N N . ARG A 1 454 ? 47.296 -21.652 23.172 1.00 67.50 454 ARG A N 1
ATOM 3503 C CA . ARG A 1 454 ? 47.483 -22.369 24.443 1.00 67.50 454 ARG A CA 1
ATOM 3504 C C . ARG A 1 454 ? 48.434 -23.554 24.298 1.00 67.50 454 ARG A C 1
ATOM 3506 O O . ARG A 1 454 ? 49.195 -23.827 25.222 1.00 67.50 454 ARG A O 1
ATOM 3513 N N . HIS A 1 455 ? 48.418 -24.240 23.155 1.00 65.38 455 HIS A N 1
ATOM 3514 C CA . HIS A 1 455 ? 49.345 -25.342 22.878 1.00 65.38 455 HIS A CA 1
ATOM 3515 C C . HIS A 1 455 ? 50.782 -24.856 22.641 1.00 65.38 455 HIS A C 1
ATOM 3517 O O . HIS A 1 455 ? 51.730 -25.502 23.076 1.00 65.38 455 HIS A O 1
ATOM 3523 N N . LEU A 1 456 ? 50.947 -23.684 22.021 1.00 65.12 456 LEU A N 1
ATOM 3524 C CA . LEU A 1 456 ? 52.234 -22.999 21.850 1.00 65.12 456 LEU A CA 1
ATOM 3525 C C . LEU A 1 456 ? 52.803 -22.474 23.176 1.00 65.12 456 LEU A C 1
ATOM 3527 O O . LEU A 1 456 ? 53.999 -22.607 23.419 1.00 65.12 456 LEU A O 1
ATOM 3531 N N . LEU A 1 457 ? 51.954 -21.929 24.050 1.00 65.25 457 LEU A N 1
ATOM 3532 C CA . LEU A 1 457 ? 52.353 -21.414 25.365 1.00 65.25 457 LEU A CA 1
ATOM 3533 C C . LEU A 1 457 ? 52.667 -22.516 26.390 1.00 65.25 457 LEU A C 1
ATOM 3535 O O . LEU A 1 457 ? 53.421 -22.261 27.316 1.00 65.25 457 LEU A O 1
ATOM 3539 N N . ARG A 1 458 ? 52.126 -23.732 26.225 1.00 64.62 458 ARG A N 1
ATOM 3540 C CA . ARG A 1 458 ? 52.457 -24.912 27.056 1.00 64.62 458 ARG A CA 1
ATOM 3541 C C . ARG A 1 458 ? 53.702 -25.682 26.591 1.00 64.62 458 ARG A C 1
ATOM 3543 O O . ARG A 1 458 ? 54.098 -26.635 27.253 1.00 64.62 458 ARG A O 1
ATOM 3550 N N . ARG A 1 459 ? 54.269 -25.329 25.432 1.00 58.06 459 ARG A N 1
ATOM 3551 C CA . ARG A 1 459 ? 55.502 -25.920 24.873 1.00 58.06 459 ARG A CA 1
ATOM 3552 C C . ARG A 1 459 ? 56.747 -25.044 25.087 1.00 58.06 459 ARG A C 1
ATOM 3554 O O . ARG A 1 459 ? 57.808 -25.380 24.568 1.00 58.06 459 ARG A O 1
ATOM 3561 N N . ARG A 1 460 ? 56.613 -23.945 25.829 1.00 50.72 460 ARG A N 1
ATOM 3562 C CA . ARG A 1 460 ? 57.708 -23.229 26.496 1.00 50.72 460 ARG A CA 1
ATOM 3563 C C . ARG A 1 460 ? 57.632 -23.537 27.981 1.00 50.72 460 ARG A C 1
ATOM 3565 O O . ARG A 1 460 ? 58.710 -23.536 28.607 1.00 50.72 460 ARG A O 1
#

Sequence (460 aa):
MADIQDKPEVDPDTIRLIREAIRKADPDLVVLTGDQIRGYDPAYIDTFLRRRGEQPGARVRVITEIEAKLRGVKRRIAERHNPDVPPVDDVITPADLMDETRAKVRRTFAAFLGPVVDAGVPFAATYGNHDFQCGILAEEQDDIYREFPGCLNPPAPASDEPDAPRPDPLAFEPGTFAMPIESSDGSGHIAMSVMMVNSGDYADKDTPAERDAQYPLYATNPRGLDLADSDGYGTPSPEAIAWLADVQHELAARNGDGKPVPAIAFQHIPPQEFYDVLKEVPAWTPNAVEGSRTFSGRCFVLDASKCRPGSRLGEGIGCADENVGEVDAMRDAGGYFALFCGHDHKNSFVGHDDGIDLGYAPTCGFECYGPKSRLRGIRLFEFHEDHPSTYTTRMLTWGELVGRYSHNELRVWFEDHCITDGVSARDQLRRPAVFATTAALAGALLYAVTLPLRHLLRRR

Organism: NCBI:txid762209

Foldseek 3Di:
DEQQQAFLPFDPLLLVQLLLCCVVFVDQEAEYFANLHVLLALLLQQQFDPDPPDDGNPQHFLVNVVVCVVVVHDHLVVVPPDPPDPDDPPRQDPVNSVVVLLVSLLSSCCRNCVSVLVSQHAYEYEHEQRPCRSNQDLLRSLVSQVVGHRYPFDHAFPDPDLPDDGPDLQDDGRQFGKDFDADPVPPRQGLAIETGAHQAHEAPQDDPVQLVVCSVVCSVQVLQQPSCNRGWGGGGDPSSLLSLLVVQQVSCVSNVVRDGHAYAYGHAADAPCVCVQKDWDPLLAALWEQAPDLRGPTTIDGDPVFKDPPWDDLYHHRHTPDRPCSVVSNVVSDNAAEYEYEHAQAGAIWTDDDRHIYGYAHASHDNAAHAQQQRRFDKDWDADSNHRSVIDIDTSGCCNRPRRHDPCRVVNVCSSQVCSDPSSVSSQCSHPVSVVVVVVVVVVVVCVVVVVVVVVVVVD

pLDDT: mean 87.64, std 13.69, range [45.12, 98.81]

InterPro domains:
  IPR029052 Metallo-dependent phosphatase-like [SSF56300] (90-398)

Secondary structure (DSSP, 8-state):
-B---B-SS--HHHHHHHHHHHHHH--S-EEEES--B-TTSGGGTTT--SSTTSPTTSS--HHHHHHHHHHT---SGGGGG-TTSPPPTT---HHHHHHHHHHHHHHHHHHHHHHHHHTT--EEEE--TTGGGGS--HHHHHHHHHTST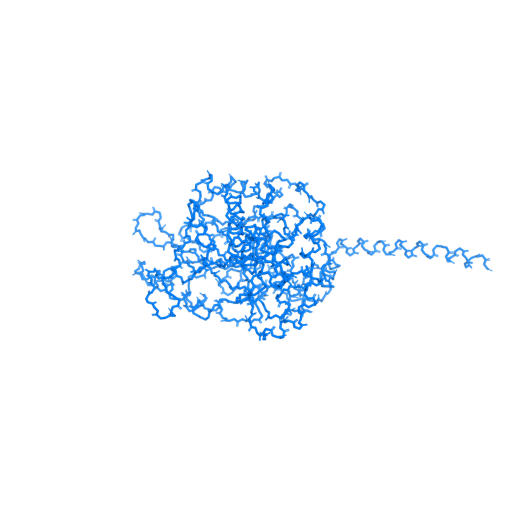TB-PPPPPS---TTSPPS-TTEEETTEEEEEEE-TTSS--EEEEEEE----SB---S-HHHHHHHHHHHHH-TTTS-THHHH-B----HHHHHHHHHHHHHHHHHHTS-PPPPEEEEESSPPGGGGTTEEEE-TT-TT-EEPPGGGTT-EEEE-TTTBPTT----S-----SS--SHHHHHHHH--EEEEEE-SSTT---EEEETTEEEEE--B--SSS--S-GGG-EEEEEE--TT-GGG-EEEEEEHHHHT-S--TTHHHHHHHHH---SHHHHHHHHHSHHHHHHHHHHHHHHHHHHHHHHHHHHTT-

Radius of gyration: 23.96 Å; chains: 1; bounding box: 91×52×68 Å